Protein AF-A0A7C4YC11-F1 (afdb_monomer_lite)

Structure (mmCIF, N/CA/C/O backbone):
data_AF-A0A7C4YC11-F1
#
_entry.id   AF-A0A7C4YC11-F1
#
loop_
_atom_site.group_PDB
_atom_site.id
_atom_site.type_symbol
_atom_site.label_atom_id
_atom_site.label_alt_id
_atom_site.label_comp_id
_atom_site.label_asym_id
_atom_site.label_entity_id
_atom_site.label_seq_id
_atom_site.pdbx_PDB_ins_code
_atom_site.Cartn_x
_atom_site.Cartn_y
_atom_site.Cartn_z
_atom_site.occupancy
_atom_site.B_iso_or_equiv
_atom_site.auth_seq_id
_atom_site.auth_comp_id
_atom_site.auth_asym_id
_atom_site.auth_atom_id
_atom_site.pdbx_PDB_model_num
ATOM 1 N N . MET A 1 1 ? 21.207 12.938 -22.161 1.00 36.56 1 MET A N 1
ATOM 2 C CA . MET A 1 1 ? 21.202 11.450 -22.154 1.00 36.56 1 MET A CA 1
ATOM 3 C C . MET A 1 1 ? 20.426 10.769 -23.300 1.00 36.56 1 MET A C 1
ATOM 5 O O . MET A 1 1 ? 20.942 9.782 -23.806 1.00 36.56 1 MET A O 1
ATOM 9 N N . LYS A 1 2 ? 19.261 11.246 -23.794 1.00 32.28 2 LYS A N 1
ATOM 10 C CA . LYS A 1 2 ? 18.526 10.558 -24.900 1.00 32.28 2 LYS A CA 1
ATOM 11 C C . LYS A 1 2 ? 19.332 10.328 -26.206 1.00 32.28 2 LYS A C 1
ATOM 13 O O . LYS A 1 2 ? 19.029 9.386 -26.929 1.00 32.28 2 LYS A O 1
ATOM 18 N N . ARG A 1 3 ? 20.378 11.122 -26.497 1.00 32.94 3 ARG A N 1
ATOM 19 C CA . ARG A 1 3 ? 21.257 10.931 -27.677 1.00 32.94 3 ARG A CA 1
ATOM 20 C C . ARG A 1 3 ? 22.224 9.734 -27.578 1.00 32.94 3 ARG A C 1
ATOM 22 O O . ARG A 1 3 ? 22.509 9.142 -28.608 1.00 32.94 3 ARG A O 1
ATOM 29 N N . GLN A 1 4 ? 22.674 9.325 -26.386 1.00 35.12 4 GLN A N 1
ATOM 30 C CA . GLN A 1 4 ? 23.608 8.190 -26.249 1.00 35.12 4 GLN A CA 1
ATOM 31 C C . GLN A 1 4 ? 22.928 6.824 -26.436 1.00 35.12 4 GLN A C 1
ATOM 33 O O . GLN A 1 4 ? 23.543 5.915 -26.981 1.00 35.12 4 GLN A O 1
ATOM 38 N N . ARG A 1 5 ? 21.637 6.680 -26.091 1.00 36.22 5 ARG A N 1
ATOM 39 C CA . ARG A 1 5 ? 20.888 5.434 -26.360 1.00 36.22 5 ARG A CA 1
ATOM 40 C C . ARG A 1 5 ? 20.693 5.154 -27.860 1.00 36.22 5 ARG A C 1
ATOM 42 O O . ARG A 1 5 ? 20.685 3.998 -28.254 1.00 36.22 5 ARG A O 1
ATOM 49 N N . ARG A 1 6 ? 20.639 6.188 -28.714 1.00 39.88 6 ARG A N 1
ATOM 50 C CA . ARG A 1 6 ? 20.601 6.022 -30.186 1.00 39.88 6 ARG A CA 1
ATOM 51 C C . ARG A 1 6 ? 21.923 5.525 -30.786 1.00 39.88 6 ARG A C 1
ATOM 53 O O . ARG A 1 6 ? 21.936 5.023 -31.902 1.00 39.88 6 ARG A O 1
ATOM 60 N N . LEU A 1 7 ? 23.026 5.669 -30.054 1.00 36.09 7 LEU A N 1
ATOM 61 C CA . LEU A 1 7 ? 24.365 5.282 -30.499 1.00 36.09 7 LEU A CA 1
ATOM 62 C C . LEU A 1 7 ? 24.619 3.773 -30.332 1.00 36.09 7 LEU A C 1
ATOM 64 O O . LEU A 1 7 ? 25.461 3.215 -31.032 1.00 36.09 7 LEU A O 1
ATOM 68 N N . LEU A 1 8 ? 23.877 3.113 -29.430 1.00 36.56 8 LEU A N 1
ATOM 69 C CA . LEU A 1 8 ? 23.968 1.667 -29.212 1.00 36.56 8 LEU A CA 1
ATOM 70 C C . LEU A 1 8 ? 23.171 0.871 -30.256 1.00 36.56 8 LEU A C 1
ATOM 72 O O . LEU A 1 8 ? 23.671 -0.145 -30.739 1.00 36.56 8 LEU A O 1
ATOM 76 N N . PHE A 1 9 ? 22.033 1.425 -30.703 1.00 40.50 9 PHE A N 1
ATOM 77 C CA . PHE A 1 9 ? 21.278 0.940 -31.863 1.00 40.50 9 PHE A CA 1
ATOM 78 C C . PHE A 1 9 ? 22.224 0.679 -33.038 1.00 40.50 9 PHE A C 1
ATOM 80 O O . PHE A 1 9 ? 22.289 -0.436 -33.531 1.00 40.50 9 PHE A O 1
ATOM 87 N N . ILE A 1 10 ? 23.063 1.653 -33.408 1.00 45.75 10 ILE A N 1
ATOM 88 C CA . ILE A 1 10 ? 24.013 1.569 -34.535 1.00 45.75 10 ILE A CA 1
ATOM 89 C C . ILE A 1 10 ? 25.028 0.405 -34.414 1.00 45.75 10 ILE A C 1
ATOM 91 O O . ILE A 1 10 ? 25.623 0.017 -35.412 1.00 45.75 10 ILE A O 1
ATOM 95 N N . VAL A 1 11 ? 25.221 -0.225 -33.251 1.00 44.91 11 VAL A N 1
ATOM 96 C CA . VAL A 1 11 ? 26.242 -1.279 -33.070 1.00 44.91 11 VAL A CA 1
ATOM 97 C C . VAL A 1 11 ? 25.778 -2.656 -33.531 1.00 44.91 11 VAL A C 1
ATOM 99 O O . VAL A 1 11 ? 26.506 -3.346 -34.249 1.00 44.91 11 VAL A O 1
ATOM 102 N N . MET A 1 12 ? 24.578 -3.046 -33.099 1.00 42.53 12 MET A N 1
ATOM 103 C CA . MET A 1 12 ? 23.902 -4.269 -33.537 1.00 42.53 12 MET A CA 1
ATOM 104 C C . MET A 1 12 ? 23.099 -4.008 -34.809 1.00 42.53 12 MET A C 1
ATOM 106 O O . MET A 1 12 ? 23.141 -4.837 -35.716 1.00 42.53 12 MET A O 1
ATOM 110 N N . ALA A 1 13 ? 22.463 -2.830 -34.921 1.00 44.44 13 ALA A N 1
ATOM 111 C CA . ALA A 1 13 ? 21.828 -2.392 -36.154 1.00 44.44 13 ALA A CA 1
ATOM 112 C C . ALA A 1 13 ? 22.867 -2.329 -37.267 1.00 44.44 13 ALA A C 1
ATOM 114 O O . ALA A 1 13 ? 22.792 -3.192 -38.110 1.00 44.44 13 ALA A O 1
ATOM 115 N N . ALA A 1 14 ? 23.895 -1.470 -37.290 1.00 42.16 14 ALA A N 1
ATOM 116 C CA . ALA A 1 14 ? 24.736 -1.324 -38.496 1.00 42.16 14 ALA A CA 1
ATOM 117 C C . ALA A 1 14 ? 25.685 -2.507 -38.823 1.00 42.16 14 ALA A C 1
ATOM 119 O O . ALA A 1 14 ? 26.459 -2.417 -39.776 1.00 42.16 14 ALA A O 1
ATOM 120 N N . ALA A 1 15 ? 25.590 -3.639 -38.115 1.00 43.94 15 ALA A N 1
ATOM 121 C CA . ALA A 1 15 ? 26.020 -4.949 -38.622 1.00 43.94 15 ALA A CA 1
ATOM 122 C C . ALA A 1 15 ? 25.010 -5.562 -39.622 1.00 43.94 15 ALA A C 1
ATOM 124 O O . ALA A 1 15 ? 25.415 -6.192 -40.594 1.00 43.94 15 ALA A O 1
ATOM 125 N N . CYS A 1 16 ? 23.712 -5.358 -39.379 1.00 41.81 16 CYS A N 1
ATOM 126 C CA . CYS A 1 16 ? 22.573 -5.833 -40.170 1.00 41.81 16 CYS A CA 1
ATOM 127 C C . CYS A 1 16 ? 21.938 -4.724 -41.036 1.00 41.81 16 CYS A C 1
ATOM 129 O O . CYS A 1 16 ? 21.634 -4.973 -42.190 1.00 41.81 16 CYS A O 1
ATOM 131 N N . THR A 1 17 ? 21.820 -3.479 -40.564 1.00 44.75 17 THR A N 1
ATOM 132 C CA . THR A 1 17 ? 21.212 -2.335 -41.262 1.00 44.75 17 THR A CA 1
ATOM 133 C C . THR A 1 17 ? 22.101 -1.681 -42.305 1.00 44.75 17 THR A C 1
ATOM 135 O O . THR A 1 17 ? 21.568 -1.093 -43.235 1.00 44.75 17 THR A O 1
ATOM 138 N N . SER A 1 18 ? 23.425 -1.862 -42.260 1.00 43.59 18 SER A N 1
ATOM 139 C CA . SER A 1 18 ? 24.274 -1.573 -43.430 1.00 43.59 18 SER A CA 1
ATOM 140 C C . SER A 1 18 ? 24.047 -2.573 -44.580 1.00 43.59 18 SER A C 1
ATOM 142 O O . SER A 1 18 ? 24.464 -2.319 -45.707 1.00 43.59 18 SER A O 1
ATOM 144 N N . LEU A 1 19 ? 23.346 -3.685 -44.312 1.00 44.91 19 LEU A N 1
ATOM 145 C CA . LEU A 1 19 ? 22.815 -4.624 -45.304 1.00 44.91 19 LEU A CA 1
ATOM 146 C C . LEU A 1 19 ? 21.291 -4.491 -45.508 1.00 44.91 19 LEU A C 1
ATOM 148 O O . LEU A 1 19 ? 20.822 -4.751 -46.610 1.00 44.91 19 LEU A O 1
ATOM 152 N N . ALA A 1 20 ? 20.521 -4.046 -44.508 1.00 42.22 20 ALA A N 1
ATOM 153 C CA . ALA A 1 20 ? 19.072 -3.857 -44.613 1.00 42.22 20 ALA A CA 1
ATOM 154 C C . ALA A 1 20 ? 18.678 -2.539 -45.293 1.00 42.22 20 ALA A C 1
ATOM 156 O O . ALA A 1 20 ? 17.736 -2.526 -46.078 1.00 42.22 20 ALA A O 1
ATOM 157 N N . LEU A 1 21 ? 19.442 -1.450 -45.120 1.00 41.44 21 LEU A N 1
ATOM 158 C CA . LEU A 1 21 ? 19.292 -0.250 -45.958 1.00 41.44 21 LEU A CA 1
ATOM 159 C C . LEU A 1 21 ? 19.783 -0.466 -47.405 1.00 41.44 21 LEU A C 1
ATOM 161 O O . LEU A 1 21 ? 19.671 0.443 -48.216 1.00 41.44 21 LEU A O 1
ATOM 165 N N . ALA A 1 22 ? 20.286 -1.656 -47.755 1.00 41.84 22 ALA A N 1
ATOM 166 C CA . ALA A 1 22 ? 20.465 -2.086 -49.145 1.00 41.84 22 ALA A CA 1
ATOM 167 C C . ALA A 1 22 ? 19.328 -3.011 -49.641 1.00 41.84 22 ALA A C 1
ATOM 169 O O . ALA A 1 22 ? 19.360 -3.455 -50.786 1.00 41.84 22 ALA A O 1
ATOM 170 N N . ALA A 1 23 ? 18.347 -3.325 -48.784 1.00 41.56 23 ALA A N 1
ATOM 171 C CA . ALA A 1 23 ? 17.236 -4.244 -49.051 1.00 41.56 23 ALA A CA 1
ATOM 172 C C . ALA A 1 23 ? 15.841 -3.632 -48.800 1.00 41.56 23 ALA A C 1
ATOM 174 O O . ALA A 1 23 ? 14.839 -4.223 -49.198 1.00 41.56 23 ALA A O 1
ATOM 175 N N . LEU A 1 24 ? 15.752 -2.445 -48.188 1.00 41.19 24 LEU A N 1
ATOM 176 C CA . LEU A 1 24 ? 14.547 -1.619 -48.231 1.00 41.19 24 LEU A CA 1
ATOM 177 C C . LEU A 1 24 ? 14.372 -1.066 -49.659 1.00 41.19 24 LEU A C 1
ATOM 179 O O . LEU A 1 24 ? 15.242 -0.315 -50.112 1.00 41.19 24 LEU A O 1
ATOM 183 N N . PRO A 1 25 ? 13.275 -1.381 -50.375 1.00 40.69 25 PRO A N 1
ATOM 184 C CA . PRO A 1 25 ? 13.010 -0.786 -51.679 1.00 40.69 25 PRO A CA 1
ATOM 185 C C . PRO A 1 25 ? 12.780 0.722 -51.505 1.00 40.69 25 PRO A C 1
ATOM 187 O O . PRO A 1 25 ? 11.753 1.141 -50.977 1.00 40.69 25 PRO A O 1
ATOM 190 N N . GLY A 1 26 ? 13.764 1.526 -51.918 1.00 50.88 26 GLY A N 1
ATOM 191 C CA . GLY A 1 26 ? 13.757 2.989 -51.790 1.00 50.88 26 GLY A CA 1
ATOM 192 C C . GLY A 1 26 ? 14.790 3.583 -50.824 1.00 50.88 26 GLY A C 1
ATOM 193 O O . GLY A 1 26 ? 14.864 4.804 -50.728 1.00 50.88 26 GLY A O 1
ATOM 194 N N . ALA A 1 27 ? 15.607 2.779 -50.132 1.00 55.69 27 ALA A N 1
ATOM 195 C CA . ALA A 1 27 ? 16.748 3.314 -49.384 1.00 55.69 27 ALA A CA 1
ATOM 196 C C . ALA A 1 27 ? 17.893 3.672 -50.348 1.00 55.69 27 ALA A C 1
ATOM 198 O O . ALA A 1 27 ? 18.471 2.801 -51.000 1.00 55.69 27 ALA A O 1
ATOM 199 N N . ASP A 1 28 ? 18.208 4.963 -50.451 1.00 78.25 28 ASP A N 1
ATOM 200 C CA . ASP A 1 28 ? 19.167 5.472 -51.425 1.00 78.25 28 ASP A CA 1
ATOM 201 C C . ASP A 1 28 ? 20.595 4.957 -51.144 1.00 78.25 28 ASP A C 1
ATOM 203 O O . ASP A 1 28 ? 21.158 5.085 -50.049 1.00 78.25 28 ASP A O 1
ATOM 207 N N . VAL A 1 29 ? 21.205 4.348 -52.162 1.00 79.81 29 VAL A N 1
ATOM 208 C CA . VAL A 1 29 ? 22.589 3.861 -52.116 1.00 79.81 29 VAL A CA 1
ATOM 209 C C . VAL A 1 29 ? 23.563 5.031 -51.931 1.00 79.81 29 VAL A C 1
ATOM 211 O O . VAL A 1 29 ? 24.617 4.858 -51.308 1.00 79.81 29 VAL A O 1
ATOM 214 N N . GLU A 1 30 ? 23.227 6.225 -52.419 1.00 84.69 30 GLU A N 1
ATOM 215 C CA . GLU A 1 30 ? 24.031 7.434 -52.234 1.00 84.69 30 GLU A CA 1
ATOM 216 C C . GLU A 1 30 ? 23.933 7.980 -50.806 1.00 84.69 30 GLU A C 1
ATOM 218 O O . GLU A 1 30 ? 24.968 8.304 -50.214 1.00 84.69 30 GLU A O 1
ATOM 223 N N . GLU A 1 31 ? 22.743 7.982 -50.196 1.00 84.19 31 GLU A N 1
ATOM 224 C CA . GLU A 1 31 ? 22.566 8.336 -48.781 1.00 84.19 31 GLU A CA 1
ATOM 225 C C . GLU A 1 31 ? 23.357 7.390 -47.861 1.00 84.19 31 GLU A C 1
ATOM 227 O O . GLU A 1 31 ? 24.129 7.845 -47.012 1.00 84.19 31 GLU A O 1
ATOM 232 N N . ASN A 1 32 ? 23.279 6.076 -48.092 1.00 81.25 32 ASN A N 1
ATOM 233 C CA . ASN A 1 32 ? 24.085 5.088 -47.366 1.00 81.25 32 ASN A CA 1
ATOM 234 C C . ASN A 1 32 ? 25.597 5.352 -47.497 1.00 81.25 32 ASN A C 1
ATOM 236 O O . ASN A 1 32 ? 26.336 5.319 -46.507 1.00 81.25 32 ASN A O 1
ATOM 240 N N . ARG A 1 33 ? 26.077 5.660 -48.711 1.00 88.62 33 ARG A N 1
ATOM 241 C CA . ARG A 1 33 ? 27.482 6.038 -48.953 1.00 88.62 33 ARG A CA 1
ATOM 242 C C . ARG A 1 33 ? 27.854 7.330 -48.221 1.00 88.62 33 ARG A C 1
ATOM 244 O O . ARG A 1 33 ? 28.966 7.423 -47.700 1.00 88.62 33 ARG A O 1
ATOM 251 N N . LYS A 1 34 ? 26.950 8.310 -48.155 1.00 91.94 34 LYS A N 1
ATOM 252 C CA . LYS A 1 34 ? 27.144 9.576 -47.431 1.00 91.94 34 LYS A CA 1
ATOM 253 C C . LYS A 1 34 ? 27.257 9.349 -45.922 1.00 91.94 34 LYS A C 1
ATOM 255 O O . LYS A 1 34 ? 28.190 9.873 -45.322 1.00 91.94 34 LYS A O 1
ATOM 260 N N . ILE A 1 35 ? 26.392 8.518 -45.334 1.00 86.94 35 ILE A N 1
ATOM 261 C CA . ILE A 1 35 ? 26.449 8.138 -43.910 1.00 86.94 35 ILE A CA 1
ATOM 262 C C . ILE A 1 35 ? 27.769 7.424 -43.585 1.00 86.94 35 ILE A C 1
ATOM 264 O O . ILE A 1 35 ? 28.415 7.744 -42.591 1.00 86.94 35 ILE A O 1
ATOM 268 N N . LEU A 1 36 ? 28.224 6.498 -44.438 1.00 89.69 36 LEU A N 1
ATOM 269 C CA . LEU A 1 36 ? 29.503 5.809 -44.225 1.00 89.69 36 LEU A CA 1
ATOM 270 C C . LEU A 1 36 ? 30.713 6.754 -44.326 1.00 89.69 36 LEU A C 1
ATOM 272 O O . LEU A 1 36 ? 31.636 6.623 -43.525 1.00 89.69 36 LEU A O 1
ATOM 276 N N . ARG A 1 37 ? 30.702 7.725 -45.253 1.00 93.94 37 ARG A N 1
ATOM 277 C CA . ARG A 1 37 ? 31.737 8.777 -45.338 1.00 93.94 37 ARG A CA 1
ATOM 278 C C . ARG A 1 37 ? 31.729 9.688 -44.107 1.00 93.94 37 ARG A C 1
ATOM 280 O O . ARG A 1 37 ? 32.794 9.969 -43.566 1.00 93.94 37 ARG A O 1
ATOM 287 N N . ASP A 1 38 ? 30.549 10.107 -43.648 1.00 93.38 38 ASP A N 1
ATOM 288 C CA . ASP A 1 38 ? 30.386 10.898 -42.422 1.00 93.38 38 ASP A CA 1
ATOM 289 C C . ASP A 1 38 ? 30.943 10.154 -41.202 1.00 93.38 38 ASP A C 1
ATOM 291 O O . ASP A 1 38 ? 31.748 10.704 -40.455 1.00 93.38 38 ASP A O 1
ATOM 295 N N . TRP A 1 39 ? 30.608 8.873 -41.033 1.00 91.50 39 TRP A N 1
ATOM 296 C CA . TRP A 1 39 ? 31.129 8.075 -39.921 1.00 91.50 39 TRP A CA 1
ATOM 297 C C . TRP A 1 39 ? 32.629 7.803 -40.040 1.00 91.50 39 TRP A C 1
ATOM 299 O O . TRP A 1 39 ? 33.318 7.792 -39.024 1.00 91.50 39 TRP A O 1
ATOM 309 N N . GLN A 1 40 ? 33.163 7.637 -41.251 1.00 94.69 40 GLN A N 1
ATOM 310 C CA . GLN A 1 40 ? 34.606 7.519 -41.460 1.00 94.69 40 GLN A CA 1
ATOM 311 C C . GLN A 1 40 ? 35.357 8.798 -41.046 1.00 94.69 40 GLN A C 1
ATOM 313 O O . GLN A 1 40 ? 36.436 8.690 -40.466 1.00 94.69 40 GLN A O 1
ATOM 318 N N . ALA A 1 41 ? 34.799 9.982 -41.319 1.00 96.00 41 ALA A N 1
ATOM 319 C CA . ALA A 1 41 ? 35.408 11.267 -40.971 1.00 96.00 41 ALA A CA 1
ATOM 320 C C . ALA A 1 41 ? 35.219 11.642 -39.489 1.00 96.00 41 ALA A C 1
ATOM 322 O O . ALA A 1 41 ? 36.175 12.014 -38.814 1.00 96.00 41 ALA A O 1
ATOM 323 N N . ASN A 1 42 ? 33.993 11.520 -38.975 1.00 96.44 42 ASN A N 1
ATOM 324 C CA . ASN A 1 42 ? 33.584 12.080 -37.684 1.00 96.44 42 ASN A CA 1
ATOM 325 C C . ASN A 1 42 ? 33.527 11.047 -36.541 1.00 96.44 42 ASN A C 1
ATOM 327 O O . ASN A 1 42 ? 33.453 11.429 -35.373 1.00 96.44 42 ASN A O 1
ATOM 331 N N . LYS A 1 43 ? 33.514 9.740 -36.848 1.00 95.12 43 LYS A N 1
ATOM 332 C CA . LYS A 1 43 ? 33.287 8.636 -35.888 1.00 95.12 43 LYS A CA 1
ATOM 333 C C . LYS A 1 43 ? 34.136 7.383 -36.212 1.00 95.12 43 LYS A C 1
ATOM 335 O O . LYS A 1 43 ? 33.582 6.284 -36.356 1.00 95.12 43 LYS A O 1
ATOM 340 N N . PRO A 1 44 ? 35.476 7.494 -36.315 1.00 92.69 44 PRO A N 1
ATOM 341 C CA . PRO A 1 44 ? 36.333 6.418 -36.825 1.00 92.69 44 PRO A CA 1
ATOM 342 C C . PRO A 1 44 ? 36.211 5.093 -36.051 1.00 92.69 44 PRO A C 1
ATOM 344 O O . PRO A 1 44 ? 36.251 4.025 -36.663 1.00 92.69 44 PRO A O 1
ATOM 347 N N . GLU A 1 45 ? 35.983 5.129 -34.733 1.00 90.31 45 GLU A N 1
ATOM 348 C CA . GLU A 1 45 ? 35.752 3.923 -33.920 1.00 90.31 45 GLU A CA 1
ATOM 349 C C . GLU A 1 45 ? 34.451 3.188 -34.285 1.00 90.31 45 GLU A C 1
ATOM 351 O O . GLU A 1 45 ? 34.424 1.955 -34.376 1.00 90.31 45 GLU A O 1
ATOM 356 N N . GLU A 1 46 ? 33.362 3.929 -34.524 1.00 85.44 46 GLU A N 1
ATOM 357 C CA . GLU A 1 46 ? 32.082 3.344 -34.936 1.00 85.44 46 GLU A CA 1
ATOM 358 C C . GLU A 1 46 ? 32.224 2.702 -36.317 1.00 85.44 46 GLU A C 1
ATOM 360 O O . GLU A 1 46 ? 31.818 1.552 -36.504 1.00 85.44 46 GLU A O 1
ATOM 365 N N . TYR A 1 47 ? 32.874 3.404 -37.249 1.00 90.75 47 TYR A N 1
ATOM 366 C CA . TYR A 1 47 ? 33.148 2.919 -38.599 1.00 90.75 47 TYR A CA 1
ATOM 367 C C . TYR A 1 47 ? 34.033 1.659 -38.604 1.00 90.75 47 TYR A C 1
ATOM 369 O O . TYR A 1 47 ? 33.703 0.669 -39.264 1.00 90.75 47 TYR A O 1
ATOM 377 N N . ALA A 1 48 ? 35.109 1.632 -37.810 1.00 90.38 48 ALA A N 1
ATOM 378 C CA . ALA A 1 48 ? 35.976 0.460 -37.668 1.00 90.38 48 ALA A CA 1
ATOM 379 C C . ALA A 1 48 ? 35.215 -0.763 -37.124 1.00 90.38 48 ALA A C 1
ATOM 381 O O . ALA A 1 48 ? 35.362 -1.881 -37.634 1.00 90.38 48 ALA A O 1
ATOM 382 N N . ARG A 1 49 ? 34.346 -0.556 -36.127 1.00 83.75 49 ARG A N 1
ATOM 383 C CA . ARG A 1 49 ? 33.478 -1.601 -35.566 1.00 83.75 49 ARG A CA 1
ATOM 384 C C . ARG A 1 49 ? 32.467 -2.124 -36.589 1.00 83.75 49 ARG A C 1
ATOM 386 O O . ARG A 1 49 ? 32.261 -3.334 -36.660 1.00 83.75 49 ARG A O 1
ATOM 393 N N . ILE A 1 50 ? 31.885 -1.250 -37.408 1.00 86.38 50 ILE A N 1
ATOM 394 C CA . ILE A 1 50 ? 30.959 -1.629 -38.487 1.00 86.38 50 ILE A CA 1
ATOM 395 C C . ILE A 1 50 ? 31.677 -2.447 -39.556 1.00 86.38 50 ILE A C 1
ATOM 397 O O . ILE A 1 50 ? 31.205 -3.526 -39.903 1.00 86.38 50 ILE A O 1
ATOM 401 N N . ARG A 1 51 ? 32.860 -2.013 -40.009 1.00 90.19 51 ARG A N 1
ATOM 402 C CA . ARG A 1 51 ? 33.687 -2.772 -40.961 1.00 90.19 51 ARG A CA 1
ATOM 403 C C . ARG A 1 51 ? 34.007 -4.176 -40.435 1.00 90.19 51 ARG A C 1
ATOM 405 O O . ARG A 1 51 ? 33.847 -5.150 -41.169 1.00 90.19 51 ARG A O 1
ATOM 412 N N . LYS A 1 52 ? 34.381 -4.294 -39.155 1.00 90.31 52 LYS A N 1
ATOM 413 C CA . LYS A 1 52 ? 34.635 -5.581 -38.480 1.00 90.31 52 LYS A CA 1
ATOM 414 C C . LYS A 1 52 ? 33.379 -6.456 -38.399 1.00 90.31 52 LYS A C 1
ATOM 416 O O . LYS A 1 52 ? 33.457 -7.663 -38.620 1.00 90.31 52 LYS A O 1
ATOM 421 N N . ASN A 1 53 ? 32.220 -5.868 -38.106 1.00 86.12 53 ASN A N 1
ATOM 422 C CA . ASN A 1 53 ? 30.945 -6.587 -38.056 1.00 86.12 53 ASN A CA 1
ATOM 423 C C . ASN A 1 53 ? 30.478 -7.044 -39.450 1.00 86.12 53 ASN A C 1
ATOM 425 O O . ASN A 1 53 ? 30.045 -8.183 -39.594 1.00 86.12 53 ASN A O 1
ATOM 429 N N . TYR A 1 54 ? 30.648 -6.218 -40.484 1.00 88.31 54 TYR A N 1
ATOM 430 C CA . TYR A 1 54 ? 30.363 -6.573 -41.877 1.00 88.31 54 TYR A CA 1
ATOM 431 C C . TYR A 1 54 ? 31.273 -7.702 -42.387 1.00 88.31 54 TYR A C 1
ATOM 433 O O . TYR A 1 54 ? 30.796 -8.636 -43.027 1.00 88.31 54 TYR A O 1
ATOM 441 N N . GLN A 1 55 ? 32.569 -7.674 -42.052 1.00 92.19 55 GLN A N 1
ATOM 442 C CA . GLN A 1 55 ? 33.496 -8.776 -42.347 1.00 92.19 55 GLN A CA 1
ATOM 443 C C . GLN A 1 55 ? 33.072 -10.081 -41.660 1.00 92.19 55 GLN A C 1
ATOM 445 O O . GLN A 1 55 ? 33.053 -11.126 -42.303 1.00 92.19 55 GLN A O 1
ATOM 450 N N . ARG A 1 56 ? 32.668 -10.020 -40.383 1.00 88.38 56 ARG A N 1
ATOM 451 C CA . ARG A 1 56 ? 32.108 -11.177 -39.662 1.00 88.38 56 ARG A CA 1
ATOM 452 C C . ARG A 1 56 ? 30.852 -11.714 -40.342 1.00 88.38 56 ARG A C 1
ATOM 454 O O . ARG A 1 56 ? 30.777 -12.912 -40.568 1.00 88.38 56 ARG A O 1
ATOM 461 N N . PHE A 1 57 ? 29.914 -10.840 -40.710 1.00 88.44 57 PHE A N 1
ATOM 462 C CA . PHE A 1 57 ? 28.687 -11.214 -41.418 1.00 88.44 57 PHE A CA 1
ATOM 463 C C . PHE A 1 57 ? 28.979 -11.878 -42.771 1.00 88.44 57 PHE A C 1
ATOM 465 O O . PHE A 1 57 ? 28.399 -12.910 -43.091 1.00 88.44 57 PHE A O 1
ATOM 472 N N . ARG A 1 58 ? 29.928 -11.335 -43.546 1.00 90.56 58 ARG A N 1
ATOM 473 C CA . ARG A 1 58 ? 30.389 -11.918 -44.819 1.00 90.56 58 ARG A CA 1
ATOM 474 C C . ARG A 1 58 ? 31.079 -13.277 -44.667 1.00 90.56 58 ARG A C 1
ATOM 476 O O . ARG A 1 58 ? 31.092 -14.029 -45.633 1.00 90.56 58 ARG A O 1
ATOM 483 N N . GLY A 1 59 ? 31.640 -13.576 -43.496 1.00 91.81 59 GLY A N 1
ATOM 484 C CA . GLY A 1 59 ? 32.228 -14.876 -43.165 1.00 91.81 59 GLY A CA 1
ATOM 485 C C . GLY A 1 59 ? 31.233 -15.917 -42.637 1.00 91.81 59 GLY A C 1
ATOM 486 O O . GLY A 1 59 ? 31.645 -17.036 -42.343 1.00 91.81 59 GLY A O 1
ATOM 487 N N . LEU A 1 60 ? 29.947 -15.578 -42.483 1.00 90.25 60 LEU A N 1
ATOM 488 C CA . LEU A 1 60 ? 28.923 -16.538 -42.063 1.00 90.25 60 LEU A CA 1
ATOM 489 C C . LEU A 1 60 ? 28.512 -17.463 -43.226 1.00 90.25 60 LEU A C 1
ATOM 491 O O . LEU A 1 60 ? 28.502 -17.027 -44.379 1.00 90.25 60 LEU A O 1
ATOM 495 N N . PRO A 1 61 ? 28.099 -18.716 -42.949 1.00 95.50 61 PRO A N 1
ATOM 496 C CA . PRO A 1 61 ? 27.525 -19.594 -43.966 1.00 95.50 61 PRO A CA 1
ATOM 497 C C . PRO A 1 61 ? 26.308 -18.948 -44.661 1.00 95.50 61 PRO A C 1
ATOM 499 O O . PRO A 1 61 ? 25.519 -18.286 -43.981 1.00 95.50 61 PRO A O 1
ATOM 502 N N . PRO A 1 62 ? 26.070 -19.183 -45.968 1.00 93.19 62 PRO A N 1
ATOM 503 C CA . PRO A 1 62 ? 24.965 -18.552 -46.704 1.00 93.19 62 PRO A CA 1
ATOM 504 C C . PRO A 1 62 ? 23.582 -18.751 -46.063 1.00 93.19 62 PRO A C 1
ATOM 506 O O . PRO A 1 62 ? 22.780 -17.823 -46.010 1.00 93.19 62 PRO A O 1
ATOM 509 N N . ALA A 1 63 ? 23.325 -19.931 -45.491 1.00 91.38 63 ALA A N 1
ATOM 510 C CA . ALA A 1 63 ? 22.084 -20.207 -44.768 1.00 91.38 63 ALA A CA 1
ATOM 511 C C . ALA A 1 63 ? 21.912 -19.344 -43.499 1.00 91.38 63 ALA A C 1
ATOM 513 O O . ALA A 1 63 ? 20.789 -19.012 -43.132 1.00 91.38 63 ALA A O 1
ATOM 514 N N . GLU A 1 64 ? 23.003 -18.952 -42.834 1.00 85.88 64 GLU A N 1
ATOM 515 C CA . GLU A 1 64 ? 22.955 -18.055 -41.673 1.00 85.88 64 GLU A CA 1
ATOM 516 C C . GLU A 1 64 ? 22.737 -16.600 -42.095 1.00 85.88 64 GLU A C 1
ATOM 518 O O . GLU A 1 64 ? 21.929 -15.898 -41.488 1.00 85.88 64 GLU A O 1
ATOM 523 N N . VAL A 1 65 ? 23.388 -16.176 -43.182 1.00 91.12 65 VAL A N 1
ATOM 524 C CA . VAL A 1 65 ? 23.171 -14.866 -43.816 1.00 91.12 65 VAL A CA 1
ATOM 525 C C . VAL A 1 65 ? 21.689 -14.664 -44.150 1.00 91.12 65 VAL A C 1
ATOM 527 O O . VAL A 1 65 ? 21.120 -13.635 -43.783 1.00 91.12 65 VAL A O 1
ATOM 530 N N . GLU A 1 66 ? 21.035 -15.657 -44.762 1.00 91.44 66 GLU A N 1
ATOM 531 C CA . GLU A 1 66 ? 19.597 -15.584 -45.058 1.00 91.44 66 GLU A CA 1
ATOM 532 C C . GLU A 1 66 ? 18.711 -15.643 -43.807 1.00 91.44 66 GLU A C 1
ATOM 534 O O . GLU A 1 66 ? 17.714 -14.922 -43.728 1.00 91.44 66 GLU A O 1
ATOM 539 N N . ARG A 1 67 ? 19.080 -16.420 -42.776 1.00 86.31 67 ARG A N 1
ATOM 540 C CA . ARG A 1 67 ? 18.358 -16.397 -41.489 1.00 86.31 67 ARG A CA 1
ATOM 541 C C . ARG A 1 67 ? 18.392 -15.014 -40.834 1.00 86.31 67 ARG A C 1
ATOM 543 O O . ARG A 1 67 ? 17.362 -14.572 -40.326 1.00 86.31 67 ARG A O 1
ATOM 550 N N . ILE A 1 68 ? 19.531 -14.321 -40.873 1.00 87.44 68 ILE A N 1
ATOM 551 C CA . ILE A 1 68 ? 19.664 -12.967 -40.315 1.00 87.44 68 ILE A CA 1
ATOM 552 C C . ILE A 1 68 ? 18.899 -11.945 -41.168 1.00 87.44 68 ILE A C 1
ATOM 554 O O . ILE A 1 68 ? 18.164 -11.138 -40.605 1.00 87.44 68 ILE A O 1
ATOM 558 N N . ARG A 1 69 ? 18.993 -12.010 -42.505 1.00 88.06 69 ARG A N 1
ATOM 559 C CA . ARG A 1 69 ? 18.205 -11.157 -43.422 1.00 88.06 69 ARG A CA 1
ATOM 560 C C . ARG A 1 69 ? 16.703 -11.300 -43.194 1.00 88.06 69 ARG A C 1
ATOM 562 O O . ARG A 1 69 ? 15.993 -10.300 -43.132 1.00 88.06 69 ARG A O 1
ATOM 569 N N . LYS A 1 70 ? 16.224 -12.535 -43.029 1.00 89.69 70 LYS A N 1
ATOM 570 C CA . LYS A 1 70 ? 14.819 -12.810 -42.725 1.00 89.69 70 LYS A CA 1
ATOM 571 C C . LYS A 1 70 ? 14.413 -12.252 -41.361 1.00 89.69 70 LYS A C 1
ATOM 573 O O . LYS A 1 70 ? 13.373 -11.612 -41.279 1.00 89.69 70 LYS A O 1
ATOM 578 N N . LEU A 1 71 ? 15.227 -12.455 -40.320 1.00 87.00 71 LEU A N 1
ATOM 579 C CA . LEU A 1 71 ? 14.968 -11.897 -38.988 1.00 87.00 71 LEU A CA 1
ATOM 580 C C . LEU A 1 71 ? 14.883 -10.367 -39.022 1.00 87.00 71 LEU A C 1
ATOM 582 O O . LEU A 1 71 ? 13.972 -9.803 -38.427 1.00 87.00 71 LEU A O 1
ATOM 586 N N . ASP A 1 72 ? 15.809 -9.710 -39.718 1.00 86.56 72 ASP A N 1
ATOM 587 C CA . ASP A 1 72 ? 15.810 -8.259 -39.894 1.00 86.56 72 ASP A CA 1
ATOM 588 C C . ASP A 1 72 ? 14.535 -7.797 -40.625 1.00 86.56 72 ASP A C 1
ATOM 590 O O . ASP A 1 72 ? 13.755 -7.026 -40.068 1.00 86.56 72 ASP A O 1
ATOM 594 N N . SER A 1 73 ? 14.216 -8.387 -41.783 1.00 87.50 73 SER A N 1
ATOM 595 C CA . SER A 1 73 ? 12.963 -8.118 -42.507 1.00 87.50 73 SER A CA 1
ATOM 596 C C . SER A 1 73 ? 11.709 -8.335 -41.643 1.00 87.50 73 SER A C 1
ATOM 598 O O . SER A 1 73 ? 10.789 -7.518 -41.677 1.00 87.50 73 SER A O 1
ATOM 600 N N . ASP A 1 74 ? 11.668 -9.398 -40.835 1.00 85.25 74 ASP A N 1
ATOM 601 C CA . ASP A 1 74 ? 10.559 -9.690 -39.921 1.00 85.25 74 ASP A CA 1
ATOM 602 C C . ASP A 1 74 ? 10.446 -8.657 -38.776 1.00 85.25 74 ASP A C 1
ATOM 604 O O . ASP A 1 74 ? 9.333 -8.383 -38.323 1.00 85.25 74 ASP A O 1
ATOM 608 N N . LEU A 1 75 ? 11.551 -8.032 -38.341 1.00 84.06 75 LEU A N 1
ATOM 609 C CA . LEU A 1 75 ? 11.549 -6.947 -37.346 1.00 84.06 75 LEU A CA 1
ATOM 610 C C . LEU A 1 75 ? 10.970 -5.632 -37.895 1.00 84.06 75 LEU A C 1
ATOM 612 O O . LEU A 1 75 ? 10.349 -4.891 -37.134 1.00 84.06 75 LEU A O 1
ATOM 616 N N . TYR A 1 76 ? 11.144 -5.342 -39.188 1.00 82.56 76 TYR A N 1
ATOM 617 C CA . TYR A 1 76 ? 10.647 -4.111 -39.825 1.00 82.56 76 TYR A CA 1
ATOM 618 C C . TYR A 1 76 ? 9.158 -4.153 -40.220 1.00 82.56 76 TYR A C 1
ATOM 620 O O . TYR A 1 76 ? 8.588 -3.112 -40.542 1.00 82.56 76 TYR A O 1
ATOM 628 N N . LYS A 1 77 ? 8.492 -5.317 -40.169 1.00 88.31 77 LYS A N 1
ATOM 629 C CA . LYS A 1 77 ? 7.069 -5.465 -40.559 1.00 88.31 77 LYS A CA 1
ATOM 630 C C . LYS A 1 77 ? 6.066 -4.798 -39.611 1.00 88.31 77 LYS A C 1
ATOM 632 O O . LYS A 1 77 ? 4.913 -4.619 -39.988 1.00 88.31 77 LYS A O 1
ATOM 637 N N . ASP A 1 78 ? 6.471 -4.459 -38.389 1.00 86.56 78 ASP A N 1
ATOM 638 C CA . ASP A 1 78 ? 5.608 -3.832 -37.384 1.00 86.56 78 ASP A CA 1
ATOM 639 C C . ASP A 1 78 ? 6.420 -2.830 -36.554 1.00 86.56 78 ASP A C 1
ATOM 641 O O . ASP A 1 78 ? 7.204 -3.213 -35.684 1.00 86.56 78 ASP A O 1
ATOM 645 N N . ALA A 1 79 ? 6.215 -1.537 -36.813 1.00 81.25 79 ALA A N 1
ATOM 646 C CA . ALA A 1 79 ? 6.975 -0.453 -36.192 1.00 81.25 79 ALA A CA 1
ATOM 647 C C . ALA A 1 79 ? 6.831 -0.389 -34.656 1.00 81.25 79 ALA A C 1
ATOM 649 O O . ALA A 1 79 ? 7.784 -0.026 -33.966 1.00 81.25 79 ALA A O 1
ATOM 650 N N . LEU A 1 80 ? 5.676 -0.779 -34.097 1.00 78.19 80 LEU A N 1
ATOM 651 C CA . LEU A 1 80 ? 5.464 -0.801 -32.642 1.00 78.19 80 LEU A CA 1
ATOM 652 C C . LEU A 1 80 ? 6.180 -1.992 -31.994 1.00 78.19 80 LEU A C 1
ATOM 654 O O . LEU A 1 80 ? 6.714 -1.879 -30.887 1.00 78.19 80 LEU A O 1
ATOM 658 N N . LYS A 1 81 ? 6.234 -3.138 -32.682 1.00 83.25 81 LYS A N 1
ATOM 659 C CA . LYS A 1 81 ? 7.050 -4.278 -32.241 1.00 83.25 81 LYS A CA 1
ATOM 660 C C . LYS A 1 81 ? 8.544 -4.025 -32.445 1.00 83.25 81 LYS A C 1
ATOM 662 O O . LYS A 1 81 ? 9.323 -4.516 -31.631 1.00 83.25 81 LYS A O 1
ATOM 667 N N . GLN A 1 82 ? 8.947 -3.258 -33.458 1.00 84.62 82 GLN A N 1
ATOM 668 C CA . GLN A 1 82 ? 10.349 -3.023 -33.806 1.00 84.62 82 GLN A CA 1
ATOM 669 C C . GLN A 1 82 ? 11.158 -2.422 -32.646 1.00 84.62 82 GLN A C 1
ATOM 671 O O . GLN A 1 82 ? 12.185 -2.991 -32.276 1.00 84.62 82 GLN A O 1
ATOM 676 N N . GLU A 1 83 ? 10.704 -1.322 -32.027 1.00 82.50 83 GLU A N 1
ATOM 677 C CA . GLU A 1 83 ? 11.433 -0.697 -30.905 1.00 82.50 83 GLU A CA 1
ATOM 678 C C . GLU A 1 83 ? 11.562 -1.666 -29.717 1.00 82.50 83 GLU A C 1
ATOM 680 O O . GLU A 1 83 ? 12.646 -1.839 -29.150 1.00 82.50 83 GLU A O 1
ATOM 685 N N . ARG A 1 84 ? 10.469 -2.363 -29.378 1.00 85.44 84 ARG A N 1
ATOM 686 C CA . ARG A 1 84 ? 10.441 -3.338 -28.281 1.00 85.44 84 ARG A CA 1
ATOM 687 C C . ARG A 1 84 ? 11.367 -4.527 -28.545 1.00 8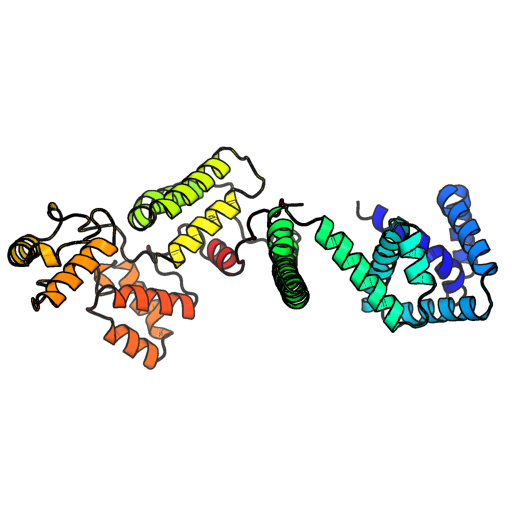5.44 84 ARG A C 1
ATOM 689 O O . ARG A 1 84 ? 12.123 -4.911 -27.655 1.00 85.44 84 ARG A O 1
ATOM 696 N N . LEU A 1 85 ? 11.301 -5.129 -29.731 1.00 86.31 85 LEU A N 1
ATOM 697 C CA . LEU A 1 85 ? 12.108 -6.296 -30.092 1.00 86.31 85 LEU A CA 1
ATOM 698 C C . LEU A 1 85 ? 13.584 -5.926 -30.257 1.00 86.31 85 LEU A C 1
ATOM 700 O O . LEU A 1 85 ? 14.436 -6.665 -29.769 1.00 86.31 85 LEU A O 1
ATOM 704 N N . GLY A 1 86 ? 13.886 -4.765 -30.844 1.00 85.19 86 GLY A N 1
ATOM 705 C CA . GLY A 1 86 ? 15.240 -4.215 -30.912 1.00 85.19 86 GLY A CA 1
ATOM 706 C C . GLY A 1 86 ? 15.854 -4.078 -29.520 1.00 85.19 86 GLY A C 1
ATOM 707 O O . GLY A 1 86 ? 16.913 -4.646 -29.259 1.00 85.19 86 GLY A O 1
ATOM 708 N N . ARG A 1 87 ? 15.135 -3.452 -28.580 1.00 85.19 87 ARG A N 1
ATOM 709 C CA . ARG A 1 87 ? 15.575 -3.340 -27.183 1.00 85.19 87 ARG A CA 1
ATOM 710 C C . ARG A 1 87 ? 15.783 -4.702 -26.505 1.00 85.19 87 ARG A C 1
ATOM 712 O O . ARG A 1 87 ? 16.771 -4.882 -25.799 1.00 85.19 87 ARG A O 1
ATOM 719 N N . VAL A 1 88 ? 14.895 -5.675 -26.728 1.00 88.12 88 VAL A N 1
ATOM 720 C CA . VAL A 1 88 ? 15.055 -7.040 -26.186 1.00 88.12 88 VAL A CA 1
ATOM 721 C C . VAL A 1 88 ? 16.294 -7.737 -26.765 1.00 88.12 88 VAL A C 1
ATOM 723 O O . VAL A 1 88 ? 16.998 -8.427 -26.028 1.00 88.12 88 VAL A O 1
ATOM 726 N N . LEU A 1 89 ? 16.599 -7.548 -28.053 1.00 87.50 89 LEU A N 1
ATOM 727 C CA . LEU A 1 89 ? 17.808 -8.079 -28.694 1.00 87.50 89 LEU A CA 1
ATOM 728 C C . LEU A 1 89 ? 19.082 -7.392 -28.177 1.00 87.50 89 LEU A C 1
ATOM 730 O O . LEU A 1 89 ? 20.075 -8.077 -27.925 1.00 87.50 89 LEU A O 1
ATOM 734 N N . GLU A 1 90 ? 19.055 -6.075 -27.952 1.00 84.56 90 GLU A N 1
ATOM 735 C CA . GLU A 1 90 ? 20.146 -5.335 -27.302 1.00 84.56 90 GLU A CA 1
ATOM 736 C C . GLU A 1 90 ? 20.407 -5.863 -25.884 1.00 84.56 90 GLU A C 1
ATOM 738 O O . GLU A 1 90 ? 21.520 -6.306 -25.593 1.00 84.56 90 GLU A O 1
ATOM 743 N N . GLU A 1 91 ? 19.384 -5.897 -25.024 1.00 89.44 91 GLU A N 1
ATOM 744 C CA . GLU A 1 91 ? 19.481 -6.385 -23.641 1.00 89.44 91 GLU A CA 1
ATOM 745 C C . GLU A 1 91 ? 19.947 -7.854 -23.581 1.00 89.44 91 GLU A C 1
ATOM 747 O O . GLU A 1 91 ? 20.791 -8.205 -22.750 1.00 89.44 91 GLU A O 1
ATOM 752 N N . TYR A 1 92 ? 19.475 -8.706 -24.499 1.00 90.38 92 TYR A N 1
ATOM 753 C CA . TYR A 1 92 ? 19.911 -10.101 -24.625 1.00 90.38 92 TYR A CA 1
ATOM 754 C C . TYR A 1 92 ? 21.367 -10.229 -25.100 1.00 90.38 92 TYR A C 1
ATOM 756 O O . TYR A 1 92 ? 22.120 -11.032 -24.548 1.00 90.38 92 TYR A O 1
ATOM 764 N N . SER A 1 93 ? 21.797 -9.426 -26.078 1.00 88.75 93 SER A N 1
ATOM 765 C CA . SER A 1 93 ? 23.184 -9.433 -26.568 1.00 88.75 93 SER A CA 1
ATOM 766 C C . SER A 1 93 ? 24.169 -8.960 -25.489 1.00 88.75 93 SER A C 1
ATOM 768 O O . SER A 1 93 ? 25.159 -9.639 -25.209 1.00 88.75 93 SER A O 1
ATOM 770 N N . ALA A 1 94 ? 23.852 -7.866 -24.790 1.00 88.81 94 ALA A N 1
ATOM 771 C CA . ALA A 1 94 ? 24.623 -7.358 -23.658 1.00 88.81 94 ALA A CA 1
ATOM 772 C C . ALA A 1 94 ? 24.641 -8.322 -22.457 1.00 88.81 94 ALA A C 1
ATOM 774 O O . ALA A 1 94 ? 25.598 -8.330 -21.683 1.00 88.81 94 ALA A O 1
ATOM 775 N N . TRP A 1 95 ? 23.595 -9.130 -22.265 1.00 95.00 95 TRP A N 1
ATOM 776 C CA . TRP A 1 95 ? 23.584 -10.230 -21.297 1.00 95.00 95 TRP A CA 1
ATOM 777 C C . TRP A 1 95 ? 24.510 -11.380 -21.726 1.00 95.00 95 TRP A C 1
ATOM 779 O O . TRP A 1 95 ? 25.431 -11.710 -20.982 1.00 95.00 95 TRP A O 1
ATOM 789 N N . LEU A 1 96 ? 24.374 -11.907 -22.951 1.00 93.25 96 LEU A N 1
ATOM 790 C CA . LEU A 1 96 ? 25.233 -12.983 -23.481 1.00 93.25 96 LEU A CA 1
ATOM 791 C C . LEU A 1 96 ? 26.734 -12.660 -23.413 1.00 93.25 96 LEU A C 1
ATOM 793 O O . LEU A 1 96 ? 27.544 -13.549 -23.146 1.00 93.25 96 LEU A O 1
ATOM 797 N N . MET A 1 97 ? 27.108 -11.400 -23.654 1.00 90.00 97 MET A N 1
ATOM 798 C CA . MET A 1 97 ? 28.502 -10.942 -23.594 1.00 90.00 97 MET A CA 1
ATOM 799 C C . MET A 1 97 ? 29.074 -10.898 -22.168 1.00 90.00 97 MET A C 1
ATOM 801 O O . MET A 1 97 ? 30.293 -10.957 -22.017 1.00 90.00 97 MET A O 1
ATOM 805 N N . ARG A 1 98 ? 28.220 -10.828 -21.137 1.00 94.44 98 ARG A N 1
ATOM 806 C CA . ARG A 1 98 ? 28.606 -10.873 -19.714 1.00 94.44 98 ARG A CA 1
ATOM 807 C C . ARG A 1 98 ? 28.597 -12.285 -19.122 1.00 94.44 98 ARG A C 1
ATOM 809 O O . ARG A 1 98 ? 29.227 -12.494 -18.092 1.00 94.44 98 ARG A O 1
ATOM 816 N N . LEU A 1 99 ? 27.920 -13.241 -19.765 1.00 95.75 99 LEU A N 1
ATOM 817 C CA . LEU A 1 99 ? 27.938 -14.643 -19.341 1.00 95.75 99 LEU A CA 1
ATOM 818 C C . LEU A 1 99 ? 29.344 -15.244 -19.395 1.00 95.75 99 LEU A C 1
ATOM 820 O O . LEU A 1 99 ? 30.122 -14.943 -20.308 1.00 95.75 99 LEU A O 1
ATOM 824 N N . GLN A 1 100 ? 29.600 -16.165 -18.464 1.00 96.56 100 GLN A N 1
ATOM 825 C CA . GLN A 1 100 ? 30.773 -17.035 -18.467 1.00 96.56 100 GLN A CA 1
ATOM 826 C C . GLN A 1 100 ? 30.825 -17.872 -19.753 1.00 96.56 100 GLN A C 1
ATOM 828 O O . GLN A 1 100 ? 29.797 -18.223 -20.337 1.00 96.56 100 GLN A O 1
ATOM 833 N N . GLU A 1 101 ? 32.034 -18.212 -20.197 1.00 95.50 101 GLU A N 1
ATOM 834 C CA . GLU A 1 101 ? 32.249 -18.872 -21.488 1.00 95.50 101 GLU A CA 1
ATOM 835 C C . GLU A 1 101 ? 31.556 -20.240 -21.585 1.00 95.50 101 GLU A C 1
ATOM 837 O O . GLU A 1 101 ? 30.912 -20.520 -22.593 1.00 95.50 101 GLU A O 1
ATOM 842 N N . GLY A 1 102 ? 31.567 -21.036 -20.508 1.00 97.12 102 GLY A N 1
ATOM 843 C CA . GLY A 1 102 ? 30.852 -22.318 -20.450 1.00 97.12 102 GLY A CA 1
ATOM 844 C C . GLY A 1 102 ? 29.330 -22.187 -20.600 1.00 97.12 102 GLY A C 1
ATOM 845 O O . GLY A 1 102 ? 28.714 -22.953 -21.341 1.00 97.12 102 GLY A O 1
ATOM 846 N N . ASP A 1 103 ? 28.714 -21.180 -19.972 1.00 97.38 103 ASP A N 1
ATOM 847 C CA . ASP A 1 103 ? 27.279 -20.897 -20.130 1.00 97.38 103 ASP A CA 1
ATOM 848 C C . ASP A 1 103 ? 26.950 -20.448 -21.561 1.00 97.38 103 ASP A C 1
ATOM 850 O O . ASP A 1 103 ? 25.955 -20.878 -22.150 1.00 97.38 103 ASP A O 1
ATOM 854 N N . ARG A 1 104 ? 27.806 -19.600 -22.146 1.00 96.75 104 ARG A N 1
ATOM 855 C CA . ARG A 1 104 ? 27.660 -19.123 -23.526 1.00 96.75 104 ARG A CA 1
ATOM 856 C C . ARG A 1 104 ? 27.777 -20.274 -24.526 1.00 96.75 104 ARG A C 1
ATOM 858 O O . ARG A 1 104 ? 26.935 -20.374 -25.417 1.00 96.75 104 ARG A O 1
ATOM 865 N N . ALA A 1 105 ? 28.759 -21.156 -24.344 1.00 96.31 105 ALA A N 1
ATOM 866 C CA . ALA A 1 105 ? 28.929 -22.363 -25.145 1.00 96.31 105 ALA A CA 1
ATOM 867 C C . ALA A 1 105 ? 27.700 -23.281 -25.029 1.00 96.31 105 ALA A C 1
ATOM 869 O O . ALA A 1 105 ? 27.164 -23.698 -26.052 1.00 96.31 105 ALA A O 1
ATOM 870 N N . ARG A 1 106 ? 27.171 -23.499 -23.814 1.00 97.38 106 ARG A N 1
ATOM 871 C CA . ARG A 1 106 ? 25.945 -24.287 -23.569 1.00 97.38 106 ARG A CA 1
ATOM 872 C C . ARG A 1 106 ? 24.707 -23.710 -24.277 1.00 97.38 106 ARG A C 1
ATOM 874 O O . ARG A 1 106 ? 23.882 -24.466 -24.778 1.00 97.38 106 ARG A O 1
ATOM 881 N N . ILE A 1 107 ? 24.575 -22.382 -24.367 1.00 96.44 107 ILE A N 1
ATOM 882 C CA . ILE A 1 107 ? 23.505 -21.715 -25.144 1.00 96.44 107 ILE A CA 1
ATOM 883 C C . ILE A 1 107 ? 23.709 -21.873 -26.665 1.00 96.44 107 ILE A C 1
ATOM 885 O O . ILE A 1 107 ? 22.734 -21.871 -27.424 1.00 96.44 107 ILE A O 1
ATOM 889 N N . GLN A 1 108 ? 24.958 -21.954 -27.128 1.00 93.12 108 GLN A N 1
ATOM 890 C CA . GLN A 1 108 ? 25.307 -22.086 -28.547 1.00 93.12 108 GLN A CA 1
ATOM 891 C C . GLN A 1 108 ? 25.195 -23.529 -29.058 1.00 93.12 108 GLN A C 1
ATOM 893 O O . GLN A 1 108 ? 24.762 -23.715 -30.192 1.00 93.12 108 GLN A O 1
ATOM 898 N N . SER A 1 109 ? 25.512 -24.530 -28.231 1.00 95.31 109 SER A N 1
ATOM 899 C CA . SER A 1 109 ? 25.424 -25.961 -28.562 1.00 95.31 109 SER A CA 1
ATOM 900 C C . SER A 1 109 ? 24.028 -26.576 -28.381 1.00 95.31 109 SER A C 1
ATOM 902 O O . SER A 1 109 ? 23.850 -27.774 -28.589 1.00 95.31 109 SER A O 1
ATOM 904 N N . ALA A 1 110 ? 23.027 -25.778 -27.998 1.00 96.94 110 ALA A N 1
ATOM 905 C CA . ALA A 1 110 ? 21.656 -26.239 -27.810 1.00 96.94 110 ALA A CA 1
ATOM 906 C C . ALA A 1 110 ? 21.055 -26.793 -29.118 1.00 96.94 110 ALA A C 1
ATOM 908 O O . ALA A 1 110 ? 20.924 -26.065 -30.103 1.00 96.94 110 ALA A O 1
ATOM 909 N N . ALA A 1 111 ? 20.649 -28.068 -29.102 1.00 95.00 111 ALA A N 1
ATOM 910 C CA . ALA A 1 111 ? 20.153 -28.787 -30.279 1.00 95.00 111 ALA A CA 1
ATOM 911 C C . ALA A 1 111 ? 18.849 -28.205 -30.856 1.00 95.00 111 ALA A C 1
ATOM 913 O O . ALA A 1 111 ? 18.644 -28.225 -32.069 1.00 95.00 111 ALA A O 1
ATOM 914 N N . SER A 1 112 ? 17.977 -27.659 -30.003 1.00 95.88 112 SER A N 1
ATOM 915 C CA . SER A 1 112 ? 16.707 -27.052 -30.407 1.00 95.88 112 SER A CA 1
ATOM 916 C C . SER A 1 112 ? 16.508 -25.637 -29.849 1.00 95.88 112 SER A C 1
ATOM 918 O O . SER A 1 112 ? 17.168 -25.188 -28.905 1.00 95.88 112 SER A O 1
ATOM 920 N N . ARG A 1 113 ? 15.528 -24.919 -30.414 1.00 92.44 113 ARG A N 1
ATOM 921 C CA . ARG A 1 113 ? 15.073 -23.618 -29.893 1.00 92.44 113 ARG A CA 1
ATOM 922 C C . ARG A 1 113 ? 14.538 -23.733 -28.462 1.00 92.44 113 ARG A C 1
ATOM 924 O O . ARG A 1 113 ? 14.728 -22.810 -27.672 1.00 92.44 113 ARG A O 1
ATOM 931 N N . GLU A 1 114 ? 13.871 -24.835 -28.140 1.00 94.75 114 GLU A N 1
ATOM 932 C CA . GLU A 1 114 ? 13.268 -25.068 -26.826 1.00 94.75 114 GLU A CA 1
ATOM 933 C C . GLU A 1 114 ? 14.340 -25.358 -25.775 1.00 94.75 114 GLU A C 1
ATOM 935 O O . GLU A 1 114 ? 14.330 -24.735 -24.712 1.00 94.75 114 GLU A O 1
ATOM 940 N N . ASP A 1 115 ? 15.343 -26.173 -26.118 1.00 95.38 115 ASP A N 1
ATOM 941 C CA . ASP A 1 115 ? 16.537 -26.389 -25.292 1.00 95.38 115 ASP A CA 1
ATOM 942 C C . ASP A 1 115 ? 17.251 -25.079 -24.991 1.00 95.38 115 ASP A C 1
ATOM 944 O O . ASP A 1 115 ? 17.568 -24.786 -23.839 1.00 95.38 115 ASP A O 1
ATOM 948 N N . LYS A 1 116 ? 17.448 -24.250 -26.020 1.00 95.75 116 LYS A N 1
ATOM 949 C CA . LYS A 1 116 ? 18.085 -22.943 -25.876 1.00 95.75 116 LYS A CA 1
ATOM 950 C C . LYS A 1 116 ? 17.312 -22.045 -24.910 1.00 95.75 116 LYS A C 1
ATOM 952 O O . LYS A 1 116 ? 17.917 -21.418 -24.045 1.00 95.75 116 LYS A O 1
ATOM 957 N N . LEU A 1 117 ? 15.981 -22.007 -25.014 1.00 94.88 117 LEU A N 1
ATOM 958 C CA . LEU A 1 117 ? 15.127 -21.243 -24.097 1.00 94.88 117 LEU A CA 1
ATOM 959 C C . LEU A 1 117 ? 15.144 -21.806 -22.669 1.00 94.88 117 LEU A C 1
ATOM 961 O O . LEU A 1 117 ? 15.168 -21.019 -21.723 1.00 94.88 117 LEU A O 1
ATOM 965 N N . ARG A 1 118 ? 15.173 -23.132 -22.500 1.00 95.44 118 ARG A N 1
ATOM 966 C CA . ARG A 1 118 ? 15.333 -23.803 -21.200 1.00 95.44 118 ARG A CA 1
ATOM 967 C C . ARG A 1 118 ? 16.660 -23.418 -20.536 1.00 95.44 118 ARG A C 1
ATOM 969 O O . ARG A 1 118 ? 16.644 -22.899 -19.425 1.00 95.44 118 ARG A O 1
ATOM 976 N N . ILE A 1 119 ? 17.776 -23.554 -21.251 1.00 96.00 119 ILE A N 1
ATOM 977 C CA . ILE A 1 119 ? 19.122 -23.198 -20.770 1.00 96.00 119 ILE A CA 1
ATOM 978 C C . ILE A 1 119 ? 19.202 -21.705 -20.406 1.00 96.00 119 ILE A C 1
ATOM 980 O O . ILE A 1 119 ? 19.743 -21.351 -19.360 1.00 96.00 119 ILE A O 1
ATOM 984 N N . ILE A 1 120 ? 18.617 -20.816 -21.219 1.00 94.88 120 ILE A N 1
ATOM 985 C CA . ILE A 1 120 ? 18.559 -19.373 -20.922 1.00 94.88 120 ILE A CA 1
ATOM 986 C C . ILE A 1 120 ? 17.776 -19.089 -19.631 1.00 94.88 120 ILE A C 1
ATOM 988 O O . ILE A 1 120 ? 18.208 -18.240 -18.851 1.00 94.88 120 ILE A O 1
ATOM 992 N N . ARG A 1 121 ? 16.649 -19.777 -19.390 1.00 92.00 121 ARG A N 1
ATOM 993 C CA . ARG A 1 121 ? 15.873 -19.641 -18.142 1.00 92.00 121 ARG A CA 1
ATOM 994 C C . ARG A 1 121 ? 16.697 -20.090 -16.937 1.00 92.00 121 ARG A C 1
ATOM 996 O O . ARG A 1 121 ? 16.892 -19.287 -16.036 1.00 92.00 121 ARG A O 1
ATOM 1003 N N . GLU A 1 122 ? 17.277 -21.292 -16.982 1.00 92.69 122 GLU A N 1
ATOM 1004 C CA . GLU A 1 122 ? 18.137 -21.824 -15.910 1.00 92.69 122 GLU A CA 1
ATOM 1005 C C . GLU A 1 122 ? 19.268 -20.854 -15.523 1.00 92.69 122 GLU A C 1
ATOM 1007 O O . GLU A 1 122 ? 19.493 -20.590 -14.341 1.00 92.69 122 GLU A O 1
ATOM 1012 N N . ILE A 1 123 ? 19.971 -20.289 -16.513 1.00 95.56 123 ILE A N 1
ATOM 1013 C CA . ILE A 1 123 ? 21.065 -19.341 -16.263 1.00 95.56 123 ILE A CA 1
ATOM 1014 C C . ILE A 1 123 ? 20.524 -18.049 -15.638 1.00 95.56 123 ILE A C 1
ATOM 1016 O O . ILE A 1 123 ? 21.084 -17.588 -14.643 1.00 95.56 123 ILE A O 1
ATOM 1020 N N . LYS A 1 124 ? 19.426 -17.489 -16.167 1.00 93.44 124 LYS A N 1
ATOM 1021 C CA . LYS A 1 124 ? 18.807 -16.269 -15.620 1.00 93.44 124 LYS A CA 1
ATOM 1022 C C . LYS A 1 124 ? 18.251 -16.457 -14.213 1.00 93.44 124 LYS A C 1
ATOM 1024 O O . LYS A 1 124 ? 18.361 -15.536 -13.410 1.00 93.44 124 LYS A O 1
ATOM 1029 N N . ASP A 1 125 ? 17.676 -17.612 -13.902 1.00 89.62 125 ASP A N 1
ATOM 1030 C CA . ASP A 1 125 ? 17.170 -17.914 -12.563 1.00 89.62 125 ASP A CA 1
ATOM 1031 C C . ASP A 1 125 ? 18.323 -18.100 -11.571 1.00 89.62 125 ASP A C 1
ATOM 1033 O O . ASP A 1 125 ? 18.265 -17.568 -10.464 1.00 89.62 125 ASP A O 1
ATOM 1037 N N . ARG A 1 126 ? 19.432 -18.725 -11.987 1.00 92.44 126 ARG A N 1
ATOM 1038 C CA . ARG A 1 126 ? 20.659 -18.822 -11.180 1.00 92.44 126 ARG A CA 1
ATOM 1039 C C . ARG A 1 126 ? 21.330 -17.462 -10.947 1.00 92.44 126 ARG A C 1
ATOM 1041 O O . ARG A 1 126 ? 21.823 -17.214 -9.850 1.00 92.44 126 ARG A O 1
ATOM 1048 N N . GLU A 1 127 ? 21.392 -16.591 -11.953 1.00 93.94 127 GLU A N 1
ATOM 1049 C CA . GLU A 1 127 ? 21.933 -15.229 -11.805 1.00 93.94 127 GLU A CA 1
ATOM 1050 C C . GLU A 1 127 ? 21.050 -14.344 -10.926 1.00 93.94 127 GLU A C 1
ATOM 1052 O O . GLU A 1 127 ? 21.566 -13.633 -10.068 1.00 93.94 127 GLU A O 1
ATOM 1057 N N . TRP A 1 128 ? 19.732 -14.414 -11.109 1.00 92.69 128 TRP A N 1
ATOM 1058 C CA . TRP A 1 128 ? 18.765 -13.703 -10.280 1.00 92.69 128 TRP A CA 1
ATOM 1059 C C . TRP A 1 128 ? 18.811 -14.177 -8.826 1.00 92.69 128 TRP A C 1
ATOM 1061 O O . TRP A 1 128 ? 18.909 -13.351 -7.924 1.00 92.69 128 TRP A O 1
ATOM 1071 N N . PHE A 1 129 ? 18.844 -15.492 -8.591 1.00 92.00 129 PHE A N 1
ATOM 1072 C CA . PHE A 1 129 ? 18.944 -16.052 -7.245 1.00 92.00 129 PHE A CA 1
ATOM 1073 C C . PHE A 1 129 ? 20.199 -15.550 -6.517 1.00 92.00 129 PHE A C 1
ATOM 1075 O O . PHE A 1 129 ? 20.109 -15.176 -5.356 1.00 92.00 129 PHE A O 1
ATOM 1082 N N . LYS A 1 130 ? 21.348 -15.444 -7.205 1.00 92.62 130 LYS A N 1
ATOM 1083 C CA . LYS A 1 130 ? 22.594 -14.862 -6.657 1.00 92.62 130 LYS A CA 1
ATOM 1084 C C . LYS A 1 130 ? 22.493 -13.380 -6.260 1.00 92.62 130 LYS A C 1
ATOM 1086 O O . LYS A 1 130 ? 23.389 -12.897 -5.574 1.00 92.62 130 LYS A O 1
ATOM 1091 N N . GLN A 1 131 ? 21.476 -12.653 -6.721 1.00 91.81 131 GLN A N 1
ATOM 1092 C CA . GLN A 1 131 ? 21.252 -11.236 -6.403 1.00 91.81 131 GLN A CA 1
ATOM 1093 C C . GLN A 1 131 ? 20.239 -11.035 -5.264 1.00 91.81 131 GLN A C 1
ATOM 1095 O O . GLN A 1 131 ? 20.008 -9.897 -4.851 1.00 91.81 131 GLN A O 1
ATOM 1100 N N . LEU A 1 132 ? 19.619 -12.106 -4.754 1.00 91.62 132 LEU A N 1
ATOM 1101 C CA . LEU A 1 132 ? 18.634 -12.002 -3.682 1.00 91.62 132 LEU A CA 1
ATOM 1102 C C . LEU A 1 132 ? 19.289 -11.687 -2.320 1.00 91.62 132 LEU A C 1
ATOM 1104 O O . LEU A 1 132 ? 20.442 -12.040 -2.070 1.00 91.62 132 LEU A O 1
ATOM 1108 N N . PRO A 1 133 ? 18.561 -11.045 -1.386 1.00 92.69 133 PRO A N 1
ATOM 1109 C CA . PRO A 1 133 ? 19.034 -10.872 -0.016 1.00 92.69 133 PRO A CA 1
ATOM 1110 C C . PRO A 1 133 ? 19.257 -12.214 0.699 1.00 92.69 133 PRO A C 1
ATOM 1112 O O . PRO A 1 133 ? 18.518 -13.175 0.488 1.00 92.69 133 PRO A O 1
ATOM 1115 N N . ARG A 1 134 ? 20.215 -12.252 1.636 1.00 92.44 134 ARG A N 1
ATOM 1116 C CA . ARG A 1 134 ? 20.605 -13.450 2.411 1.00 92.44 134 ARG A CA 1
ATOM 1117 C C . ARG A 1 134 ? 19.428 -14.255 2.993 1.00 92.44 134 ARG A C 1
ATOM 1119 O O . ARG A 1 134 ? 19.457 -15.479 2.929 1.00 92.44 134 ARG A O 1
ATOM 1126 N N . ALA A 1 135 ? 18.374 -13.592 3.471 1.00 91.38 135 ALA A N 1
ATOM 1127 C CA . ALA A 1 135 ? 17.180 -14.256 4.006 1.00 91.38 135 ALA A CA 1
ATOM 1128 C C . ALA A 1 135 ? 16.482 -15.191 2.991 1.00 91.38 135 ALA A C 1
ATOM 1130 O O . ALA A 1 135 ? 15.955 -16.234 3.372 1.00 91.38 135 ALA A O 1
ATOM 1131 N N . TYR A 1 136 ? 16.508 -14.860 1.695 1.00 92.56 136 TYR A N 1
ATOM 1132 C CA . TYR A 1 136 ? 15.956 -15.709 0.632 1.00 92.56 136 TYR A CA 1
ATOM 1133 C C . TYR A 1 136 ? 16.838 -16.940 0.391 1.00 92.56 136 TYR A C 1
ATOM 1135 O O . TYR A 1 136 ? 16.325 -18.040 0.198 1.00 92.56 136 TYR A O 1
ATOM 1143 N N . HIS A 1 137 ? 18.165 -16.789 0.472 1.00 94.94 137 HIS A N 1
ATOM 1144 C CA . HIS A 1 137 ? 19.093 -17.920 0.408 1.00 94.94 137 HIS A CA 1
ATOM 1145 C C . HIS A 1 137 ? 18.898 -18.891 1.580 1.00 94.94 137 HIS A C 1
ATOM 1147 O O . HIS A 1 137 ? 18.911 -20.102 1.373 1.00 94.94 137 HIS A O 1
ATOM 1153 N N . GLU A 1 138 ? 18.668 -18.378 2.790 1.00 95.31 138 GLU A N 1
ATOM 1154 C CA . GLU A 1 138 ? 18.405 -19.192 3.984 1.00 95.31 138 GLU A CA 1
ATOM 1155 C C . GLU A 1 138 ? 17.060 -19.934 3.880 1.00 95.31 138 GLU A C 1
ATOM 1157 O O . GLU A 1 138 ? 17.011 -21.140 4.124 1.00 95.31 138 GLU A O 1
ATOM 1162 N N . GLN A 1 139 ? 15.995 -19.276 3.402 1.00 94.50 139 GLN A N 1
ATOM 1163 C CA . GLN A 1 139 ? 14.712 -19.936 3.100 1.00 94.50 139 GLN A CA 1
ATOM 1164 C C . GLN A 1 139 ? 14.849 -21.026 2.022 1.00 94.50 139 GLN A C 1
ATOM 1166 O O . GLN A 1 139 ? 14.265 -22.101 2.150 1.00 94.50 139 GLN A O 1
ATOM 1171 N N . TYR A 1 140 ? 15.641 -20.778 0.976 1.00 95.44 140 TYR A N 1
ATOM 1172 C CA . TYR A 1 140 ? 15.892 -21.749 -0.091 1.00 95.44 140 TYR A CA 1
ATOM 1173 C C . TYR A 1 140 ? 16.696 -22.966 0.394 1.00 95.44 140 TYR A C 1
ATOM 1175 O O . TYR A 1 140 ? 16.412 -24.098 0.001 1.00 95.44 140 TYR A O 1
ATOM 1183 N N . ALA A 1 141 ? 17.683 -22.742 1.267 1.00 96.00 141 ALA A N 1
ATOM 1184 C CA . ALA A 1 141 ? 18.479 -23.803 1.879 1.00 96.00 141 ALA A CA 1
ATOM 1185 C C . ALA A 1 141 ? 17.658 -24.657 2.862 1.00 96.00 141 ALA A C 1
ATOM 1187 O O . ALA A 1 141 ? 17.867 -25.866 2.936 1.00 96.00 141 ALA A O 1
ATOM 1188 N N . ALA A 1 142 ? 16.700 -24.050 3.572 1.00 97.25 142 ALA A N 1
ATOM 1189 C CA . ALA A 1 142 ? 15.793 -24.745 4.487 1.00 97.25 142 ALA A CA 1
ATOM 1190 C C . ALA A 1 142 ? 14.739 -25.625 3.779 1.00 97.25 142 ALA A C 1
ATOM 1192 O O . ALA A 1 142 ? 14.188 -26.538 4.399 1.00 97.25 142 ALA A O 1
ATOM 1193 N N . ALA A 1 143 ? 14.456 -25.381 2.493 1.00 96.75 143 ALA A N 1
ATOM 1194 C CA . ALA A 1 143 ? 13.543 -26.203 1.703 1.00 96.75 143 ALA A CA 1
ATOM 1195 C C . ALA A 1 143 ? 14.131 -27.606 1.453 1.00 96.75 143 ALA A C 1
ATOM 1197 O O . ALA A 1 143 ? 15.244 -27.755 0.927 1.00 96.75 143 ALA A O 1
ATOM 1198 N N . LYS A 1 144 ? 13.363 -28.636 1.832 1.00 97.38 144 LYS A N 1
ATOM 1199 C CA . LYS A 1 144 ? 13.798 -30.042 1.866 1.00 97.38 144 LYS A CA 1
ATOM 1200 C C . LYS A 1 144 ? 13.707 -30.707 0.499 1.00 97.38 144 LYS A C 1
ATOM 1202 O O . LYS A 1 144 ? 14.521 -31.571 0.183 1.00 97.38 144 LYS A O 1
ATOM 1207 N N . THR A 1 145 ? 12.723 -30.317 -0.303 1.00 97.06 145 THR A N 1
ATOM 1208 C CA . THR A 1 145 ? 12.459 -30.893 -1.623 1.00 97.06 145 THR A CA 1
ATOM 1209 C C . THR A 1 145 ? 12.731 -29.893 -2.742 1.00 97.06 145 THR A C 1
ATOM 1211 O O . THR A 1 145 ? 12.559 -28.683 -2.598 1.00 97.06 145 THR A O 1
ATOM 1214 N N . GLU A 1 146 ? 13.102 -30.411 -3.910 1.00 92.44 146 GLU A N 1
ATOM 1215 C CA . GLU A 1 146 ? 13.301 -29.590 -5.108 1.00 92.44 146 GLU A CA 1
ATOM 1216 C C . GLU A 1 146 ? 11.993 -28.923 -5.580 1.00 92.44 146 GLU A C 1
ATOM 1218 O O . GLU A 1 146 ? 12.003 -27.812 -6.104 1.00 92.44 146 GLU A O 1
ATOM 1223 N N . LYS A 1 147 ? 10.839 -29.548 -5.309 1.00 94.25 147 LYS A N 1
ATOM 1224 C CA . LYS A 1 147 ? 9.525 -28.960 -5.591 1.00 94.25 147 LYS A CA 1
ATOM 1225 C C . LYS A 1 147 ? 9.261 -27.713 -4.737 1.00 94.25 147 LYS A C 1
ATOM 1227 O O . LYS A 1 147 ? 8.885 -26.685 -5.287 1.00 94.25 147 LYS A O 1
ATOM 1232 N N . GLU A 1 148 ? 9.522 -27.771 -3.427 1.00 94.69 148 GLU A N 1
ATOM 1233 C CA . GLU A 1 148 ? 9.401 -26.606 -2.531 1.00 94.69 148 GLU A CA 1
ATOM 1234 C C . GLU A 1 148 ? 10.310 -25.452 -2.976 1.00 94.69 148 GLU A C 1
ATOM 1236 O O . GLU A 1 148 ? 9.890 -24.297 -2.972 1.00 94.69 148 GLU A O 1
ATOM 1241 N N . ARG A 1 149 ? 11.537 -25.757 -3.418 1.00 92.69 149 ARG A N 1
ATOM 1242 C CA . ARG A 1 149 ? 12.483 -24.768 -3.964 1.00 92.69 149 ARG A CA 1
ATOM 1243 C C . ARG A 1 149 ? 11.946 -24.075 -5.212 1.00 92.69 149 ARG A C 1
ATOM 1245 O O . ARG A 1 149 ? 12.001 -22.848 -5.306 1.00 92.69 149 ARG A O 1
ATOM 1252 N N . GLN A 1 150 ? 11.376 -24.837 -6.142 1.00 89.19 150 GLN A N 1
ATOM 1253 C CA . GLN A 1 150 ? 10.742 -24.291 -7.344 1.00 89.19 150 GLN A CA 1
ATOM 1254 C C . GLN A 1 150 ? 9.472 -23.490 -7.017 1.00 89.19 150 GLN A C 1
ATOM 1256 O O . GLN A 1 150 ? 9.226 -22.455 -7.638 1.00 89.19 150 GLN A O 1
ATOM 1261 N N . ASP A 1 151 ? 8.690 -23.908 -6.021 1.00 91.69 151 ASP A N 1
ATOM 1262 C CA . ASP A 1 151 ? 7.515 -23.170 -5.542 1.00 91.69 151 ASP A CA 1
ATOM 1263 C C . ASP A 1 151 ? 7.895 -21.846 -4.856 1.00 91.69 151 ASP A C 1
ATOM 1265 O O . ASP A 1 151 ? 7.241 -20.827 -5.096 1.00 91.69 151 ASP A O 1
ATOM 1269 N N . LEU A 1 152 ? 8.988 -21.817 -4.083 1.00 93.56 152 LEU A N 1
ATOM 1270 C CA . LEU A 1 152 ? 9.564 -20.587 -3.527 1.00 93.56 152 LEU A CA 1
ATOM 1271 C C . LEU A 1 152 ? 10.041 -19.638 -4.633 1.00 93.56 152 LEU A C 1
ATOM 1273 O O . LEU A 1 152 ? 9.625 -18.480 -4.646 1.00 93.56 152 LEU A O 1
ATOM 1277 N N . ILE A 1 153 ? 10.827 -20.124 -5.605 1.00 90.31 153 ILE A N 1
ATOM 1278 C CA . ILE A 1 153 ? 11.269 -19.315 -6.756 1.00 90.31 153 ILE A CA 1
ATOM 1279 C C . ILE A 1 153 ? 10.063 -18.733 -7.503 1.00 90.31 153 ILE A C 1
ATOM 1281 O O . ILE A 1 153 ? 10.042 -17.533 -7.776 1.00 90.31 153 ILE A O 1
ATOM 1285 N N . ARG A 1 154 ? 9.033 -19.541 -7.797 1.00 88.94 154 ARG A N 1
ATOM 1286 C CA . ARG A 1 154 ? 7.809 -19.066 -8.468 1.00 88.94 154 ARG A CA 1
ATOM 1287 C C . ARG A 1 154 ? 7.096 -17.976 -7.670 1.00 88.94 154 ARG A C 1
ATOM 1289 O O . ARG A 1 154 ? 6.730 -16.956 -8.251 1.00 88.94 154 ARG A O 1
ATOM 1296 N N . ARG A 1 155 ? 6.943 -18.153 -6.354 1.00 91.50 155 ARG A N 1
ATOM 1297 C CA . ARG A 1 155 ? 6.323 -17.158 -5.463 1.00 91.50 155 ARG A CA 1
ATOM 1298 C C . ARG A 1 155 ? 7.102 -15.844 -5.450 1.00 91.50 155 ARG A C 1
ATOM 1300 O O . ARG A 1 155 ? 6.508 -14.785 -5.621 1.00 91.50 155 ARG A O 1
ATOM 1307 N N . TRP A 1 156 ? 8.421 -15.904 -5.293 1.00 93.38 156 TRP A N 1
ATOM 1308 C CA . TRP A 1 156 ? 9.282 -14.719 -5.270 1.00 93.38 156 TRP A CA 1
ATOM 1309 C C . TRP A 1 156 ? 9.325 -14.003 -6.626 1.00 93.38 156 TRP A C 1
ATOM 1311 O O . TRP A 1 156 ? 9.293 -12.777 -6.663 1.00 93.38 156 TRP A O 1
ATOM 1321 N N . ARG A 1 157 ? 9.313 -14.741 -7.745 1.00 88.38 157 ARG A N 1
ATOM 1322 C CA . ARG A 1 157 ? 9.162 -14.175 -9.098 1.00 88.38 157 ARG A CA 1
ATOM 1323 C C . ARG A 1 157 ? 7.822 -13.477 -9.295 1.00 88.38 157 ARG A C 1
ATOM 1325 O O . ARG A 1 157 ? 7.776 -12.431 -9.936 1.00 88.38 157 ARG A O 1
ATOM 1332 N N . GLN A 1 158 ? 6.739 -14.036 -8.758 1.00 87.94 158 GLN A N 1
ATOM 1333 C CA . GLN A 1 158 ? 5.430 -13.394 -8.804 1.00 87.94 158 GLN A CA 1
ATOM 1334 C C . GLN A 1 158 ? 5.420 -12.097 -7.980 1.00 87.94 158 GLN A C 1
ATOM 1336 O O . GLN A 1 158 ? 5.002 -11.070 -8.501 1.00 87.94 158 GLN A O 1
ATOM 1341 N N . GLN A 1 159 ? 5.965 -12.114 -6.760 1.00 84.50 159 GLN A N 1
ATOM 1342 C CA . GLN A 1 159 ? 6.107 -10.919 -5.915 1.00 84.50 159 GLN A CA 1
ATOM 1343 C C . GLN A 1 159 ? 6.994 -9.842 -6.562 1.00 84.50 159 GLN A C 1
ATOM 1345 O O . GLN A 1 159 ? 6.663 -8.660 -6.517 1.00 84.50 159 GLN A O 1
ATOM 1350 N N . GLU A 1 160 ? 8.105 -10.238 -7.193 1.00 86.75 160 GLU A N 1
ATOM 1351 C CA . GLU A 1 160 ? 8.972 -9.344 -7.969 1.00 86.75 160 GLU A CA 1
ATOM 1352 C C . GLU A 1 160 ? 8.221 -8.727 -9.151 1.00 86.75 160 GLU A C 1
ATOM 1354 O O . GLU A 1 160 ? 8.297 -7.520 -9.346 1.00 86.75 160 GLU A O 1
ATOM 1359 N N . LYS A 1 161 ? 7.445 -9.520 -9.899 1.00 85.12 161 LYS A N 1
ATOM 1360 C CA . LYS A 1 161 ? 6.646 -9.004 -11.013 1.00 85.12 161 LYS A CA 1
ATOM 1361 C C . LYS A 1 161 ? 5.552 -8.047 -10.535 1.00 85.12 161 LYS A C 1
ATOM 1363 O O . LYS A 1 161 ? 5.406 -6.976 -11.106 1.00 85.12 161 LYS A O 1
ATOM 1368 N N . GLU A 1 162 ? 4.803 -8.408 -9.495 1.00 75.81 162 GLU A N 1
ATOM 1369 C CA . GLU A 1 162 ? 3.770 -7.546 -8.907 1.00 75.81 162 GLU A CA 1
ATOM 1370 C C . GLU A 1 162 ? 4.372 -6.204 -8.466 1.00 75.81 162 GLU A C 1
ATOM 1372 O O . GLU A 1 162 ? 3.816 -5.149 -8.768 1.00 75.81 162 GLU A O 1
ATOM 1377 N N . PHE A 1 163 ? 5.544 -6.233 -7.827 1.00 74.12 163 PHE A N 1
ATOM 1378 C CA . PHE A 1 163 ? 6.310 -5.044 -7.460 1.00 74.12 163 PHE A CA 1
ATOM 1379 C C . PHE A 1 163 ? 6.774 -4.239 -8.682 1.00 74.12 163 PHE A C 1
ATOM 1381 O O . PHE A 1 163 ? 6.633 -3.018 -8.690 1.00 74.12 163 PHE A O 1
ATOM 1388 N N . ASP A 1 164 ? 7.332 -4.889 -9.703 1.00 73.88 164 ASP A N 1
ATOM 1389 C CA . ASP A 1 164 ? 7.855 -4.226 -10.900 1.00 73.88 164 ASP A CA 1
ATOM 1390 C C . ASP A 1 164 ? 6.715 -3.601 -11.734 1.00 73.88 164 ASP A C 1
ATOM 1392 O O . ASP A 1 164 ? 6.868 -2.477 -12.214 1.00 73.88 164 ASP A O 1
ATOM 1396 N N . ASP A 1 165 ? 5.549 -4.256 -11.830 1.00 71.62 165 ASP A N 1
ATOM 1397 C CA . ASP A 1 165 ? 4.328 -3.723 -12.455 1.00 71.62 165 ASP A CA 1
ATOM 1398 C C . ASP A 1 165 ? 3.840 -2.466 -11.686 1.00 71.62 165 ASP A C 1
ATOM 1400 O O . ASP A 1 165 ? 3.641 -1.401 -12.278 1.00 71.62 165 ASP A O 1
ATOM 1404 N N . GLN A 1 166 ? 3.772 -2.516 -10.347 1.00 62.91 166 GLN A N 1
ATOM 1405 C CA . GLN A 1 166 ? 3.447 -1.346 -9.505 1.00 62.91 166 GLN A CA 1
ATOM 1406 C C . GLN A 1 166 ? 4.481 -0.215 -9.626 1.00 62.91 166 GLN A C 1
ATOM 1408 O O . GLN A 1 166 ? 4.144 0.972 -9.529 1.00 62.91 166 GLN A O 1
ATOM 1413 N N . TRP A 1 167 ? 5.760 -0.549 -9.804 1.00 69.31 167 TRP A N 1
ATOM 1414 C CA . TRP A 1 167 ? 6.821 0.430 -10.024 1.00 69.31 167 TRP A CA 1
ATOM 1415 C C . TRP A 1 167 ? 6.802 1.011 -11.433 1.00 69.31 167 TRP A C 1
ATOM 1417 O O . TRP A 1 167 ? 7.165 2.177 -11.582 1.00 69.31 167 TRP A O 1
ATOM 1427 N N . ALA A 1 168 ? 6.338 0.273 -12.441 1.00 68.44 168 ALA A N 1
ATOM 1428 C CA . ALA A 1 168 ? 6.092 0.803 -13.776 1.00 68.44 168 ALA A CA 1
ATOM 1429 C C . ALA A 1 168 ? 4.972 1.852 -13.742 1.00 68.44 168 ALA A C 1
ATOM 1431 O O . ALA A 1 168 ? 5.180 2.960 -14.241 1.00 68.44 168 ALA A O 1
ATOM 1432 N N . ASP A 1 169 ? 3.858 1.571 -13.058 1.00 62.41 169 ASP A N 1
ATOM 1433 C CA . ASP A 1 169 ? 2.783 2.544 -12.811 1.00 62.41 169 ASP A CA 1
ATOM 1434 C C . ASP A 1 169 ? 3.293 3.763 -12.027 1.00 62.41 169 ASP A C 1
ATOM 1436 O O . ASP A 1 169 ? 3.058 4.914 -12.408 1.00 62.41 169 ASP A O 1
ATOM 1440 N N . THR A 1 170 ? 4.080 3.525 -10.972 1.00 62.94 170 THR A N 1
ATOM 1441 C CA . THR A 1 170 ? 4.712 4.597 -10.187 1.00 62.94 170 THR A CA 1
ATOM 1442 C C . THR A 1 170 ? 5.659 5.435 -11.060 1.00 62.94 170 THR A C 1
ATOM 1444 O O . THR A 1 170 ? 5.654 6.662 -10.984 1.00 62.94 170 THR A O 1
ATOM 1447 N N . HIS A 1 171 ? 6.457 4.819 -11.933 1.00 65.06 171 HIS A N 1
ATOM 1448 C CA . HIS A 1 171 ? 7.373 5.536 -12.816 1.00 65.06 171 HIS A CA 1
ATOM 1449 C C . HIS A 1 171 ? 6.619 6.295 -13.913 1.00 65.06 171 HIS A C 1
ATOM 1451 O O . HIS A 1 171 ? 6.982 7.430 -14.209 1.00 65.06 171 HIS A O 1
ATOM 1457 N N . LEU A 1 172 ? 5.563 5.735 -14.508 1.00 60.50 172 LEU A N 1
ATOM 1458 C CA . LEU A 1 172 ? 4.678 6.434 -15.453 1.00 60.50 172 LEU A CA 1
ATOM 1459 C C . LEU A 1 172 ? 4.089 7.703 -14.823 1.00 60.50 172 LEU A C 1
ATOM 1461 O O . LEU A 1 172 ? 4.099 8.769 -15.437 1.00 60.50 172 LEU A O 1
ATOM 1465 N N . PHE A 1 173 ? 3.676 7.607 -13.564 1.00 62.53 173 PHE A N 1
ATOM 1466 C CA . PHE A 1 173 ? 3.187 8.718 -12.756 1.00 62.53 173 PHE A CA 1
ATOM 1467 C C . PHE A 1 173 ? 4.270 9.782 -12.475 1.00 62.53 173 PHE A C 1
ATOM 1469 O O . PHE A 1 173 ? 4.049 10.966 -12.735 1.00 62.53 173 PHE A O 1
ATOM 1476 N N . TRP A 1 174 ? 5.476 9.389 -12.043 1.00 59.41 174 TRP A N 1
ATOM 1477 C CA . TRP A 1 174 ? 6.587 10.328 -11.788 1.00 59.41 174 TRP A CA 1
ATOM 1478 C C . TRP A 1 174 ? 7.246 10.892 -13.048 1.00 59.41 174 TRP A C 1
ATOM 1480 O O . TRP A 1 174 ? 7.815 11.981 -13.000 1.00 59.41 174 TRP A O 1
ATOM 1490 N N . SER A 1 175 ? 7.196 10.179 -14.171 1.00 63.19 175 SER A N 1
ATOM 1491 C CA . SER A 1 175 ? 7.752 10.632 -15.455 1.00 63.19 175 SER A CA 1
ATOM 1492 C C . SER A 1 175 ? 6.722 11.339 -16.341 1.00 63.19 175 SER A C 1
ATOM 1494 O O . SER A 1 175 ? 7.100 11.946 -17.345 1.00 63.19 175 SER A O 1
ATOM 1496 N N . GLY A 1 176 ? 5.449 11.360 -15.930 1.00 67.06 176 GLY A N 1
ATOM 1497 C CA . GLY A 1 176 ? 4.417 12.213 -16.508 1.00 67.06 176 GLY A CA 1
ATOM 1498 C C . GLY A 1 176 ? 4.772 13.708 -16.428 1.00 67.06 176 GLY A C 1
ATOM 1499 O O . GLY A 1 176 ? 5.587 14.118 -15.583 1.00 67.06 176 GLY A O 1
ATOM 1500 N N . PRO A 1 177 ? 4.184 14.545 -17.307 1.00 68.62 177 PRO A N 1
ATOM 1501 C CA . PRO A 1 177 ? 4.433 15.985 -17.309 1.00 68.62 177 PRO A CA 1
ATOM 1502 C C . PRO A 1 177 ? 4.044 16.598 -15.952 1.00 68.62 177 PRO A C 1
ATOM 1504 O O . PRO A 1 177 ? 3.069 16.133 -15.356 1.00 68.62 177 PRO A O 1
ATOM 1507 N N . PRO A 1 178 ? 4.758 17.632 -15.459 1.00 66.62 178 PRO A N 1
ATOM 1508 C CA . PRO A 1 178 ? 4.570 18.166 -14.104 1.00 66.62 178 PRO A CA 1
ATOM 1509 C C . PRO A 1 178 ? 3.105 18.467 -13.768 1.00 66.62 178 PRO A C 1
ATOM 1511 O O . PRO A 1 178 ? 2.617 18.059 -12.722 1.00 66.62 178 PRO A O 1
ATOM 1514 N N . ASN A 1 179 ? 2.383 19.059 -14.721 1.00 72.38 179 ASN A N 1
ATOM 1515 C CA . ASN A 1 179 ? 0.988 19.489 -14.610 1.00 72.38 179 ASN A CA 1
ATOM 1516 C C . ASN A 1 179 ? -0.027 18.333 -14.454 1.00 72.38 179 ASN A C 1
ATOM 1518 O O . ASN A 1 179 ? -1.212 18.596 -14.279 1.00 72.38 179 ASN A O 1
ATOM 1522 N N . LYS A 1 180 ? 0.400 17.067 -14.581 1.00 64.44 180 LYS A N 1
ATOM 1523 C CA . LYS A 1 180 ? -0.434 15.866 -14.369 1.00 64.44 180 LYS A CA 1
ATOM 1524 C C . LYS A 1 180 ? -0.017 15.039 -13.152 1.00 64.44 180 LYS A C 1
ATOM 1526 O O . LYS A 1 180 ? -0.649 14.024 -12.871 1.00 64.44 180 LYS A O 1
ATOM 1531 N N . ARG A 1 181 ? 1.037 15.439 -12.438 1.00 65.94 181 ARG A N 1
ATOM 1532 C CA . ARG A 1 181 ? 1.382 14.836 -11.147 1.00 65.94 181 ARG A CA 1
ATOM 1533 C C . ARG A 1 181 ? 0.422 15.438 -10.119 1.00 65.94 181 ARG A C 1
ATOM 1535 O O . ARG A 1 181 ? 0.354 16.666 -10.064 1.00 65.94 181 ARG A O 1
ATOM 1542 N N . PRO A 1 182 ? -0.324 14.646 -9.330 1.00 62.47 182 PRO A N 1
ATOM 1543 C CA . PRO A 1 182 ? -1.100 15.218 -8.243 1.00 62.47 182 PRO A CA 1
ATOM 1544 C C . PRO A 1 182 ? -0.134 15.931 -7.301 1.00 62.47 182 PRO A C 1
ATOM 1546 O O . PRO A 1 182 ? 0.982 15.464 -7.045 1.00 62.47 182 PRO A O 1
ATOM 1549 N N . PHE A 1 183 ? -0.552 17.106 -6.853 1.00 69.06 183 PHE A N 1
ATOM 1550 C CA . PHE A 1 183 ? 0.270 17.963 -6.026 1.00 69.06 183 PHE A CA 1
ATOM 1551 C C . PHE A 1 183 ? 0.479 17.289 -4.668 1.00 69.06 183 PHE A C 1
ATOM 1553 O O . PHE A 1 183 ? -0.425 17.227 -3.844 1.00 69.06 183 PHE A O 1
ATOM 1560 N N . PHE A 1 184 ? 1.678 16.754 -4.452 1.00 73.06 184 PHE A N 1
ATOM 1561 C CA . PHE A 1 184 ? 2.075 16.179 -3.176 1.00 73.06 184 PHE A CA 1
ATOM 1562 C C . PHE A 1 184 ? 2.544 17.306 -2.245 1.00 73.06 184 PHE A C 1
ATOM 1564 O O . PHE A 1 184 ? 3.623 17.855 -2.485 1.00 73.06 184 PHE A O 1
ATOM 1571 N N . PRO A 1 185 ? 1.816 17.635 -1.157 1.00 82.44 185 PRO A N 1
ATOM 1572 C CA . PRO A 1 185 ? 2.168 18.723 -0.239 1.00 82.44 185 PRO A CA 1
ATOM 1573 C C . PRO A 1 185 ? 3.353 18.373 0.684 1.00 82.44 185 PRO A C 1
ATOM 1575 O O . PRO A 1 185 ? 3.486 18.920 1.771 1.00 82.44 185 PRO A O 1
ATOM 1578 N N . LEU A 1 186 ? 4.261 17.486 0.258 1.00 82.06 186 LEU A N 1
ATOM 1579 C CA . LEU A 1 186 ? 5.400 16.995 1.047 1.00 82.06 186 LEU A CA 1
ATOM 1580 C C . LEU A 1 186 ? 6.398 18.104 1.419 1.00 82.06 186 LEU A C 1
ATOM 1582 O O . LEU A 1 186 ? 7.160 17.935 2.364 1.00 82.06 186 LEU A O 1
ATOM 1586 N N . GLY A 1 187 ? 6.400 19.226 0.693 1.00 83.12 187 GLY A N 1
ATOM 1587 C CA . GLY A 1 187 ? 7.171 20.425 1.041 1.00 83.12 187 GLY A CA 1
ATOM 1588 C C . GLY A 1 187 ? 6.431 21.420 1.946 1.00 83.12 187 GLY A C 1
ATOM 1589 O O . GLY A 1 187 ? 7.011 22.433 2.323 1.00 83.12 187 GLY A O 1
ATOM 1590 N N . GLN A 1 188 ? 5.157 21.184 2.279 1.00 91.19 188 GLN A N 1
ATOM 1591 C CA . GLN A 1 188 ? 4.354 22.095 3.096 1.00 91.19 188 GLN A CA 1
ATOM 1592 C C . GLN A 1 188 ? 4.425 21.699 4.573 1.00 91.19 188 GLN A C 1
ATOM 1594 O O . GLN A 1 188 ? 3.906 20.664 4.986 1.00 91.19 188 GLN A O 1
ATOM 1599 N N . GLN A 1 189 ? 5.021 22.560 5.399 1.00 92.38 189 GLN A N 1
ATOM 1600 C CA . GLN A 1 189 ? 5.135 22.329 6.844 1.00 92.38 189 GLN A CA 1
ATOM 1601 C C . GLN A 1 189 ? 3.764 22.215 7.539 1.00 92.38 189 GLN A C 1
ATOM 1603 O O . GLN A 1 189 ? 3.616 21.435 8.477 1.00 92.38 189 GLN A O 1
ATOM 1608 N N . ALA A 1 190 ? 2.752 22.950 7.058 1.00 92.25 190 ALA A N 1
ATOM 1609 C CA . ALA A 1 190 ? 1.386 22.891 7.582 1.00 92.25 190 ALA A CA 1
ATOM 1610 C C . ALA A 1 190 ? 0.760 21.492 7.431 1.00 92.25 190 ALA A C 1
ATOM 1612 O O . ALA A 1 190 ? 0.237 20.955 8.403 1.00 92.25 190 ALA A O 1
ATOM 1613 N N . PHE A 1 191 ? 0.910 20.865 6.257 1.00 92.81 191 PHE A N 1
ATOM 1614 C CA . PHE A 1 191 ? 0.439 19.500 6.007 1.00 92.81 191 PHE A CA 1
ATOM 1615 C C . PHE A 1 191 ? 1.067 18.503 6.988 1.00 92.81 191 PHE A C 1
ATOM 1617 O O . PHE A 1 191 ? 0.354 17.745 7.640 1.00 92.81 191 PHE A O 1
ATOM 1624 N N . TRP A 1 192 ? 2.390 18.541 7.176 1.00 94.06 192 TRP A N 1
ATOM 1625 C CA . TRP A 1 192 ? 3.051 17.654 8.139 1.00 94.06 1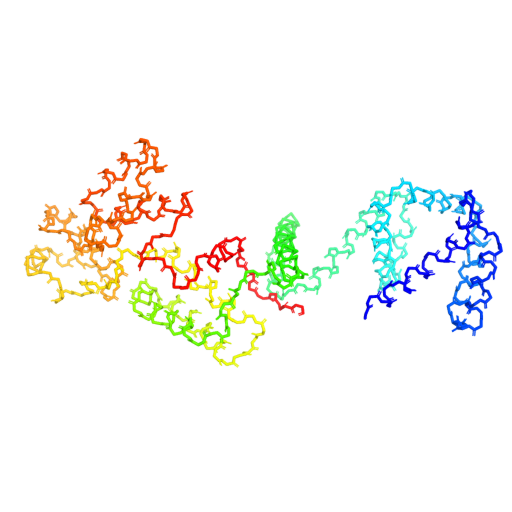92 TRP A CA 1
ATOM 1626 C C . TRP A 1 192 ? 2.629 17.909 9.585 1.00 94.06 192 TRP A C 1
ATOM 1628 O O . TRP A 1 192 ? 2.483 16.956 10.346 1.00 94.06 192 TRP A O 1
ATOM 1638 N N . LYS A 1 193 ? 2.372 19.165 9.966 1.00 95.19 193 LYS A N 1
ATOM 1639 C CA . LYS A 1 193 ? 1.822 19.482 11.288 1.00 95.19 193 LYS A CA 1
ATOM 1640 C C . LYS A 1 193 ? 0.459 18.811 11.495 1.00 95.19 193 LYS A C 1
ATOM 1642 O O . LYS A 1 193 ? 0.281 18.131 12.500 1.00 95.19 193 LYS A O 1
ATOM 1647 N N . GLU A 1 194 ? -0.460 18.931 10.537 1.00 93.44 194 GLU A N 1
ATOM 1648 C CA . GLU A 1 194 ? -1.772 18.266 10.593 1.00 93.44 194 GLU A CA 1
ATOM 1649 C C . GLU A 1 194 ? -1.647 16.735 10.651 1.00 93.44 194 GLU A C 1
ATOM 1651 O O . GLU A 1 194 ? -2.361 16.087 11.416 1.00 93.44 194 GLU A O 1
ATOM 1656 N N . ILE A 1 195 ? -0.710 16.155 9.893 1.00 94.31 195 ILE A N 1
ATOM 1657 C CA . ILE A 1 195 ? -0.388 14.719 9.916 1.00 94.31 195 ILE A CA 1
ATOM 1658 C C . ILE A 1 195 ? 0.072 14.282 11.310 1.00 94.31 195 ILE A C 1
ATOM 1660 O O . ILE A 1 195 ? -0.443 13.298 11.840 1.00 94.31 195 ILE A O 1
ATOM 1664 N N . PHE A 1 196 ? 1.017 14.996 11.925 1.00 95.56 196 PHE A N 1
ATOM 1665 C CA . PHE A 1 196 ? 1.537 14.640 13.246 1.00 95.56 196 PHE A CA 1
ATOM 1666 C C . PHE A 1 196 ? 0.526 14.897 14.367 1.00 95.56 196 PHE A C 1
ATOM 1668 O O . PHE A 1 196 ? 0.432 14.084 15.289 1.00 95.56 196 PHE A O 1
ATOM 1675 N N . ASP A 1 197 ? -0.283 15.955 14.273 1.00 94.00 197 ASP A N 1
ATOM 1676 C CA . ASP A 1 197 ? -1.392 16.197 15.197 1.00 94.00 197 ASP A CA 1
ATOM 1677 C C . ASP A 1 197 ? -2.461 15.088 15.074 1.00 94.00 197 ASP A C 1
ATOM 1679 O O . ASP A 1 197 ? -2.886 14.543 16.095 1.00 94.00 197 ASP A O 1
ATOM 1683 N N . PHE A 1 198 ? -2.828 14.662 13.855 1.00 92.94 198 PHE A N 1
ATOM 1684 C CA . PHE A 1 198 ? -3.702 13.500 13.623 1.00 92.94 198 PHE A CA 1
ATOM 1685 C C . PHE A 1 198 ? -3.112 12.220 14.222 1.00 92.94 198 PHE A C 1
ATOM 1687 O O . PHE A 1 198 ? -3.792 11.511 14.966 1.00 92.94 198 PHE A O 1
ATOM 1694 N N . VAL A 1 199 ? -1.843 11.931 13.930 1.00 93.88 199 VAL A N 1
ATOM 1695 C CA . VAL A 1 199 ? -1.160 10.731 14.417 1.00 93.88 199 VAL A CA 1
ATOM 1696 C C . VAL A 1 199 ? -1.153 10.714 15.948 1.00 93.88 199 VAL A C 1
ATOM 1698 O O . VAL A 1 199 ? -1.625 9.742 16.538 1.00 93.88 199 VAL A O 1
ATOM 1701 N N . ARG A 1 200 ? -0.701 11.795 16.600 1.00 93.94 200 ARG A N 1
ATOM 1702 C CA . ARG A 1 200 ? -0.607 11.908 18.067 1.00 93.94 200 ARG A CA 1
ATOM 1703 C C . ARG A 1 200 ? -1.967 11.825 18.761 1.00 93.94 200 ARG A C 1
ATOM 1705 O O . ARG A 1 200 ? -2.078 11.164 19.788 1.00 93.94 200 ARG A O 1
ATOM 1712 N N . VAL A 1 201 ? -2.983 12.517 18.241 1.00 90.00 201 VAL A N 1
ATOM 1713 C CA . VAL A 1 201 ? -4.283 12.662 18.922 1.00 90.00 201 VAL A CA 1
ATOM 1714 C C . VAL A 1 201 ? -5.238 11.509 18.612 1.00 90.00 201 VAL A C 1
ATOM 1716 O O . VAL A 1 201 ? -5.968 11.077 19.504 1.00 90.00 201 VAL A O 1
ATOM 1719 N N . LYS A 1 202 ? -5.254 11.014 17.368 1.00 89.38 202 LYS A N 1
ATOM 1720 C CA . LYS A 1 202 ? -6.236 10.023 16.901 1.00 89.38 202 LYS A CA 1
ATOM 1721 C C . LYS A 1 202 ? -5.644 8.627 16.724 1.00 89.38 202 LYS A C 1
ATOM 1723 O O . LYS A 1 202 ? -6.280 7.673 17.155 1.00 89.38 202 LYS A O 1
ATOM 1728 N N . LEU A 1 203 ? -4.455 8.488 16.128 1.00 91.75 203 LEU A N 1
ATOM 1729 C CA . LEU A 1 203 ? -3.911 7.169 15.771 1.00 91.75 203 LEU A CA 1
ATOM 1730 C C . LEU A 1 203 ? -3.208 6.468 16.948 1.00 91.75 203 LEU A C 1
ATOM 1732 O O . LEU A 1 203 ? -3.584 5.352 17.294 1.00 91.75 203 LEU A O 1
ATOM 1736 N N . TYR A 1 204 ? -2.242 7.124 17.606 1.00 92.88 204 TYR A N 1
ATOM 1737 C CA . TYR A 1 204 ? -1.455 6.555 18.720 1.00 92.88 204 TYR A CA 1
ATOM 1738 C C . TYR A 1 204 ? -2.287 5.838 19.807 1.00 92.88 204 TYR A C 1
ATOM 1740 O O . TYR A 1 204 ? -1.887 4.743 20.207 1.00 92.88 204 TYR A O 1
ATOM 1748 N N . PRO A 1 205 ? -3.437 6.373 20.280 1.00 90.12 205 PRO A N 1
ATOM 1749 C CA . PRO A 1 205 ? -4.275 5.703 21.283 1.00 90.12 205 PRO A CA 1
ATOM 1750 C C . PRO A 1 205 ? -4.848 4.341 20.856 1.00 90.12 205 PRO A C 1
ATOM 1752 O O . PRO A 1 205 ? -5.254 3.569 21.729 1.00 90.12 205 PRO A O 1
ATOM 1755 N N . MET A 1 206 ? -4.888 4.060 19.547 1.00 88.62 206 MET A N 1
ATOM 1756 C CA . MET A 1 206 ? -5.423 2.820 18.967 1.00 88.62 206 MET A CA 1
ATOM 1757 C C . MET A 1 206 ? -4.344 1.770 18.675 1.00 88.62 206 MET A C 1
ATOM 1759 O O . MET A 1 206 ? -4.647 0.578 18.685 1.00 88.62 206 MET A O 1
ATOM 1763 N N . LEU A 1 207 ? -3.101 2.209 18.445 1.00 91.81 207 LEU A N 1
ATOM 1764 C CA . LEU A 1 207 ? -1.970 1.348 18.086 1.00 91.81 207 LEU A CA 1
ATOM 1765 C C . LEU A 1 207 ? -1.471 0.509 19.265 1.00 91.81 207 LEU A C 1
ATOM 1767 O O . LEU A 1 207 ? -1.407 1.002 20.401 1.00 91.81 207 LEU A O 1
ATOM 1771 N N . ASP A 1 208 ? -1.023 -0.713 18.969 1.00 91.44 208 ASP A N 1
ATOM 1772 C CA . ASP A 1 208 ? -0.204 -1.504 19.891 1.00 91.44 208 ASP A CA 1
ATOM 1773 C C . ASP A 1 208 ? 1.261 -1.026 19.941 1.00 91.44 208 ASP A C 1
ATOM 1775 O O . ASP A 1 208 ? 1.672 -0.130 19.208 1.00 91.44 208 ASP A O 1
ATOM 1779 N N . GLU A 1 209 ? 2.043 -1.592 20.858 1.00 92.44 209 GLU A N 1
ATOM 1780 C CA . GLU A 1 209 ? 3.444 -1.221 21.096 1.00 92.44 209 GLU A CA 1
ATOM 1781 C C . GLU A 1 209 ? 4.332 -1.449 19.860 1.00 92.44 209 GLU A C 1
ATOM 1783 O O . GLU A 1 209 ? 5.119 -0.579 19.499 1.00 92.44 209 GLU A O 1
ATOM 1788 N N . THR A 1 210 ? 4.126 -2.546 19.124 1.00 92.94 210 THR A N 1
ATOM 1789 C CA . THR A 1 210 ? 4.917 -2.867 17.925 1.00 92.94 210 THR A CA 1
ATOM 1790 C C . THR A 1 210 ? 4.586 -1.948 16.749 1.00 92.94 210 THR A C 1
ATOM 1792 O O . THR A 1 210 ? 5.471 -1.555 15.985 1.00 92.94 210 THR A O 1
ATOM 1795 N N . GLU A 1 211 ? 3.318 -1.556 16.613 1.00 94.56 211 GLU A N 1
ATOM 1796 C CA . GLU A 1 211 ? 2.878 -0.593 15.604 1.00 94.56 211 GLU A CA 1
ATOM 1797 C C . GLU A 1 211 ? 3.335 0.835 15.933 1.00 94.56 211 GLU A C 1
ATOM 1799 O O . GLU A 1 211 ? 3.679 1.583 15.012 1.00 94.56 211 GLU A O 1
ATOM 1804 N N . ARG A 1 212 ? 3.403 1.205 17.222 1.00 95.56 212 ARG A N 1
ATOM 1805 C CA . ARG A 1 212 ? 3.995 2.474 17.683 1.00 95.56 212 ARG A CA 1
ATOM 1806 C C . ARG A 1 212 ? 5.486 2.528 17.389 1.00 95.56 212 ARG A C 1
ATOM 1808 O O . ARG A 1 212 ? 5.903 3.458 16.708 1.00 95.56 212 ARG A O 1
ATOM 1815 N N . ASP A 1 213 ? 6.258 1.517 17.785 1.00 95.62 213 ASP A N 1
ATOM 1816 C CA . ASP A 1 213 ? 7.701 1.444 17.514 1.00 95.62 213 ASP A CA 1
ATOM 1817 C C . ASP A 1 213 ? 8.003 1.560 16.011 1.00 95.62 213 ASP A C 1
ATOM 1819 O O . ASP A 1 213 ? 8.904 2.290 15.581 1.00 95.62 213 ASP A O 1
ATOM 1823 N N . GLN A 1 214 ? 7.217 0.869 15.180 1.00 93.56 214 GLN A N 1
ATOM 1824 C CA . GLN A 1 214 ? 7.353 0.923 13.726 1.00 93.56 214 GLN A CA 1
ATOM 1825 C C . GLN A 1 214 ? 6.961 2.297 13.152 1.00 93.56 214 GLN A C 1
ATOM 1827 O O . GLN A 1 214 ? 7.587 2.758 12.190 1.00 93.56 214 GLN A O 1
ATOM 1832 N N . LEU A 1 215 ? 5.963 2.975 13.720 1.00 96.00 215 LEU A N 1
ATOM 1833 C CA . LEU A 1 215 ? 5.603 4.335 13.323 1.00 96.00 215 LEU A CA 1
ATOM 1834 C C . LEU A 1 215 ? 6.671 5.348 13.761 1.00 96.00 215 LEU A C 1
ATOM 1836 O O . LEU A 1 215 ? 7.122 6.133 12.931 1.00 96.00 215 LEU A O 1
ATOM 1840 N N . GLU A 1 216 ? 7.135 5.295 15.009 1.00 96.50 216 GLU A N 1
ATOM 1841 C CA . GLU A 1 216 ? 8.186 6.161 15.562 1.00 96.50 216 GLU A CA 1
ATOM 1842 C C . GLU A 1 216 ? 9.503 6.035 14.804 1.00 96.50 216 GLU A C 1
ATOM 1844 O O . GLU A 1 216 ? 10.142 7.042 14.488 1.00 96.50 216 GLU A O 1
ATOM 1849 N N . LYS A 1 217 ? 9.886 4.810 14.431 1.00 94.81 217 LYS A N 1
ATOM 1850 C CA . LYS A 1 217 ? 11.022 4.570 13.540 1.00 94.81 217 LYS A CA 1
ATOM 1851 C C . LYS A 1 217 ? 10.850 5.288 12.199 1.00 94.81 217 LYS A C 1
ATOM 1853 O O . LYS A 1 217 ? 11.766 5.975 11.760 1.00 94.81 217 LYS A O 1
ATOM 1858 N N . ASN A 1 218 ? 9.678 5.174 11.572 1.00 93.12 218 ASN A N 1
ATOM 1859 C CA . ASN A 1 218 ? 9.413 5.804 10.275 1.00 93.12 218 ASN A CA 1
ATOM 1860 C C . ASN A 1 218 ? 9.315 7.338 10.368 1.00 93.12 218 ASN A C 1
ATOM 1862 O O . ASN A 1 218 ? 9.673 8.022 9.410 1.00 93.12 218 ASN A O 1
ATOM 1866 N N . ILE A 1 219 ? 8.873 7.885 11.507 1.00 95.62 219 ILE A N 1
ATOM 1867 C CA . ILE A 1 219 ? 8.928 9.325 11.806 1.00 95.62 219 ILE A CA 1
ATOM 1868 C C . ILE A 1 219 ? 10.390 9.771 11.919 1.00 95.62 219 ILE A C 1
ATOM 1870 O O . ILE A 1 219 ? 10.791 10.714 11.242 1.00 95.62 219 ILE A O 1
ATOM 1874 N N . ARG A 1 220 ? 11.217 9.045 12.678 1.00 95.81 220 ARG A N 1
ATOM 1875 C CA . ARG A 1 220 ? 12.647 9.345 12.849 1.00 95.81 220 ARG A CA 1
ATOM 1876 C C . ARG A 1 220 ? 13.423 9.280 11.528 1.00 95.81 220 ARG A C 1
ATOM 1878 O O . ARG A 1 220 ? 14.201 10.183 11.236 1.00 95.81 220 ARG A O 1
ATOM 1885 N N . ASP A 1 221 ? 13.178 8.259 10.705 1.00 89.12 221 ASP A N 1
ATOM 1886 C CA . ASP A 1 221 ? 13.769 8.121 9.362 1.00 89.12 221 ASP A CA 1
ATOM 1887 C C . ASP A 1 221 ? 13.315 9.242 8.401 1.00 89.12 221 ASP A C 1
ATOM 1889 O O . ASP A 1 221 ? 14.042 9.618 7.473 1.00 89.12 221 ASP A O 1
ATOM 1893 N N . PHE A 1 222 ? 12.115 9.795 8.607 1.00 93.69 222 PHE A N 1
ATOM 1894 C CA . PHE A 1 222 ? 11.628 10.968 7.883 1.00 93.69 222 PHE A CA 1
ATOM 1895 C C . PHE A 1 222 ? 12.322 12.257 8.343 1.00 93.69 222 PHE A C 1
ATOM 1897 O O . PHE A 1 222 ? 12.897 12.952 7.506 1.00 93.69 222 PHE A O 1
ATOM 1904 N N . GLU A 1 223 ? 12.339 12.539 9.647 1.00 93.62 223 GLU A N 1
ATOM 1905 C CA . GLU A 1 223 ? 12.952 13.743 10.232 1.00 93.62 223 GLU A CA 1
ATOM 1906 C C . GLU A 1 223 ? 14.460 13.831 9.966 1.00 93.62 223 GLU A C 1
ATOM 1908 O O . GLU A 1 223 ? 14.980 14.906 9.675 1.00 93.62 223 GLU A O 1
ATOM 1913 N N . GLN A 1 224 ? 15.167 12.699 10.015 1.00 93.81 224 GLN A N 1
ATOM 1914 C CA . GLN A 1 224 ? 16.603 12.630 9.726 1.00 93.81 224 GLN A CA 1
ATOM 1915 C C . GLN A 1 224 ? 16.929 12.669 8.222 1.00 93.81 224 GLN A C 1
ATOM 1917 O O . GLN A 1 224 ? 18.100 12.759 7.857 1.00 93.81 224 GLN A O 1
ATOM 1922 N N . GLY A 1 225 ? 15.929 12.558 7.338 1.00 88.81 225 GLY A N 1
ATOM 1923 C CA . GLY A 1 225 ? 16.132 12.551 5.886 1.00 88.81 225 GLY A CA 1
ATOM 1924 C C . GLY A 1 225 ? 16.994 11.390 5.369 1.00 88.81 225 GLY A C 1
ATOM 1925 O O . GLY A 1 225 ? 17.587 11.510 4.298 1.00 88.81 225 GLY A O 1
ATOM 1926 N N . THR A 1 226 ? 17.082 10.271 6.103 1.00 76.00 226 THR A N 1
ATOM 1927 C CA . THR A 1 226 ? 18.063 9.192 5.848 1.00 76.00 226 THR A CA 1
ATOM 1928 C C . THR A 1 226 ? 17.900 8.505 4.496 1.00 76.00 226 THR A C 1
ATOM 1930 O O . THR A 1 226 ? 18.868 7.961 3.968 1.00 76.00 226 THR A O 1
ATOM 1933 N N . ASN A 1 227 ? 16.690 8.510 3.927 1.00 74.06 227 ASN A N 1
ATOM 1934 C CA . ASN A 1 227 ? 16.382 7.830 2.673 1.00 74.06 227 ASN A CA 1
ATOM 1935 C C . ASN A 1 227 ? 15.503 8.693 1.749 1.00 74.06 227 ASN A C 1
ATOM 1937 O O . ASN A 1 227 ? 14.456 9.179 2.194 1.00 74.06 227 ASN A O 1
ATOM 1941 N N . PRO A 1 228 ? 15.827 8.808 0.443 1.00 66.81 228 PRO A N 1
ATOM 1942 C CA . PRO A 1 228 ? 14.949 9.432 -0.546 1.00 66.81 228 PRO A CA 1
ATOM 1943 C C . PRO A 1 228 ? 13.690 8.572 -0.743 1.00 66.81 228 PRO A C 1
ATOM 1945 O O . PRO A 1 228 ? 13.654 7.646 -1.550 1.00 66.81 228 PRO A O 1
ATOM 1948 N N . GLY A 1 229 ? 12.653 8.864 0.043 1.00 80.56 229 GLY A N 1
ATOM 1949 C CA . GLY A 1 229 ? 11.415 8.083 0.095 1.00 80.56 229 GLY A CA 1
ATOM 1950 C C . GLY A 1 229 ? 10.852 7.854 1.500 1.00 80.56 229 GLY A C 1
ATOM 1951 O O . GLY A 1 229 ? 9.723 7.373 1.597 1.00 80.56 229 GLY A O 1
ATOM 1952 N N . SER A 1 230 ? 11.562 8.230 2.571 1.00 86.38 230 SER A N 1
ATOM 1953 C CA . SER A 1 230 ? 11.081 8.106 3.961 1.00 86.38 230 SER A CA 1
ATOM 1954 C C . SER A 1 230 ? 9.695 8.732 4.169 1.00 86.38 230 SER A C 1
ATOM 1956 O O . SER A 1 230 ? 8.818 8.100 4.747 1.00 86.38 230 SER A O 1
ATOM 1958 N N . ALA A 1 231 ? 9.440 9.900 3.570 1.00 89.69 231 ALA A N 1
ATOM 1959 C CA . ALA A 1 231 ? 8.130 10.555 3.561 1.00 89.69 231 ALA A CA 1
ATOM 1960 C C . ALA A 1 231 ? 6.995 9.667 3.004 1.00 89.69 231 ALA A C 1
ATOM 1962 O O . ALA A 1 231 ? 5.896 9.636 3.553 1.00 89.69 231 ALA A O 1
ATOM 1963 N N . PHE A 1 232 ? 7.257 8.905 1.935 1.00 86.69 232 PHE A N 1
ATOM 1964 C CA . PHE A 1 232 ? 6.281 7.972 1.361 1.00 86.69 232 PHE A CA 1
ATOM 1965 C C . PHE A 1 232 ? 6.087 6.731 2.229 1.00 86.69 232 PHE A C 1
ATOM 1967 O O . PHE A 1 232 ? 4.960 6.259 2.351 1.00 86.69 232 PHE A O 1
ATOM 1974 N N . VAL A 1 233 ? 7.157 6.216 2.843 1.00 87.06 233 VAL A N 1
ATOM 1975 C CA . VAL A 1 233 ? 7.075 5.095 3.795 1.00 87.06 233 VAL A CA 1
ATOM 1976 C C . VAL A 1 233 ? 6.253 5.501 5.018 1.00 87.06 233 VAL A C 1
ATOM 1978 O O . VAL A 1 233 ? 5.364 4.753 5.423 1.00 87.06 233 VAL A O 1
ATOM 1981 N N . LEU A 1 234 ? 6.478 6.704 5.551 1.00 93.06 234 LEU A N 1
ATOM 1982 C CA . LEU A 1 234 ? 5.727 7.253 6.675 1.00 93.06 234 LEU A CA 1
ATOM 1983 C C . LEU A 1 234 ? 4.242 7.421 6.330 1.00 93.06 234 LEU A C 1
ATOM 1985 O O . LEU A 1 234 ? 3.401 6.835 7.007 1.00 93.06 234 LEU A O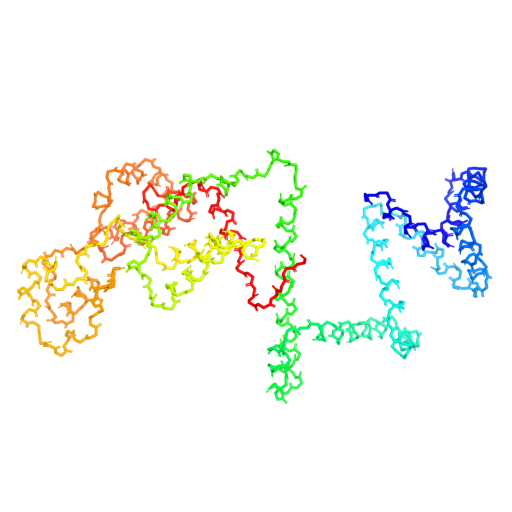 1
ATOM 1989 N N . LEU A 1 235 ? 3.906 8.133 5.247 1.00 92.69 235 LEU A N 1
ATOM 1990 C CA . LEU A 1 235 ? 2.507 8.319 4.839 1.00 92.69 235 LEU A CA 1
ATOM 1991 C C . LEU A 1 235 ? 1.808 6.989 4.531 1.00 92.69 235 LEU A C 1
ATOM 1993 O O . LEU A 1 235 ? 0.657 6.805 4.917 1.00 92.69 235 LEU A O 1
ATOM 1997 N N . LYS A 1 236 ? 2.496 6.036 3.888 1.00 89.50 236 LYS A N 1
ATOM 1998 C CA . LYS A 1 236 ? 1.950 4.694 3.644 1.00 89.50 236 LYS A CA 1
ATOM 1999 C C . LYS A 1 236 ? 1.709 3.930 4.947 1.00 89.50 236 LYS A C 1
ATOM 2001 O O . LYS A 1 236 ? 0.685 3.272 5.075 1.00 89.50 236 LYS A O 1
ATOM 2006 N N . THR A 1 237 ? 2.606 4.054 5.923 1.00 92.56 237 THR A N 1
ATOM 2007 C CA . THR A 1 237 ? 2.443 3.433 7.246 1.00 92.56 237 THR A CA 1
ATOM 2008 C C . THR A 1 237 ? 1.259 4.039 7.996 1.00 92.56 237 THR A C 1
ATOM 2010 O O . THR A 1 237 ? 0.407 3.297 8.465 1.00 92.56 237 THR A O 1
ATOM 2013 N N . ILE A 1 238 ? 1.147 5.371 8.042 1.00 94.50 238 ILE A N 1
ATOM 2014 C CA . ILE A 1 238 ? 0.008 6.081 8.654 1.00 94.50 238 ILE A CA 1
ATOM 2015 C C . ILE A 1 238 ? -1.309 5.652 7.999 1.00 94.50 238 ILE A C 1
ATOM 2017 O O . ILE A 1 238 ? -2.267 5.322 8.696 1.00 94.50 238 ILE A O 1
ATOM 2021 N N . HIS A 1 239 ? -1.334 5.603 6.667 1.00 92.44 239 HIS A N 1
ATOM 2022 C CA . HIS A 1 239 ? -2.474 5.133 5.893 1.00 92.44 239 HIS A CA 1
ATOM 2023 C C . HIS A 1 239 ? -2.866 3.691 6.258 1.00 92.44 239 HIS A C 1
ATOM 2025 O O . HIS A 1 239 ? -4.006 3.440 6.645 1.00 92.44 239 HIS A O 1
ATOM 2031 N N . ASP A 1 240 ? -1.927 2.747 6.177 1.00 90.62 240 ASP A N 1
ATOM 2032 C CA . ASP A 1 240 ? -2.209 1.326 6.399 1.00 90.62 240 ASP A CA 1
ATOM 2033 C C . ASP A 1 240 ? -2.585 1.035 7.860 1.00 90.62 240 ASP A C 1
ATOM 2035 O O . ASP A 1 240 ? -3.418 0.167 8.112 1.00 90.62 240 ASP A O 1
ATOM 2039 N N . LEU A 1 241 ? -2.038 1.789 8.820 1.00 92.75 241 LEU A N 1
ATOM 2040 C CA . LEU A 1 241 ? -2.463 1.745 10.220 1.00 92.75 241 LEU A CA 1
ATOM 2041 C C . LEU A 1 241 ? -3.875 2.321 10.410 1.00 92.75 241 LEU A C 1
ATOM 2043 O O . LEU A 1 241 ? -4.662 1.729 11.140 1.00 92.75 241 LEU A O 1
ATOM 2047 N N . SER A 1 242 ? -4.238 3.414 9.730 1.00 91.25 242 SER A N 1
ATOM 2048 C CA . SER A 1 242 ? -5.596 3.983 9.807 1.00 91.25 242 SER A CA 1
ATOM 2049 C C . SER A 1 242 ? -6.674 3.122 9.133 1.00 91.25 242 SER A C 1
ATOM 2051 O O . SER A 1 242 ? -7.836 3.188 9.516 1.00 91.25 242 SER A O 1
ATOM 2053 N N . GLU A 1 243 ? -6.297 2.285 8.163 1.00 87.75 243 GLU A N 1
ATOM 2054 C CA . GLU A 1 243 ? -7.187 1.290 7.546 1.00 87.75 243 GLU A CA 1
ATOM 2055 C C . GLU A 1 243 ? -7.391 0.056 8.445 1.00 87.75 243 GLU A C 1
ATOM 2057 O O . GLU A 1 243 ? -8.475 -0.526 8.446 1.00 87.75 243 GLU A O 1
ATOM 2062 N N . ARG A 1 244 ? -6.376 -0.348 9.230 1.00 89.44 244 ARG A N 1
ATOM 2063 C CA . ARG A 1 244 ? -6.509 -1.410 10.254 1.00 89.44 244 ARG A CA 1
ATOM 2064 C C . ARG A 1 244 ? -7.283 -0.941 11.480 1.00 89.44 244 ARG A C 1
ATOM 2066 O O . ARG A 1 244 ? -8.083 -1.696 12.025 1.00 89.44 244 ARG A O 1
ATOM 2073 N N . HIS A 1 245 ? -7.024 0.296 11.897 1.00 88.81 245 HIS A N 1
ATOM 2074 C CA . HIS A 1 245 ? -7.634 0.960 13.044 1.00 88.81 245 HIS A CA 1
ATOM 2075 C C . HIS A 1 245 ? -8.484 2.131 12.543 1.00 88.81 245 HIS A C 1
ATOM 2077 O O . HIS A 1 245 ? -8.085 3.289 12.710 1.00 88.81 245 HIS A O 1
ATOM 2083 N N . PRO A 1 246 ? -9.634 1.855 11.891 1.00 82.06 246 PRO A N 1
ATOM 2084 C CA . PRO A 1 246 ? -10.528 2.903 11.419 1.00 82.06 246 PRO A CA 1
ATOM 2085 C C . PRO A 1 246 ? -10.885 3.811 12.592 1.00 82.06 246 PRO A C 1
ATOM 2087 O O . PRO A 1 246 ? -11.320 3.348 13.645 1.00 82.06 246 PRO A O 1
ATOM 2090 N N . VAL A 1 247 ? -10.665 5.113 12.423 1.00 77.81 247 VAL A N 1
ATOM 2091 C CA . VAL A 1 247 ? -10.769 6.093 13.509 1.00 77.81 247 VAL A CA 1
ATOM 2092 C C . VAL A 1 247 ? -12.241 6.299 13.877 1.00 77.81 247 VAL A C 1
ATOM 2094 O O . VAL A 1 247 ? -12.913 7.165 13.326 1.00 77.81 247 VAL A O 1
ATOM 2097 N N . LEU A 1 248 ? -12.761 5.477 14.798 1.00 68.00 248 LEU A N 1
ATOM 2098 C CA . LEU A 1 248 ? -14.200 5.400 15.112 1.00 68.00 248 LEU A CA 1
ATOM 2099 C C . LEU A 1 248 ? -14.749 6.603 15.909 1.00 68.00 248 LEU A C 1
ATOM 2101 O O . LEU A 1 248 ? -15.950 6.662 16.161 1.00 68.00 248 LEU A O 1
ATOM 2105 N N . SER A 1 249 ? -13.900 7.534 16.356 1.00 64.75 249 SER A N 1
ATOM 2106 C CA . SER A 1 249 ? -14.307 8.755 17.067 1.00 64.75 249 SER A CA 1
ATOM 2107 C C . SER A 1 249 ? -13.256 9.863 16.952 1.00 64.75 249 SER A C 1
ATOM 2109 O O . SER A 1 249 ? -12.083 9.611 16.677 1.00 64.75 249 SER A O 1
ATOM 2111 N N . LEU A 1 250 ? -13.666 11.107 17.216 1.00 66.12 250 LEU A N 1
ATOM 2112 C CA . LEU A 1 250 ? -12.781 12.275 17.139 1.00 66.12 250 LEU A CA 1
ATOM 2113 C C . LEU A 1 250 ? -11.784 12.390 18.299 1.00 66.12 250 LEU A C 1
ATOM 2115 O O . LEU A 1 250 ? -10.747 13.029 18.131 1.00 66.12 250 LEU A O 1
ATOM 2119 N N . GLN A 1 251 ? -12.091 11.793 19.454 1.00 79.88 251 GLN A N 1
ATOM 2120 C CA . GLN A 1 251 ? -11.232 11.771 20.640 1.00 79.88 251 GLN A CA 1
ATOM 2121 C C . GLN A 1 251 ? -11.400 10.442 21.400 1.00 79.88 251 GLN A C 1
ATOM 2123 O O . GLN A 1 251 ? -12.525 9.924 21.466 1.00 79.88 251 GLN A O 1
ATOM 2128 N N . PRO A 1 252 ? -10.324 9.894 21.999 1.00 84.19 252 PRO A N 1
ATOM 2129 C CA . PRO A 1 252 ? -10.424 8.762 22.910 1.00 84.19 252 PRO A CA 1
ATOM 2130 C C . PRO A 1 252 ? -11.131 9.196 24.202 1.00 84.19 252 PRO A C 1
ATOM 2132 O O . PRO A 1 252 ? -10.677 10.098 24.905 1.00 84.19 252 PRO A O 1
ATOM 2135 N N . LYS A 1 253 ? -12.248 8.544 24.525 1.00 88.44 253 LYS A N 1
ATOM 2136 C CA . LYS A 1 253 ? -12.942 8.676 25.817 1.00 88.44 253 LYS A CA 1
ATOM 2137 C C . LYS A 1 253 ? -12.734 7.387 26.615 1.00 88.44 253 LYS A C 1
ATOM 2139 O O . LYS A 1 253 ? -12.228 6.414 26.075 1.00 88.44 253 LYS A O 1
ATOM 2144 N N . TYR A 1 254 ? -13.125 7.352 27.887 1.00 92.81 254 TYR A N 1
ATOM 2145 C CA . TYR A 1 254 ? -13.304 6.085 28.616 1.00 92.81 254 TYR A CA 1
ATOM 2146 C C . TYR A 1 254 ? -12.110 5.106 28.555 1.00 92.81 254 TYR A C 1
ATOM 2148 O O . TYR A 1 254 ? -12.313 3.908 28.398 1.00 92.81 254 TYR A O 1
ATOM 2156 N N . THR A 1 255 ? -10.864 5.586 28.621 1.00 92.44 255 THR A N 1
ATOM 2157 C CA . THR A 1 255 ? -9.666 4.744 28.426 1.00 92.44 255 THR A CA 1
ATOM 2158 C C . THR A 1 255 ? -9.285 3.908 29.651 1.00 92.44 255 THR A C 1
ATOM 2160 O O . THR A 1 255 ? -8.500 2.970 29.533 1.00 92.44 255 THR A O 1
ATOM 2163 N N . ASN A 1 256 ? -9.828 4.231 30.824 1.00 95.62 256 ASN A N 1
ATOM 2164 C CA . ASN A 1 256 ? -9.586 3.537 32.090 1.00 95.62 256 ASN A CA 1
ATOM 2165 C C . ASN A 1 256 ? -10.839 3.546 32.983 1.00 95.62 256 ASN A C 1
ATOM 2167 O O . ASN A 1 256 ? -11.780 4.308 32.739 1.00 95.62 256 ASN A O 1
ATOM 2171 N N . PHE A 1 257 ? -10.832 2.754 34.058 1.00 96.25 257 PHE A N 1
ATOM 2172 C CA . PHE A 1 257 ? -11.996 2.590 34.938 1.00 96.25 257 PHE A CA 1
ATOM 2173 C C . PHE A 1 257 ? -12.525 3.917 35.505 1.00 96.25 257 PHE A C 1
ATOM 2175 O O . PHE A 1 257 ? -13.728 4.165 35.482 1.00 96.25 257 PHE A O 1
ATOM 2182 N N . LYS A 1 258 ? -11.626 4.803 35.955 1.00 96.62 258 LYS A N 1
ATOM 2183 C CA . LYS A 1 258 ? -11.985 6.098 36.564 1.00 96.62 258 LYS A CA 1
ATOM 2184 C C . LYS A 1 258 ? -12.668 7.049 35.582 1.00 96.62 258 LYS A C 1
ATOM 2186 O O . LYS A 1 258 ? -13.444 7.899 36.001 1.00 96.62 258 LYS A O 1
ATOM 2191 N N . SER A 1 259 ? -12.365 6.916 34.291 1.00 95.56 259 SER A N 1
ATOM 2192 C CA . SER A 1 259 ? -12.961 7.735 33.234 1.00 95.56 259 SER A CA 1
ATOM 2193 C C . SER A 1 259 ? -14.354 7.268 32.794 1.00 95.56 259 SER A C 1
ATOM 2195 O O . SER A 1 259 ? -15.062 8.053 32.167 1.00 95.56 259 SER A O 1
ATOM 2197 N N . LEU A 1 260 ? -14.766 6.029 33.110 1.00 96.75 260 LEU A N 1
ATOM 2198 C CA . LEU A 1 260 ? -16.100 5.499 32.784 1.00 96.75 260 LEU A CA 1
ATOM 2199 C C . LEU A 1 260 ? -17.221 6.282 33.491 1.00 96.75 260 LEU A C 1
ATOM 2201 O O . LEU A 1 260 ? -17.001 6.780 34.596 1.00 96.75 260 LEU A O 1
ATOM 2205 N N . PRO A 1 261 ? -18.449 6.326 32.935 1.00 97.00 261 PRO A N 1
ATOM 2206 C CA . PRO A 1 261 ? -19.605 6.883 33.637 1.00 97.00 261 PRO A CA 1
ATOM 2207 C C . PRO A 1 261 ? -19.839 6.190 34.997 1.00 97.00 261 PRO A C 1
ATOM 2209 O O . PRO A 1 261 ? -19.636 4.975 35.092 1.00 97.00 261 PRO A O 1
ATOM 2212 N N . PRO A 1 262 ? -20.327 6.889 36.042 1.00 97.62 262 PRO A N 1
ATOM 2213 C CA . PRO A 1 262 ? -20.540 6.294 37.370 1.00 97.62 262 PRO A CA 1
ATOM 2214 C C . PRO A 1 262 ? -21.458 5.061 37.371 1.00 97.62 262 PRO A C 1
ATOM 2216 O O . PRO A 1 262 ? -21.293 4.152 38.180 1.00 97.62 262 PRO A O 1
ATOM 2219 N N . GLU A 1 263 ? -22.412 5.003 36.443 1.00 97.38 263 GLU A N 1
ATOM 2220 C CA . GLU A 1 263 ? -23.290 3.849 36.215 1.00 97.38 263 GLU A CA 1
ATOM 2221 C C . GLU A 1 263 ? -22.507 2.600 35.791 1.00 97.38 263 GLU A C 1
ATOM 2223 O O . GLU A 1 263 ? -22.751 1.510 36.306 1.00 97.38 263 GLU A O 1
ATOM 2228 N N . TYR A 1 264 ? -21.523 2.770 34.905 1.00 97.00 264 TYR A N 1
ATOM 2229 C CA . TYR A 1 264 ? -20.618 1.709 34.473 1.00 97.00 264 TYR A CA 1
ATOM 2230 C C . TYR A 1 264 ? -19.672 1.275 35.591 1.00 97.00 264 TYR A C 1
ATOM 2232 O O . TYR A 1 264 ? -19.459 0.077 35.757 1.00 97.00 264 TYR A O 1
ATOM 2240 N N . GLN A 1 265 ? -19.151 2.215 36.387 1.00 97.50 265 GLN A N 1
ATOM 2241 C CA . GLN A 1 265 ? -18.307 1.896 37.546 1.00 97.50 265 GLN A CA 1
ATOM 2242 C C . GLN A 1 265 ? -19.072 1.003 38.542 1.00 97.50 265 GLN A C 1
ATOM 2244 O O . GLN A 1 265 ? -18.637 -0.111 38.829 1.00 97.50 265 GLN A O 1
ATOM 2249 N N . ARG A 1 266 ? -20.282 1.417 38.949 1.00 97.38 266 ARG A N 1
ATOM 2250 C CA . ARG A 1 266 ? -21.177 0.636 39.830 1.00 97.38 266 ARG A CA 1
ATOM 2251 C C . ARG A 1 266 ? -21.611 -0.703 39.228 1.00 97.38 266 ARG A C 1
ATOM 2253 O O . ARG A 1 266 ? -21.832 -1.665 39.961 1.00 97.38 266 ARG A O 1
ATOM 2260 N N . ALA A 1 267 ? -21.796 -0.775 37.908 1.00 96.81 267 ALA A N 1
ATOM 2261 C CA . ALA A 1 267 ? -22.135 -2.026 37.235 1.00 96.81 267 ALA A CA 1
ATOM 2262 C C . ALA A 1 267 ? -20.955 -3.008 37.269 1.00 96.81 267 ALA A C 1
ATOM 2264 O O . ALA A 1 267 ? -21.141 -4.171 37.616 1.00 96.81 267 ALA A O 1
ATOM 2265 N N . LEU A 1 268 ? -19.741 -2.533 36.980 1.00 96.44 268 LEU A N 1
ATOM 2266 C CA . LEU A 1 268 ? -18.512 -3.326 37.007 1.00 96.44 268 LEU A CA 1
ATOM 2267 C C . LEU A 1 268 ? -18.123 -3.782 38.420 1.00 96.44 268 LEU A C 1
ATOM 2269 O O . LEU A 1 268 ? -17.654 -4.904 38.568 1.00 96.44 268 LEU A O 1
ATOM 2273 N N . GLU A 1 269 ? -18.379 -2.987 39.463 1.00 97.06 269 GLU A N 1
ATOM 2274 C CA . GLU A 1 269 ? -18.192 -3.400 40.868 1.00 97.06 269 GLU A CA 1
ATOM 2275 C C . GLU A 1 269 ? -19.013 -4.646 41.249 1.00 97.06 269 GLU A C 1
ATOM 2277 O O . GLU A 1 269 ? -18.609 -5.412 42.125 1.00 97.06 269 GLU A O 1
ATOM 2282 N N . ARG A 1 270 ? -20.147 -4.877 40.574 1.00 97.00 270 ARG A N 1
ATOM 2283 C CA . ARG A 1 270 ? -20.997 -6.068 40.755 1.00 97.00 270 ARG A CA 1
ATOM 2284 C C . ARG A 1 270 ? -20.534 -7.268 39.925 1.00 97.00 270 ARG A C 1
ATOM 2286 O O . ARG A 1 270 ? -20.989 -8.383 40.175 1.00 97.00 270 ARG A O 1
ATOM 2293 N N . VAL A 1 271 ? -19.650 -7.070 38.945 1.00 96.69 271 VAL A N 1
ATOM 2294 C CA . VAL A 1 271 ? -19.120 -8.151 38.107 1.00 96.69 271 VAL A CA 1
ATOM 2295 C C . VAL A 1 271 ? -17.965 -8.850 38.838 1.00 96.69 271 VAL A C 1
ATOM 2297 O O . VAL A 1 271 ? -17.013 -8.192 39.262 1.00 96.69 271 VAL A O 1
ATOM 2300 N N . PRO A 1 272 ? -17.973 -10.191 38.957 1.00 96.44 272 PRO A N 1
ATOM 2301 C CA . PRO A 1 272 ? -16.863 -10.926 39.554 1.00 96.44 272 PRO A CA 1
ATOM 2302 C C . PRO A 1 272 ? -15.514 -10.611 38.891 1.00 96.44 272 PRO A C 1
ATOM 2304 O O . PRO A 1 272 ? -15.361 -10.729 37.674 1.00 96.44 272 PRO A O 1
ATOM 2307 N N . LYS A 1 273 ? -14.496 -10.288 39.703 1.00 95.38 273 LYS A N 1
ATOM 2308 C CA . LYS A 1 273 ? -13.159 -9.857 39.239 1.00 95.38 273 LYS A CA 1
ATOM 2309 C C . LYS A 1 273 ? -12.485 -10.814 38.245 1.00 95.38 273 LYS A C 1
ATOM 2311 O O . LYS A 1 273 ? -11.650 -10.376 37.464 1.00 95.38 273 LYS A O 1
ATOM 2316 N N . PHE A 1 274 ? -12.827 -12.107 38.252 1.00 95.50 274 PHE A N 1
ATOM 2317 C CA . PHE A 1 274 ? -12.286 -13.068 37.285 1.00 95.50 274 PHE A CA 1
ATOM 2318 C C . PHE A 1 274 ? -12.813 -12.849 35.856 1.00 95.50 274 PHE A C 1
ATOM 2320 O O . PHE A 1 274 ? -12.082 -13.117 34.909 1.00 95.50 274 PHE A O 1
ATOM 2327 N N . ILE A 1 275 ? -14.035 -12.325 35.690 1.00 93.94 275 ILE A N 1
ATOM 2328 C CA . ILE A 1 275 ? -14.592 -11.952 34.379 1.00 93.94 275 ILE A CA 1
ATOM 2329 C C . ILE A 1 275 ? -13.876 -10.703 33.857 1.00 93.94 275 ILE A C 1
ATOM 2331 O O . ILE A 1 275 ? -13.547 -10.636 32.677 1.00 93.94 275 ILE A O 1
ATOM 2335 N N . LEU A 1 276 ? -13.569 -9.747 34.739 1.00 93.44 276 LEU A N 1
ATOM 2336 C CA . LEU A 1 276 ? -12.890 -8.487 34.406 1.00 93.44 276 LEU A CA 1
ATOM 2337 C C . LEU A 1 276 ? -11.388 -8.630 34.099 1.00 93.44 276 LEU A C 1
ATOM 2339 O O . LEU A 1 276 ? -10.731 -7.633 33.803 1.00 93.44 276 LEU A O 1
ATOM 2343 N N . ARG A 1 277 ? -10.840 -9.851 34.140 1.00 91.06 277 ARG A N 1
ATOM 2344 C CA . ARG A 1 277 ? -9.487 -10.126 33.642 1.00 91.06 277 ARG A CA 1
ATOM 2345 C C . ARG A 1 277 ? -9.382 -9.759 32.157 1.00 91.06 277 ARG A C 1
ATOM 2347 O O . ARG A 1 277 ? -10.362 -9.831 31.408 1.00 91.06 277 ARG A O 1
ATOM 2354 N N . ASP A 1 278 ? -8.178 -9.356 31.766 1.00 91.56 278 ASP A N 1
ATOM 2355 C CA . ASP A 1 278 ? -7.782 -9.034 30.388 1.00 91.56 278 ASP A CA 1
ATOM 2356 C C . ASP A 1 278 ? -8.427 -7.762 29.793 1.00 91.56 278 ASP A C 1
ATOM 2358 O O . ASP A 1 278 ? -8.338 -7.512 28.589 1.00 91.56 278 ASP A O 1
ATOM 2362 N N . LEU A 1 279 ? -9.042 -6.905 30.622 1.00 93.56 279 LEU A N 1
ATOM 2363 C CA . LEU A 1 279 ? -9.432 -5.557 30.197 1.00 93.56 279 LEU A CA 1
ATOM 2364 C C . LEU A 1 279 ? -8.182 -4.726 29.867 1.00 93.56 279 LEU A C 1
ATOM 2366 O O . LEU A 1 279 ? -7.362 -4.423 30.731 1.00 93.56 279 LEU A O 1
ATOM 2370 N N . SER A 1 280 ? -8.050 -4.350 28.596 1.00 90.06 280 SER A N 1
ATOM 2371 C CA . SER A 1 280 ? -6.882 -3.645 28.060 1.00 90.06 280 SER A CA 1
ATOM 2372 C C . SER A 1 280 ? -6.924 -2.145 28.370 1.00 90.06 280 SER A C 1
ATOM 2374 O O . SER A 1 280 ? -7.250 -1.343 27.497 1.00 90.06 280 SER A O 1
ATOM 2376 N N . GLU A 1 281 ? -6.640 -1.761 29.617 1.00 92.81 281 GLU A N 1
ATOM 2377 C CA . GLU A 1 281 ? -6.592 -0.349 30.027 1.00 92.81 281 GLU A CA 1
ATOM 2378 C C . GLU A 1 281 ? -5.660 0.494 29.141 1.00 92.81 281 GLU A C 1
ATOM 2380 O O . GLU A 1 281 ? -4.637 0.033 28.634 1.00 92.81 281 GLU A O 1
ATOM 2385 N N . ASN A 1 282 ? -6.033 1.762 28.965 1.00 89.50 282 ASN A N 1
ATOM 2386 C CA . ASN A 1 282 ? -5.357 2.763 28.137 1.00 89.50 282 ASN A CA 1
ATOM 2387 C C . ASN A 1 282 ? -5.337 2.468 26.621 1.00 89.50 282 ASN A C 1
ATOM 2389 O O . ASN A 1 282 ? -4.589 3.118 25.890 1.00 89.50 282 ASN A O 1
ATOM 2393 N N . ARG A 1 283 ? -6.185 1.549 26.129 1.00 87.50 283 ARG A N 1
ATOM 2394 C CA . ARG A 1 283 ? -6.396 1.296 24.690 1.00 87.50 283 ARG A CA 1
ATOM 2395 C C . ARG A 1 283 ? -7.804 1.703 24.249 1.00 87.50 283 ARG A C 1
ATOM 2397 O O . ARG A 1 283 ? -8.795 1.200 24.781 1.00 87.50 283 ARG A O 1
ATOM 2404 N N . TRP A 1 284 ? -7.904 2.603 23.272 1.00 87.56 284 TRP A N 1
ATOM 2405 C CA . TRP A 1 284 ? -9.175 3.013 22.661 1.00 87.56 284 TRP A CA 1
ATOM 2406 C C . TRP A 1 284 ? -9.218 2.544 21.203 1.00 87.56 284 TRP A C 1
ATOM 2408 O O . TRP A 1 284 ? -8.259 2.808 20.488 1.00 87.56 284 TRP A O 1
ATOM 2418 N N . PRO A 1 285 ? -10.307 1.922 20.713 1.00 91.69 285 PRO A N 1
ATOM 2419 C CA . PRO A 1 285 ? -11.598 1.687 21.373 1.00 91.69 285 PRO A CA 1
ATOM 2420 C C . PRO A 1 285 ? -11.672 0.403 22.228 1.00 91.69 285 PRO A C 1
ATOM 2422 O O . PRO A 1 285 ? -12.736 0.078 22.756 1.00 91.69 285 PRO A O 1
ATOM 2425 N N . GLN A 1 286 ? -10.580 -0.354 22.361 1.00 91.00 286 GLN A N 1
ATOM 2426 C CA . GLN A 1 286 ? -10.610 -1.734 22.864 1.00 91.00 286 GLN A CA 1
ATOM 2427 C C . GLN A 1 286 ? -11.065 -1.854 24.330 1.00 91.00 286 GLN A C 1
ATOM 2429 O O . GLN A 1 286 ? -11.778 -2.803 24.655 1.00 91.00 286 GLN A O 1
ATOM 2434 N N . TYR A 1 287 ? -10.722 -0.905 25.210 1.00 94.19 287 TYR A N 1
ATOM 2435 C CA . TYR A 1 287 ? -11.170 -0.927 26.608 1.00 94.19 287 TYR A CA 1
ATOM 2436 C C . TYR A 1 287 ? -12.700 -0.803 26.758 1.00 94.19 287 TYR A C 1
ATOM 2438 O O . TYR A 1 287 ? -13.298 -1.718 27.329 1.00 94.19 287 TYR A O 1
ATOM 2446 N N . PRO A 1 288 ? -13.380 0.239 26.228 1.00 94.62 288 PRO A N 1
ATOM 2447 C CA . PRO A 1 288 ? -14.839 0.339 26.318 1.00 94.62 288 PRO A CA 1
ATOM 2448 C C . PRO A 1 288 ? -15.582 -0.803 25.601 1.00 94.62 288 PRO A C 1
ATOM 2450 O O . PRO A 1 288 ? -16.626 -1.251 26.090 1.00 94.62 288 PRO A O 1
ATOM 2453 N N . LEU A 1 289 ? -15.034 -1.333 24.497 1.00 93.50 289 LEU A N 1
ATOM 2454 C CA . LEU A 1 289 ? -15.547 -2.557 23.862 1.00 93.50 289 LEU A CA 1
ATOM 2455 C C . LEU A 1 289 ? -15.466 -3.752 24.817 1.00 93.50 289 LEU A C 1
ATOM 2457 O O . LEU A 1 289 ? -16.472 -4.423 25.051 1.00 93.50 289 LEU A O 1
ATOM 2461 N N . GLY A 1 290 ? -14.298 -3.967 25.429 1.00 95.38 290 GLY A N 1
ATOM 2462 C CA . GLY A 1 290 ? -14.079 -4.992 26.444 1.00 95.38 290 GLY A CA 1
ATOM 2463 C C . GLY A 1 290 ? -15.051 -4.859 27.614 1.00 95.38 290 GLY A C 1
ATOM 2464 O O . GLY A 1 290 ? -15.736 -5.822 27.944 1.00 95.38 290 GLY A O 1
ATOM 2465 N N . VAL A 1 291 ? -15.196 -3.663 28.189 1.00 96.38 291 VAL A N 1
ATOM 2466 C CA . VAL A 1 291 ? -16.146 -3.369 29.279 1.00 96.38 291 VAL A CA 1
ATOM 2467 C C . VAL A 1 291 ? -17.577 -3.764 28.898 1.00 96.38 291 VAL A C 1
ATOM 2469 O O . VAL A 1 291 ? -18.244 -4.481 29.648 1.00 96.38 291 VAL A O 1
ATOM 2472 N N . THR A 1 292 ? -18.033 -3.374 27.706 1.00 95.12 292 THR A N 1
ATOM 2473 C CA . THR A 1 292 ? -19.385 -3.693 27.215 1.00 95.12 292 THR A CA 1
ATOM 2474 C C . THR A 1 292 ? -19.564 -5.198 26.990 1.00 95.12 292 THR A C 1
ATOM 2476 O O . THR A 1 292 ? -20.592 -5.768 27.362 1.00 95.12 292 THR A O 1
ATOM 2479 N N . MET A 1 293 ? -18.553 -5.876 26.437 1.00 94.88 293 MET A N 1
ATOM 2480 C CA . MET A 1 293 ? -18.559 -7.331 26.250 1.00 94.88 293 MET A CA 1
ATOM 2481 C C . MET A 1 293 ? -18.573 -8.093 27.581 1.00 94.88 293 MET A C 1
ATOM 2483 O O . MET A 1 293 ? -19.362 -9.025 27.729 1.00 94.88 293 MET A O 1
ATOM 2487 N N . LYS A 1 294 ? -17.755 -7.697 28.567 1.00 95.81 294 LYS A N 1
ATOM 2488 C CA . LYS A 1 294 ? -17.700 -8.353 29.886 1.00 95.81 294 LYS A CA 1
ATOM 2489 C C . LYS A 1 294 ? -19.001 -8.163 30.677 1.00 95.81 294 LYS A C 1
ATOM 2491 O O . LYS A 1 294 ? -19.445 -9.109 31.324 1.00 95.81 294 LYS A O 1
ATOM 2496 N N . LEU A 1 295 ? -19.662 -7.003 30.579 1.00 95.94 295 LEU A N 1
ATOM 2497 C CA . LEU A 1 295 ? -20.999 -6.797 31.163 1.00 95.94 295 LEU A CA 1
ATOM 2498 C C . LEU A 1 295 ? -22.043 -7.733 30.537 1.00 95.94 295 LEU A C 1
ATOM 2500 O O . LEU A 1 295 ? -22.760 -8.420 31.266 1.00 95.94 295 LEU A O 1
ATOM 2504 N N . ARG A 1 296 ? -22.067 -7.850 29.201 1.00 94.06 296 ARG A N 1
ATOM 2505 C CA . ARG A 1 296 ? -22.941 -8.808 28.496 1.00 94.06 296 ARG A CA 1
ATOM 2506 C C . ARG A 1 296 ? -22.627 -10.261 28.879 1.00 94.06 296 ARG A C 1
ATOM 2508 O O . ARG A 1 296 ? -23.552 -11.043 29.082 1.00 94.06 296 ARG A O 1
ATOM 2515 N N . GLN A 1 297 ? -21.350 -10.618 29.050 1.00 94.75 297 GLN A N 1
ATOM 2516 C CA . GLN A 1 297 ? -20.924 -11.939 29.539 1.00 94.75 297 GLN A CA 1
ATOM 2517 C C . GLN A 1 297 ? -21.432 -12.219 30.965 1.00 94.75 297 GLN A C 1
ATOM 2519 O O . GLN A 1 297 ? -21.850 -13.337 31.262 1.00 94.75 297 GLN A O 1
ATOM 2524 N N . ALA A 1 298 ? -21.473 -11.197 31.825 1.00 96.25 298 ALA A N 1
ATOM 2525 C CA . ALA A 1 298 ? -22.091 -11.246 33.151 1.00 96.25 298 ALA A CA 1
ATOM 2526 C C . ALA A 1 298 ? -23.637 -11.174 33.127 1.00 96.25 298 ALA A C 1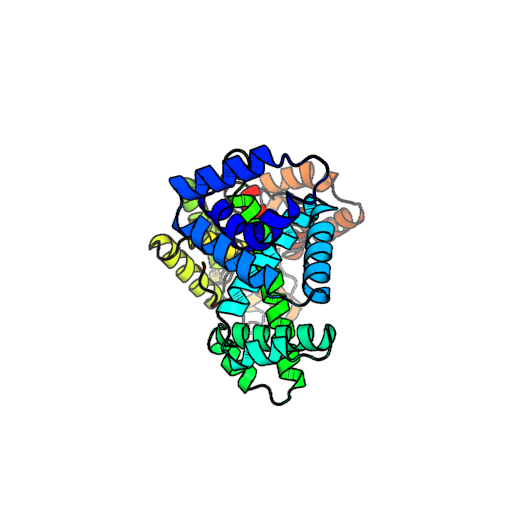
ATOM 2528 O O . ALA A 1 298 ? -24.259 -11.061 34.181 1.00 96.25 298 ALA A O 1
ATOM 2529 N N . LYS A 1 299 ? -24.268 -11.242 31.942 1.00 96.25 299 LYS A N 1
ATOM 2530 C CA . LYS A 1 299 ? -25.720 -11.096 31.710 1.00 96.25 299 LYS A CA 1
ATOM 2531 C C . LYS A 1 299 ? -26.304 -9.754 32.183 1.00 96.25 299 LYS A C 1
ATOM 2533 O O . LYS A 1 299 ? -27.508 -9.646 32.400 1.00 96.25 299 LYS A O 1
ATOM 2538 N N . MET A 1 300 ? -25.470 -8.722 32.312 1.00 95.44 300 MET A N 1
ATOM 2539 C CA . MET A 1 300 ? -25.892 -7.362 32.641 1.00 95.44 300 MET A CA 1
ATOM 2540 C C . MET A 1 300 ? -26.106 -6.552 31.360 1.00 95.44 300 MET A C 1
ATOM 2542 O O . MET A 1 300 ? -25.296 -6.615 30.433 1.00 95.44 300 MET A O 1
ATOM 2546 N N . GLN A 1 301 ? -27.183 -5.766 31.311 1.00 93.62 301 GLN A N 1
ATOM 2547 C CA . GLN A 1 301 ? -27.390 -4.814 30.220 1.00 93.62 301 GLN A CA 1
ATOM 2548 C C . GLN A 1 301 ? -26.477 -3.588 30.413 1.00 93.62 301 GLN A C 1
ATOM 2550 O O . GLN A 1 301 ? -26.399 -3.074 31.532 1.00 93.62 301 GLN A O 1
ATOM 2555 N N . PRO A 1 302 ? -25.778 -3.112 29.365 1.00 93.44 302 PRO A N 1
ATOM 2556 C CA . PRO A 1 302 ? -25.001 -1.876 29.436 1.00 93.44 302 PRO A CA 1
ATOM 2557 C C . PRO A 1 302 ? -25.935 -0.666 29.664 1.00 93.44 302 PRO A C 1
ATOM 2559 O O . PRO A 1 302 ? -26.903 -0.535 28.917 1.00 93.44 302 PRO A O 1
ATOM 2562 N N . PRO A 1 303 ? -25.667 0.230 30.641 1.00 92.06 303 PRO A N 1
ATOM 2563 C CA . PRO A 1 303 ? -26.553 1.367 30.942 1.00 92.06 303 PRO A CA 1
ATOM 2564 C C . PRO A 1 303 ? -26.742 2.357 29.781 1.00 92.06 303 PRO A C 1
ATOM 2566 O O . PRO A 1 303 ? -27.835 2.868 29.561 1.00 92.06 303 PRO A O 1
ATOM 2569 N N . MET A 1 304 ? -25.672 2.606 29.024 1.00 94.00 304 MET A N 1
ATOM 2570 C CA . MET A 1 304 ? -25.624 3.485 27.848 1.00 94.00 304 MET A CA 1
ATOM 2571 C C . MET A 1 304 ? -24.542 2.985 26.879 1.00 94.00 304 MET A C 1
ATOM 2573 O O . MET A 1 304 ? -23.688 2.196 27.283 1.00 94.00 304 MET A O 1
ATOM 2577 N N . GLN A 1 305 ? -24.516 3.439 25.624 1.00 92.81 305 GLN A N 1
ATOM 2578 C CA . GLN A 1 305 ? -23.383 3.152 24.731 1.00 92.81 305 GLN A CA 1
ATOM 2579 C C . GLN A 1 305 ? -22.160 3.999 25.129 1.00 92.81 305 GLN A C 1
ATOM 2581 O O . GLN A 1 305 ? -22.290 5.192 25.388 1.00 92.81 305 GLN A O 1
ATOM 2586 N N . LEU A 1 306 ? -20.966 3.394 25.174 1.00 93.44 306 LEU A N 1
ATOM 2587 C CA . LEU A 1 306 ? -19.710 4.096 25.509 1.00 93.44 306 LEU A CA 1
ATOM 2588 C C . LEU A 1 306 ? -19.044 4.789 24.306 1.00 93.44 306 LEU A C 1
ATOM 2590 O O . LEU A 1 306 ? -18.072 5.522 24.476 1.00 93.44 306 LEU A O 1
ATOM 2594 N N . GLY A 1 307 ? -19.533 4.563 23.090 1.00 91.88 307 GLY A N 1
ATOM 2595 C CA . GLY A 1 307 ? -19.008 5.178 21.874 1.00 91.88 307 GLY A CA 1
ATOM 2596 C C . GLY A 1 307 ? -20.124 5.648 20.944 1.00 91.88 307 GLY A C 1
ATOM 2597 O O . GLY A 1 307 ? -21.288 5.324 21.187 1.00 91.88 307 GLY A O 1
ATOM 2598 N N . PRO A 1 308 ? -19.778 6.424 19.901 1.00 92.81 308 PRO A N 1
ATOM 2599 C CA . PRO A 1 308 ? -20.753 7.030 19.003 1.00 92.81 308 PRO A CA 1
ATOM 2600 C C . PRO A 1 308 ? -21.523 5.957 18.233 1.00 92.81 308 PRO A C 1
ATOM 2602 O O . PRO A 1 308 ? -20.945 5.212 17.440 1.00 92.81 308 PRO A O 1
ATOM 2605 N N . ALA A 1 309 ? -22.824 5.865 18.486 1.00 93.62 309 ALA A N 1
ATOM 2606 C CA . ALA A 1 309 ? -23.686 4.833 17.922 1.00 93.62 309 ALA A CA 1
ATOM 2607 C C . ALA A 1 309 ? -24.487 5.340 16.710 1.00 93.62 309 ALA A C 1
ATOM 2609 O O . ALA A 1 309 ? -25.016 4.536 15.940 1.00 93.62 309 ALA A O 1
ATOM 2610 N N . ASN A 1 310 ? -24.546 6.665 16.544 1.00 95.69 310 ASN A N 1
ATOM 2611 C CA . ASN A 1 310 ? -25.276 7.381 15.506 1.00 95.69 310 ASN A CA 1
ATOM 2612 C C . ASN A 1 310 ? -24.359 8.449 14.862 1.00 95.69 310 ASN A C 1
ATOM 2614 O O . ASN A 1 310 ? -23.351 8.853 15.444 1.00 95.69 310 ASN A O 1
ATOM 2618 N N . SER A 1 311 ? -24.710 8.972 13.681 1.00 95.00 311 SER A N 1
ATOM 2619 C CA . SER A 1 311 ? -23.924 10.005 12.970 1.00 95.00 311 SER A CA 1
ATOM 2620 C C . SER A 1 311 ? -23.708 11.281 13.790 1.00 95.00 311 SER A C 1
ATOM 2622 O O . SER A 1 311 ? -22.605 11.827 13.808 1.00 95.00 311 SER A O 1
ATOM 2624 N N . ARG A 1 312 ? -24.747 11.729 14.504 1.00 95.31 312 ARG A N 1
ATOM 2625 C CA . ARG A 1 312 ? -24.718 12.925 15.366 1.00 95.31 312 ARG A CA 1
ATOM 2626 C C . ARG A 1 312 ? -23.786 12.790 16.566 1.00 95.31 312 ARG A C 1
ATOM 2628 O O . ARG A 1 312 ? -23.233 13.790 17.007 1.00 95.31 312 ARG A O 1
ATOM 2635 N N . ASP A 1 313 ? -23.573 11.570 17.057 1.00 92.25 313 ASP A N 1
ATOM 2636 C CA . ASP A 1 313 ? -22.644 11.312 18.163 1.00 92.25 313 ASP A CA 1
ATOM 2637 C C . ASP A 1 313 ? -21.176 11.454 17.723 1.00 92.25 313 ASP A C 1
ATOM 2639 O O . ASP A 1 313 ? -20.286 11.608 18.564 1.00 92.25 313 ASP A O 1
ATOM 2643 N N . ILE A 1 314 ? -20.919 11.360 16.410 1.00 91.38 314 ILE A N 1
ATOM 2644 C CA . ILE A 1 314 ? -19.605 11.589 15.806 1.00 91.38 314 ILE A CA 1
ATOM 2645 C C . ILE A 1 314 ? -19.397 13.099 15.652 1.00 91.38 314 ILE A C 1
ATOM 2647 O O . ILE A 1 314 ? -18.543 13.656 16.343 1.00 91.38 314 ILE A O 1
ATOM 2651 N N . SER A 1 315 ? -20.184 13.751 14.785 1.00 92.25 315 SER A N 1
ATOM 2652 C CA . SER A 1 315 ? -20.300 15.214 14.691 1.00 92.25 315 SER A CA 1
ATOM 2653 C C . SER A 1 315 ? -21.443 15.660 13.770 1.00 92.25 315 SER A C 1
ATOM 2655 O O . SER A 1 315 ? -21.896 14.924 12.891 1.00 92.25 315 SER A O 1
ATOM 2657 N N . ASP A 1 316 ? -21.851 16.926 13.899 1.00 93.56 316 ASP A N 1
ATOM 2658 C CA . ASP A 1 316 ? -22.781 17.589 12.972 1.00 93.56 316 ASP A CA 1
ATOM 2659 C C . ASP A 1 316 ? -22.292 17.584 11.514 1.00 93.56 316 ASP A C 1
ATOM 2661 O O . ASP A 1 316 ? -23.104 17.602 10.585 1.00 93.56 316 ASP A O 1
ATOM 2665 N N . GLY A 1 317 ? -20.970 17.621 11.304 1.00 93.00 317 GLY A N 1
ATOM 2666 C CA . GLY A 1 317 ? -20.355 17.552 9.979 1.00 93.00 317 GLY A CA 1
ATOM 2667 C C . GLY A 1 317 ? -20.592 16.188 9.339 1.00 93.00 317 GLY A C 1
ATOM 2668 O O . GLY A 1 317 ? -21.047 16.111 8.194 1.00 93.00 317 GLY A O 1
ATOM 2669 N N . VAL A 1 318 ? -20.379 15.120 10.112 1.00 94.06 318 VAL A N 1
ATOM 2670 C CA . VAL A 1 318 ? -20.667 13.748 9.687 1.00 94.06 318 VAL A CA 1
ATOM 2671 C C . VAL A 1 318 ? -22.167 13.541 9.467 1.00 94.06 318 VAL A C 1
ATOM 2673 O O . VAL A 1 318 ? -22.524 13.018 8.417 1.00 94.06 318 VAL A O 1
ATOM 2676 N N . ASP A 1 319 ? -23.064 14.010 10.345 1.00 96.06 319 ASP A N 1
ATOM 2677 C CA . ASP A 1 319 ? -24.521 13.874 10.125 1.00 96.06 319 ASP A CA 1
ATOM 2678 C C . ASP A 1 319 ? -24.983 14.545 8.823 1.00 96.06 319 ASP A C 1
ATOM 2680 O O . ASP A 1 319 ? -25.651 13.922 7.993 1.00 96.06 319 ASP A O 1
ATOM 2684 N N . LYS A 1 320 ? -24.552 15.788 8.572 1.00 96.75 320 LYS A N 1
ATOM 2685 C CA . LYS A 1 320 ? -24.869 16.507 7.324 1.00 96.75 320 LYS A CA 1
ATOM 2686 C C . LYS A 1 320 ? -24.342 15.771 6.091 1.00 96.75 320 LYS A C 1
ATOM 2688 O O . LYS A 1 320 ? -25.047 15.713 5.084 1.00 96.75 320 LYS A O 1
ATOM 2693 N N . TRP A 1 321 ? -23.138 15.210 6.165 1.00 96.06 321 TRP A N 1
ATOM 2694 C CA . TRP A 1 321 ? -22.532 14.439 5.080 1.00 96.06 321 TRP A CA 1
ATOM 2695 C C . TRP A 1 321 ? -23.243 13.099 4.839 1.00 96.06 321 TRP A C 1
ATOM 2697 O O . TRP A 1 321 ? -23.532 12.765 3.688 1.00 96.06 321 TRP A O 1
ATOM 2707 N N . VAL A 1 322 ? -23.626 12.375 5.899 1.00 97.06 322 VAL A N 1
ATOM 2708 C CA . VAL A 1 322 ? -24.412 11.137 5.779 1.00 97.06 322 VAL A CA 1
ATOM 2709 C C . VAL A 1 322 ? -25.712 11.415 5.036 1.00 97.06 322 VAL A C 1
ATOM 2711 O O . VAL A 1 322 ? -25.996 10.735 4.053 1.00 97.06 322 VAL A O 1
ATOM 2714 N N . GLN A 1 323 ? -26.463 12.440 5.443 1.00 97.81 323 GLN A N 1
ATOM 2715 C CA . GLN A 1 323 ? -27.757 12.763 4.834 1.00 97.81 323 GLN A CA 1
ATOM 2716 C C . GLN A 1 323 ? -27.639 13.292 3.393 1.00 97.81 323 GLN A C 1
ATOM 2718 O O . GLN A 1 323 ? -28.480 12.970 2.554 1.00 97.81 323 GLN A O 1
ATOM 2723 N N . LYS A 1 324 ? -26.622 14.114 3.087 1.00 97.69 324 LYS A N 1
ATOM 2724 C CA . LYS A 1 324 ? -26.516 14.818 1.792 1.00 97.69 324 LYS A CA 1
ATOM 2725 C C . LYS A 1 324 ? -25.693 14.096 0.729 1.00 97.69 324 LYS A C 1
ATOM 2727 O O . LYS A 1 324 ? -26.008 14.227 -0.450 1.00 97.69 324 LYS A O 1
ATOM 2732 N N . GLU A 1 325 ? -24.637 13.383 1.110 1.00 96.56 325 GLU A N 1
ATOM 2733 C CA . GLU A 1 325 ? -23.670 12.810 0.162 1.00 96.56 325 GLU A CA 1
ATOM 2734 C C . GLU A 1 325 ? -23.705 11.286 0.121 1.00 96.56 325 GLU A C 1
ATOM 2736 O O . GLU A 1 325 ? -23.712 10.715 -0.973 1.00 96.56 325 GLU A O 1
ATOM 2741 N N . LEU A 1 326 ? -23.742 10.630 1.286 1.00 96.81 326 LEU A N 1
ATOM 2742 C CA . LEU A 1 326 ? -23.745 9.169 1.362 1.00 96.81 326 LEU A CA 1
ATOM 2743 C C . LEU A 1 326 ? -25.133 8.599 1.042 1.00 96.81 326 LEU A C 1
ATOM 2745 O O . LEU A 1 326 ? -25.274 7.805 0.114 1.00 96.81 326 LEU A O 1
ATOM 2749 N N . TRP A 1 327 ? -26.166 9.022 1.777 1.00 97.69 327 TRP A N 1
ATOM 2750 C CA . TRP A 1 327 ? -27.513 8.444 1.719 1.00 97.69 327 TRP A CA 1
ATOM 2751 C C . TRP A 1 327 ? -28.135 8.389 0.309 1.00 97.69 327 TRP A C 1
ATOM 2753 O O . TRP A 1 327 ? -28.736 7.360 -0.015 1.00 97.69 327 TRP A O 1
ATOM 2763 N N . PRO A 1 328 ? -27.972 9.406 -0.569 1.00 98.31 328 PRO A N 1
ATOM 2764 C CA . PRO A 1 328 ? -28.494 9.349 -1.937 1.00 98.31 328 PRO A CA 1
ATOM 2765 C C . PRO A 1 328 ? -27.772 8.351 -2.856 1.00 98.31 328 PRO A C 1
ATOM 2767 O O . PRO A 1 328 ? -28.312 8.010 -3.905 1.00 98.31 328 PRO A O 1
ATOM 2770 N N . ARG A 1 329 ? -26.561 7.897 -2.497 1.00 98.06 329 ARG A N 1
ATOM 2771 C CA . ARG A 1 329 ? -25.761 6.941 -3.287 1.00 98.06 329 ARG A CA 1
ATOM 2772 C C . ARG A 1 329 ? -25.932 5.489 -2.843 1.00 98.06 329 ARG A C 1
ATOM 2774 O O . ARG A 1 329 ? -25.609 4.587 -3.610 1.00 98.06 329 ARG A O 1
ATOM 2781 N N . LEU A 1 330 ? -26.437 5.263 -1.629 1.00 97.94 330 LEU A N 1
ATOM 2782 C CA . LEU A 1 330 ? -26.667 3.922 -1.098 1.00 97.94 330 LEU A CA 1
ATOM 2783 C C . LEU A 1 330 ? -27.840 3.222 -1.800 1.00 97.94 330 LEU A C 1
ATOM 2785 O O . LEU A 1 330 ? -28.914 3.798 -1.997 1.00 97.94 330 LEU A O 1
ATOM 2789 N N . SER A 1 331 ? -27.661 1.937 -2.081 1.00 98.12 331 SER A N 1
ATOM 2790 C CA . SER A 1 331 ? -28.743 1.003 -2.399 1.00 98.12 331 SER A CA 1
ATOM 2791 C C . SER A 1 331 ? -29.623 0.709 -1.172 1.00 98.12 331 SER A C 1
ATOM 2793 O O . SER A 1 331 ? -29.229 0.943 -0.028 1.00 98.12 331 SER A O 1
ATOM 2795 N N . GLU A 1 332 ? -30.825 0.161 -1.377 1.00 98.19 332 GLU A N 1
ATOM 2796 C CA . GLU A 1 332 ? -31.736 -0.165 -0.265 1.00 98.19 332 GLU A CA 1
ATOM 2797 C C . GLU A 1 332 ? -31.168 -1.221 0.701 1.00 98.19 332 GLU A C 1
ATOM 2799 O O . GLU A 1 332 ? -31.398 -1.142 1.910 1.00 98.19 332 GLU A O 1
ATOM 2804 N N . SER A 1 333 ? -30.363 -2.168 0.209 1.00 98.00 333 SER A N 1
ATOM 2805 C CA . SER A 1 333 ? -29.649 -3.133 1.054 1.00 98.00 333 SER A CA 1
ATOM 2806 C C . SER A 1 333 ? -28.584 -2.456 1.925 1.00 98.00 333 SER A C 1
ATOM 2808 O O . SER A 1 333 ? -28.484 -2.765 3.113 1.00 98.00 333 SER A O 1
ATOM 2810 N N . GLU A 1 334 ? -27.837 -1.490 1.386 1.00 98.19 334 GLU A N 1
ATOM 2811 C CA . GLU A 1 334 ? -26.858 -0.702 2.147 1.00 98.19 334 GLU A CA 1
ATOM 2812 C C . GLU A 1 334 ? -27.530 0.223 3.175 1.00 98.19 334 GLU A C 1
ATOM 2814 O O . GLU A 1 334 ? -27.081 0.285 4.320 1.00 98.19 334 GLU A O 1
ATOM 2819 N N . LYS A 1 335 ? -28.647 0.879 2.821 1.00 98.38 335 LYS A N 1
ATOM 2820 C CA . LYS A 1 335 ? -29.457 1.676 3.767 1.00 98.38 335 LYS A CA 1
ATOM 2821 C C . LYS A 1 335 ? -29.995 0.816 4.908 1.00 98.38 335 LYS A C 1
ATOM 2823 O O . LYS A 1 335 ? -29.944 1.232 6.064 1.00 98.38 335 LYS A O 1
ATOM 2828 N N . SER A 1 336 ? -30.492 -0.383 4.599 1.00 97.75 336 SER A N 1
ATOM 2829 C CA . SER A 1 336 ? -30.962 -1.344 5.604 1.00 97.75 336 SER A CA 1
ATOM 2830 C C . SER A 1 336 ? -29.822 -1.801 6.521 1.00 97.75 336 SER A C 1
ATOM 2832 O O . SER A 1 336 ? -29.978 -1.799 7.743 1.00 97.75 336 SER A O 1
ATOM 2834 N N . ARG A 1 337 ? -28.636 -2.089 5.961 1.00 97.62 337 ARG A N 1
ATOM 2835 C CA . ARG A 1 337 ? -27.426 -2.418 6.734 1.00 97.62 337 ARG A CA 1
ATOM 2836 C C . ARG A 1 337 ? -27.029 -1.282 7.682 1.00 97.62 337 ARG A C 1
ATOM 2838 O O . ARG A 1 337 ? -26.783 -1.547 8.855 1.00 97.62 337 ARG A O 1
ATOM 2845 N N . LEU A 1 338 ? -27.006 -0.036 7.202 1.00 97.69 338 LEU A N 1
ATOM 2846 C CA . LEU A 1 338 ? -26.639 1.131 8.011 1.00 97.69 338 LEU A CA 1
ATOM 2847 C C . LEU A 1 338 ? -27.654 1.388 9.139 1.00 97.69 338 LEU A C 1
ATOM 2849 O O . LEU A 1 338 ? -27.250 1.546 10.288 1.00 97.69 338 LEU A O 1
ATOM 2853 N N . ARG A 1 339 ? -28.963 1.321 8.847 1.00 97.75 339 ARG A N 1
ATOM 2854 C CA . ARG A 1 339 ? -30.039 1.401 9.859 1.00 97.75 339 ARG A CA 1
ATOM 2855 C C . ARG A 1 339 ? -29.970 0.281 10.896 1.00 97.75 339 ARG A C 1
ATOM 2857 O O . ARG A 1 339 ? -30.292 0.503 12.054 1.00 97.75 339 ARG A O 1
ATOM 2864 N N . HIS A 1 340 ? -29.571 -0.928 10.501 1.00 97.44 340 HIS A N 1
ATOM 2865 C CA . HIS A 1 340 ? -29.427 -2.040 11.442 1.00 97.44 340 HIS A CA 1
ATOM 2866 C C . HIS A 1 340 ? -28.200 -1.888 12.354 1.00 97.44 340 HIS A C 1
ATOM 2868 O O . HIS A 1 340 ? -28.181 -2.466 13.443 1.00 97.44 340 HIS A O 1
ATOM 2874 N N . ALA A 1 341 ? -27.180 -1.147 11.917 1.00 96.94 341 ALA A N 1
ATOM 2875 C CA . ALA A 1 341 ? -26.018 -0.810 12.728 1.00 96.94 341 ALA A CA 1
ATOM 2876 C C . ALA A 1 341 ? -26.281 0.389 13.659 1.00 96.94 341 ALA A C 1
ATOM 2878 O O . ALA A 1 341 ? -25.703 0.447 14.737 1.00 96.94 341 ALA A O 1
ATOM 2879 N N . GLU A 1 342 ? -27.162 1.321 13.280 1.00 96.56 342 GLU A N 1
ATOM 2880 C CA . GLU A 1 342 ? -27.509 2.507 14.076 1.00 96.56 342 GLU A CA 1
ATOM 2881 C C . GLU A 1 342 ? -27.952 2.140 15.506 1.00 96.56 342 GLU A C 1
ATOM 2883 O O . GLU A 1 342 ? -28.671 1.162 15.733 1.00 96.56 342 GLU A O 1
ATOM 2888 N N . GLY A 1 343 ? -27.458 2.882 16.501 1.00 94.12 343 GLY A N 1
ATOM 2889 C CA . GLY A 1 343 ? -27.638 2.549 17.917 1.00 94.12 343 GLY A CA 1
ATOM 2890 C C . GLY A 1 343 ? -26.709 1.439 18.442 1.00 94.12 343 GLY A C 1
ATOM 2891 O O . GLY A 1 343 ? -26.737 1.145 19.642 1.00 94.12 343 GLY A O 1
ATOM 2892 N N . LYS A 1 344 ? -25.847 0.847 17.600 1.00 93.81 344 LYS A N 1
ATOM 2893 C CA . LYS A 1 344 ? -24.837 -0.155 17.987 1.00 93.81 344 LYS A CA 1
ATOM 2894 C C . LYS A 1 344 ? -23.426 0.352 17.705 1.00 93.81 344 LYS A C 1
ATOM 2896 O O . LYS A 1 344 ? -23.009 0.534 16.565 1.00 93.81 344 LYS A O 1
ATOM 2901 N N . TRP A 1 345 ? -22.654 0.507 18.772 1.00 91.38 345 TRP A N 1
ATOM 2902 C CA . TRP A 1 345 ? -21.215 0.732 18.695 1.00 91.38 345 TRP A CA 1
ATOM 2903 C C . TRP A 1 345 ? -20.474 -0.596 18.960 1.00 91.38 345 TRP A C 1
ATOM 2905 O O . TRP A 1 345 ? -20.875 -1.314 19.884 1.00 91.38 345 TRP A O 1
ATOM 2915 N N . PRO A 1 346 ? -19.434 -0.965 18.179 1.00 92.44 346 PRO A N 1
ATOM 2916 C CA . PRO A 1 346 ? -18.732 -0.188 17.148 1.00 92.44 346 PRO A CA 1
ATOM 2917 C C . PRO A 1 346 ? -19.310 -0.337 15.728 1.00 92.44 346 PRO A C 1
ATOM 2919 O O . PRO A 1 346 ? -18.784 0.274 14.797 1.00 92.44 346 PRO A O 1
ATOM 2922 N N . ASP A 1 347 ? -20.360 -1.144 15.565 1.00 93.12 347 ASP A N 1
ATOM 2923 C CA . ASP A 1 347 ? -20.909 -1.565 14.273 1.00 93.12 347 ASP A CA 1
ATOM 2924 C C . ASP A 1 347 ? -21.260 -0.380 13.356 1.00 93.12 347 ASP A C 1
ATOM 2926 O O . ASP A 1 347 ? -20.974 -0.430 12.160 1.00 93.12 347 ASP A O 1
ATOM 2930 N N . TYR A 1 348 ? -21.846 0.701 13.893 1.00 94.88 348 TYR A N 1
ATOM 2931 C CA . TYR A 1 348 ? -22.263 1.857 13.093 1.00 94.88 348 TYR A CA 1
ATOM 2932 C C . TYR A 1 348 ? -21.087 2.625 12.461 1.00 94.88 348 TYR A C 1
ATOM 2934 O O . TYR A 1 348 ? -21.057 2.707 11.230 1.00 94.88 348 TYR A O 1
ATOM 2942 N N . PRO A 1 349 ? -20.077 3.129 13.208 1.00 93.06 349 PRO A N 1
ATOM 2943 C CA . PRO A 1 349 ? -18.904 3.748 12.584 1.00 93.06 349 PRO A CA 1
ATOM 2944 C C . PRO A 1 349 ? -18.139 2.821 11.623 1.00 93.06 349 PRO A C 1
ATOM 2946 O O . PRO A 1 349 ? -17.610 3.298 10.619 1.00 93.06 349 PRO A O 1
ATOM 2949 N N . GLN A 1 350 ? -18.101 1.507 11.882 1.00 91.94 350 GLN A N 1
ATOM 2950 C CA . GLN A 1 350 ? -17.477 0.535 10.972 1.00 91.94 350 GLN A CA 1
ATOM 2951 C C . GLN A 1 350 ? -18.258 0.393 9.659 1.00 91.94 350 GLN A C 1
ATOM 2953 O O . GLN A 1 350 ? -17.678 0.546 8.582 1.00 91.94 350 GLN A O 1
ATOM 2958 N N . ALA A 1 351 ? -19.577 0.190 9.731 1.00 95.06 351 ALA A N 1
ATOM 2959 C CA . ALA A 1 351 ? -20.445 0.142 8.556 1.00 95.06 351 ALA A CA 1
ATOM 2960 C C . ALA A 1 351 ? -20.376 1.451 7.752 1.00 95.06 351 ALA A C 1
ATOM 2962 O O . ALA A 1 351 ? -20.324 1.419 6.523 1.00 95.06 351 ALA A O 1
ATOM 2963 N N . LEU A 1 352 ? -20.307 2.599 8.432 1.00 94.94 352 LEU A N 1
ATOM 2964 C CA . LEU A 1 352 ? -20.151 3.901 7.792 1.00 94.94 352 LEU A CA 1
ATOM 2965 C C . LEU A 1 352 ? -18.833 4.007 7.008 1.00 94.94 352 LEU A C 1
ATOM 2967 O O . LEU A 1 352 ? -18.831 4.483 5.872 1.00 94.94 352 LEU A O 1
ATOM 2971 N N . HIS A 1 353 ? -17.729 3.523 7.584 1.00 91.56 353 HIS A N 1
ATOM 2972 C CA . HIS A 1 353 ? -16.413 3.518 6.945 1.00 91.56 353 HIS A CA 1
ATOM 2973 C C . HIS A 1 353 ? -16.355 2.575 5.733 1.00 91.56 353 HIS A C 1
ATOM 2975 O O . HIS A 1 353 ? -15.852 2.958 4.675 1.00 91.56 353 HIS A O 1
ATOM 2981 N N . GLU A 1 354 ? -16.928 1.373 5.842 1.00 92.50 354 GLU A N 1
ATOM 2982 C CA . GLU A 1 354 ? -17.045 0.439 4.716 1.00 92.50 354 GLU A CA 1
ATOM 2983 C C . GLU A 1 354 ? -17.855 1.024 3.550 1.00 92.50 354 GLU A C 1
ATOM 2985 O O . GLU A 1 354 ? -17.423 0.937 2.399 1.00 92.50 354 GLU A O 1
ATOM 2990 N N . LEU A 1 355 ? -19.002 1.651 3.834 1.00 95.44 355 LEU A N 1
ATOM 2991 C CA . LEU A 1 355 ? -19.847 2.269 2.809 1.00 95.44 355 LEU A CA 1
ATOM 2992 C C . LEU A 1 355 ? -19.157 3.480 2.164 1.00 95.44 355 LEU A C 1
ATOM 2994 O O . LEU A 1 355 ? -19.147 3.598 0.939 1.00 95.44 355 LEU A O 1
ATOM 2998 N N . ALA A 1 356 ? -18.507 4.342 2.951 1.00 92.62 356 ALA A N 1
ATOM 2999 C CA . ALA A 1 356 ? -17.715 5.450 2.414 1.00 92.62 356 ALA A CA 1
ATOM 3000 C C . ALA A 1 356 ? -16.613 4.952 1.463 1.00 92.62 356 ALA A C 1
ATOM 3002 O O . ALA A 1 356 ? -16.448 5.485 0.364 1.00 92.62 356 ALA A O 1
ATOM 3003 N N . LYS A 1 357 ? -15.912 3.876 1.844 1.00 89.00 357 LYS A N 1
ATOM 3004 C CA . LYS A 1 357 ? -14.867 3.233 1.039 1.00 89.00 357 LYS A CA 1
ATOM 3005 C C . LYS A 1 357 ? -15.416 2.610 -0.248 1.00 89.00 357 LYS A C 1
ATOM 3007 O O . LYS A 1 357 ? -14.819 2.811 -1.307 1.00 89.00 357 LYS A O 1
ATOM 3012 N N . ALA A 1 358 ? -16.556 1.918 -0.186 1.00 92.75 358 ALA A N 1
ATOM 3013 C CA . ALA A 1 358 ? -17.226 1.347 -1.358 1.00 92.75 358 ALA A CA 1
ATOM 3014 C C . ALA A 1 358 ? -17.613 2.428 -2.386 1.00 92.75 358 ALA A C 1
ATOM 3016 O O . ALA A 1 358 ? -17.356 2.273 -3.581 1.00 92.75 358 ALA A O 1
ATOM 3017 N N . HIS A 1 359 ? -18.138 3.563 -1.912 1.00 92.56 359 HIS A N 1
ATOM 3018 C CA . HIS A 1 359 ? -18.565 4.699 -2.744 1.00 92.56 359 HIS A CA 1
ATOM 3019 C C . HIS A 1 359 ? -17.458 5.734 -3.027 1.00 92.56 359 HIS A C 1
ATOM 3021 O O . HIS A 1 359 ? -17.714 6.744 -3.686 1.00 92.56 359 HIS A O 1
ATOM 3027 N N . ARG A 1 360 ? -16.220 5.478 -2.571 1.00 89.00 360 ARG A N 1
ATOM 3028 C CA . ARG A 1 360 ? -15.032 6.355 -2.694 1.00 89.00 360 ARG A CA 1
ATOM 3029 C C . ARG A 1 360 ? -15.248 7.784 -2.178 1.00 89.00 360 ARG A C 1
ATOM 3031 O O . ARG A 1 360 ? -14.736 8.744 -2.755 1.00 89.00 360 ARG A O 1
ATOM 3038 N N . LEU A 1 361 ? -16.003 7.925 -1.095 1.00 90.19 361 LEU A N 1
ATOM 3039 C CA . LEU A 1 361 ? -16.240 9.195 -0.418 1.00 90.19 361 LEU A CA 1
ATOM 3040 C C . LEU A 1 361 ? -15.277 9.371 0.765 1.00 90.19 361 LEU A C 1
ATOM 3042 O O . LEU A 1 361 ? -14.932 8.407 1.446 1.00 90.19 361 LEU A O 1
ATOM 3046 N N . ALA A 1 362 ? -14.879 10.613 1.038 1.00 88.50 362 ALA A N 1
ATOM 3047 C CA . ALA A 1 362 ? -14.172 10.966 2.265 1.00 88.50 362 ALA A CA 1
ATOM 3048 C C . ALA A 1 362 ? -15.193 11.325 3.355 1.00 88.50 362 ALA A C 1
ATOM 3050 O O . ALA A 1 362 ? -16.048 12.177 3.129 1.00 88.50 362 ALA A O 1
ATOM 3051 N N . ILE A 1 363 ? -15.097 10.694 4.528 1.00 91.19 363 ILE A N 1
ATOM 3052 C CA . ILE A 1 363 ? -15.915 11.065 5.690 1.00 91.19 363 ILE A CA 1
ATOM 3053 C C . ILE A 1 363 ? -15.293 12.317 6.333 1.00 91.19 363 ILE A C 1
ATOM 3055 O O . ILE A 1 363 ? -14.111 12.259 6.690 1.00 91.19 363 ILE A O 1
ATOM 3059 N N . PRO A 1 364 ? -16.041 13.422 6.524 1.00 88.12 364 PRO A N 1
ATOM 3060 C CA . PRO A 1 364 ? -15.535 14.608 7.207 1.00 88.12 364 PRO A CA 1
ATOM 3061 C C . PRO A 1 364 ? -14.955 14.267 8.578 1.00 88.12 364 PRO A C 1
ATOM 3063 O O . PRO A 1 364 ? -15.510 13.445 9.300 1.00 88.12 364 PRO A O 1
ATOM 3066 N N . GLU A 1 365 ? -13.838 14.903 8.937 1.00 84.44 365 GLU A N 1
ATOM 3067 C CA . GLU A 1 365 ? -13.180 14.821 10.256 1.00 84.44 365 GLU A CA 1
ATOM 3068 C C . GLU A 1 365 ? -12.637 13.426 10.666 1.00 84.44 365 GLU A C 1
ATOM 3070 O O . GLU A 1 365 ? -11.787 13.340 11.561 1.00 84.44 365 GLU A O 1
ATOM 3075 N N . MET A 1 366 ? -13.066 12.347 10.003 1.00 83.81 366 MET A N 1
ATOM 3076 C CA . MET A 1 366 ? -12.570 10.970 10.145 1.00 83.81 366 MET A CA 1
ATOM 3077 C C . MET A 1 366 ? -11.587 10.577 9.030 1.00 83.81 366 MET A C 1
ATOM 3079 O O . MET A 1 366 ? -10.838 9.615 9.193 1.00 83.81 366 MET A O 1
ATOM 3083 N N . SER A 1 367 ? -11.563 11.301 7.905 1.00 85.25 367 SER A N 1
ATOM 3084 C CA . SER A 1 367 ? -10.540 11.131 6.871 1.00 85.25 367 SER A CA 1
ATOM 3085 C C . SER A 1 367 ? -9.149 11.530 7.373 1.00 85.25 367 SER A C 1
ATOM 3087 O O . SER A 1 367 ? -8.998 12.401 8.233 1.00 85.25 367 SER A O 1
ATOM 3089 N N . LEU A 1 368 ? -8.117 10.931 6.778 1.00 90.44 368 LEU A N 1
ATOM 3090 C CA . LEU A 1 368 ? -6.734 11.377 6.941 1.00 90.44 368 LEU A CA 1
ATOM 3091 C C . LEU A 1 368 ? -6.585 12.850 6.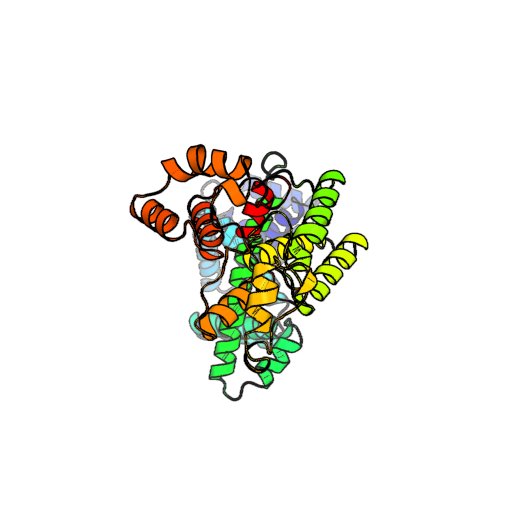489 1.00 90.44 368 LEU A C 1
ATOM 3093 O O . LEU A 1 368 ? -7.263 13.250 5.538 1.00 90.44 368 LEU A O 1
ATOM 3097 N N . PRO A 1 369 ? -5.731 13.661 7.144 1.00 90.62 369 PRO A N 1
ATOM 3098 C CA . PRO A 1 369 ? -5.616 15.094 6.860 1.00 90.62 369 PRO A CA 1
ATOM 3099 C C . PRO A 1 369 ? -4.987 15.384 5.486 1.00 90.62 369 PRO A C 1
ATOM 3101 O O . PRO A 1 369 ? -4.278 14.551 4.918 1.00 90.62 369 PRO A O 1
ATOM 3104 N N . GLY A 1 370 ? -5.234 16.581 4.952 1.00 88.12 370 GLY A N 1
ATOM 3105 C CA . GLY A 1 370 ? -4.848 16.972 3.591 1.00 88.12 370 GLY A CA 1
ATOM 3106 C C . GLY A 1 370 ? -5.782 16.449 2.487 1.00 88.12 370 GLY A C 1
ATOM 3107 O O . GLY A 1 370 ? -6.902 16.013 2.739 1.00 88.12 370 GLY A O 1
ATOM 3108 N N . ASP A 1 371 ? -5.326 16.530 1.233 1.00 85.50 371 ASP A N 1
ATOM 3109 C CA . ASP A 1 371 ? -6.128 16.197 0.045 1.00 85.50 371 ASP A CA 1
ATOM 3110 C C . ASP A 1 371 ? -6.426 14.678 -0.049 1.00 85.50 371 ASP A C 1
ATOM 3112 O O . ASP A 1 371 ? -5.488 13.872 -0.092 1.00 85.50 371 ASP A O 1
ATOM 3116 N N . PRO A 1 372 ? -7.703 14.248 -0.160 1.00 83.00 372 PRO A N 1
ATOM 3117 C CA . PRO A 1 372 ? -8.081 12.849 -0.384 1.00 83.00 372 PRO A CA 1
ATOM 3118 C C . PRO A 1 372 ? -7.357 12.148 -1.547 1.00 83.00 372 PRO A C 1
ATOM 3120 O O . PRO A 1 372 ? -7.179 10.927 -1.497 1.00 83.00 372 PRO A O 1
ATOM 3123 N N . GLN A 1 373 ? -6.908 12.877 -2.575 1.00 81.44 373 GLN A N 1
ATOM 3124 C CA . GLN A 1 373 ? -6.153 12.326 -3.708 1.00 81.44 373 GLN A CA 1
ATOM 3125 C C . GLN A 1 373 ? -4.775 11.780 -3.302 1.00 81.44 373 GLN A C 1
ATOM 3127 O O . GLN A 1 373 ? -4.321 10.783 -3.870 1.00 81.44 373 GLN A O 1
ATOM 3132 N N . VAL A 1 374 ? -4.130 12.375 -2.290 1.00 85.19 374 VAL A N 1
ATOM 3133 C CA . VAL A 1 374 ? -2.854 11.893 -1.720 1.00 85.19 374 VAL A CA 1
ATOM 3134 C C . VAL A 1 374 ? -3.037 10.491 -1.132 1.00 85.19 374 VAL A C 1
ATOM 3136 O O . VAL A 1 374 ? -2.214 9.599 -1.344 1.00 85.19 374 VAL A O 1
ATOM 3139 N N . TRP A 1 375 ? -4.159 10.268 -0.450 1.00 86.56 375 TRP A N 1
ATOM 3140 C CA . TRP A 1 375 ? -4.493 8.995 0.188 1.00 86.56 375 TRP A CA 1
ATOM 3141 C C . TRP A 1 375 ? -5.027 7.958 -0.798 1.00 86.56 375 TRP A C 1
ATOM 3143 O O . TRP A 1 375 ? -4.669 6.787 -0.712 1.00 86.56 375 TRP A O 1
ATOM 3153 N N . GLU A 1 376 ? -5.814 8.378 -1.788 1.00 83.06 376 GLU A N 1
ATOM 3154 C CA . GLU A 1 376 ? -6.235 7.534 -2.913 1.00 83.06 376 GLU A CA 1
ATOM 3155 C C . GLU A 1 376 ? -5.027 6.978 -3.689 1.00 83.06 376 GLU A C 1
ATOM 3157 O O . GLU A 1 376 ? -5.020 5.803 -4.062 1.00 83.06 376 GLU A O 1
ATOM 3162 N N . PHE A 1 377 ? -3.969 7.774 -3.877 1.00 80.94 377 PHE A N 1
ATOM 3163 C CA . PHE A 1 377 ? -2.710 7.288 -4.449 1.00 80.94 377 PHE A CA 1
ATOM 3164 C C . PHE A 1 377 ? -2.057 6.200 -3.579 1.00 80.94 377 PHE A C 1
ATOM 3166 O O . PHE A 1 377 ? -1.620 5.172 -4.099 1.00 80.94 377 PHE A O 1
ATOM 3173 N N . LEU A 1 378 ? -2.028 6.384 -2.255 1.00 83.50 378 LEU A N 1
ATOM 3174 C CA . LEU A 1 378 ? -1.449 5.416 -1.314 1.00 83.50 378 LEU A CA 1
ATOM 3175 C C . LEU A 1 378 ? -2.294 4.137 -1.159 1.00 83.50 378 LEU A C 1
ATOM 3177 O O . LEU A 1 378 ? -1.725 3.076 -0.888 1.00 83.50 378 LEU A O 1
ATOM 3181 N N . ARG A 1 379 ? -3.614 4.193 -1.399 1.00 81.62 379 ARG A N 1
ATOM 3182 C CA . ARG A 1 379 ? -4.491 3.004 -1.481 1.00 81.62 379 ARG A CA 1
ATOM 3183 C C . ARG A 1 379 ? -4.173 2.115 -2.676 1.00 81.62 379 ARG A C 1
ATOM 3185 O O . ARG A 1 379 ? -4.232 0.896 -2.555 1.00 81.62 379 ARG A O 1
ATOM 3192 N N . ARG A 1 380 ? -3.796 2.701 -3.815 1.00 77.56 380 ARG A N 1
ATOM 3193 C CA . ARG A 1 380 ? -3.504 1.963 -5.060 1.00 77.56 380 ARG A CA 1
ATOM 3194 C C . ARG A 1 380 ? -2.155 1.240 -5.061 1.00 77.56 380 ARG A C 1
ATOM 3196 O O . ARG A 1 380 ? -1.897 0.454 -5.966 1.00 77.56 380 ARG A O 1
ATOM 3203 N N . ARG A 1 381 ? -1.297 1.489 -4.067 1.00 67.56 381 ARG A N 1
ATOM 3204 C CA . ARG A 1 381 ? 0.060 0.937 -3.981 1.00 67.56 381 ARG A CA 1
ATOM 3205 C C . ARG A 1 381 ? 0.187 0.033 -2.747 1.00 67.56 381 ARG A C 1
ATOM 3207 O O . ARG A 1 381 ? 0.085 0.555 -1.638 1.00 67.56 381 ARG A O 1
ATOM 3214 N N . PRO A 1 382 ? 0.410 -1.287 -2.868 1.00 55.84 382 PRO A N 1
ATOM 3215 C CA . PRO A 1 382 ? 0.756 -2.112 -1.710 1.00 55.84 382 PRO A CA 1
ATOM 3216 C C . PRO A 1 382 ? 2.201 -1.825 -1.248 1.00 55.84 382 PRO A C 1
ATOM 3218 O O . PRO A 1 382 ? 2.973 -1.159 -1.942 1.00 55.84 382 PRO A O 1
ATOM 3221 N N . MET A 1 383 ? 2.561 -2.260 -0.035 1.00 53.19 383 MET A N 1
ATOM 3222 C CA . MET A 1 383 ? 3.906 -2.032 0.511 1.00 53.19 383 MET A CA 1
ATOM 3223 C C . MET A 1 383 ? 4.990 -2.784 -0.273 1.00 53.19 383 MET A C 1
ATOM 3225 O O . MET A 1 383 ? 4.796 -3.913 -0.719 1.00 53.19 383 MET A O 1
ATOM 3229 N N . MET A 1 384 ? 6.174 -2.173 -0.359 1.00 51.06 384 MET A N 1
ATOM 3230 C CA . MET A 1 384 ? 7.384 -2.856 -0.816 1.00 51.06 384 MET A CA 1
ATOM 3231 C C . MET A 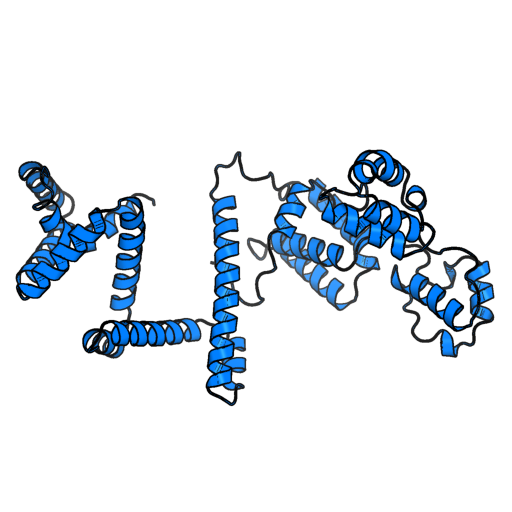1 384 ? 7.787 -3.964 0.175 1.00 51.06 384 MET A C 1
ATOM 3233 O O . MET A 1 384 ? 7.739 -3.719 1.382 1.00 51.06 384 MET A O 1
ATOM 3237 N N . PRO A 1 385 ? 8.251 -5.143 -0.287 1.00 46.59 385 PRO A N 1
ATOM 3238 C CA . PRO A 1 385 ? 8.814 -6.154 0.600 1.00 46.59 385 PRO A CA 1
ATOM 3239 C C . PRO A 1 385 ? 10.040 -5.608 1.354 1.00 46.59 385 PRO A C 1
ATOM 3241 O O . PRO A 1 385 ? 10.893 -4.959 0.734 1.00 46.59 385 PRO A O 1
ATOM 3244 N N . PRO A 1 386 ? 10.186 -5.884 2.662 1.00 44.06 386 PRO A N 1
ATOM 3245 C CA . PRO A 1 386 ? 11.356 -5.452 3.416 1.00 44.06 386 PRO A CA 1
ATOM 3246 C C . PRO A 1 386 ? 12.638 -6.080 2.845 1.00 44.06 386 PRO A C 1
ATOM 3248 O O . PRO A 1 386 ? 12.706 -7.284 2.597 1.00 44.06 386 PRO A O 1
ATOM 3251 N N . GLY A 1 387 ? 13.672 -5.255 2.651 1.00 48.19 387 GLY A N 1
ATOM 3252 C CA . GLY A 1 387 ? 15.018 -5.694 2.258 1.00 48.19 387 GLY A CA 1
ATOM 3253 C C . GLY A 1 387 ? 15.449 -5.392 0.816 1.00 48.19 387 GLY A C 1
ATOM 3254 O O . GLY A 1 387 ? 16.640 -5.514 0.528 1.00 48.19 387 GLY A O 1
ATOM 3255 N N . ARG A 1 388 ? 14.557 -4.944 -0.084 1.00 49.09 388 ARG A N 1
ATOM 3256 C CA . ARG A 1 388 ? 14.965 -4.428 -1.410 1.00 49.09 388 ARG A CA 1
ATOM 3257 C C . ARG A 1 388 ? 15.411 -2.966 -1.246 1.00 49.09 388 ARG A C 1
ATOM 3259 O O . ARG A 1 388 ? 14.584 -2.099 -0.976 1.00 49.09 388 ARG A O 1
ATOM 3266 N N . LYS A 1 389 ? 16.714 -2.683 -1.375 1.00 45.88 389 LYS A N 1
ATOM 3267 C CA . LYS A 1 389 ? 17.200 -1.295 -1.508 1.00 45.88 389 LYS A CA 1
ATOM 3268 C C . LYS A 1 389 ? 16.676 -0.720 -2.830 1.00 45.88 389 LYS A C 1
ATOM 3270 O O . LYS A 1 389 ? 16.594 -1.453 -3.815 1.00 45.88 389 LYS A O 1
ATOM 3275 N N . GLY A 1 390 ? 16.295 0.558 -2.831 1.00 46.75 390 GLY A N 1
ATOM 3276 C CA . GLY A 1 390 ? 15.886 1.255 -4.053 1.00 46.75 390 GLY A CA 1
ATOM 3277 C C . GLY A 1 390 ? 17.031 1.354 -5.077 1.00 46.75 390 GLY A C 1
ATOM 3278 O O . GLY A 1 390 ? 18.191 1.200 -4.683 1.00 46.75 390 GLY A O 1
ATOM 3279 N N . PRO A 1 391 ? 16.706 1.568 -6.366 1.00 39.66 391 PRO A N 1
ATOM 3280 C CA . PRO A 1 391 ? 17.691 1.775 -7.431 1.00 39.66 391 PRO A CA 1
ATOM 3281 C C . PRO A 1 391 ? 18.448 3.107 -7.304 1.00 39.66 391 PRO A C 1
ATOM 3283 O O . PRO A 1 391 ? 17.861 4.071 -6.761 1.00 39.66 391 PRO A O 1
#

pLDDT: mean 85.33, std 15.76, range [32.28, 98.38]

Radius of gyration: 32.45 Å; chains: 1; bounding box: 68×54×93 Å

Foldseek 3Di:
DVVVVVVLLLLVCLLCVLVVCVVPVPNDPVVSVVVLVCCVVPPVPSNVSSVVSVVVLVPDDPVVVVVSNVVVVVLPPDPVSNVVVSVVVSVVVVVLVPDDPVLNVLLVPQPDPVSNVVSVVVVVLVVVQVVDPPVLVVVLVPDPDPVVNVVSSVVVVVLVVVVVVLVVVVVCLVVPDPVRNPDDCLVPPVQVVLQVCCCVFQQVLADDPVLVVVLVVLVVCVVVVVDPCSSVVNVLSSLVSCVVVQRQALGDAPQDLVRDDPQLNVLVVPQPVVLVPPQPHSHPPRNLVSSCVSCVVVVHHDPARPGQQAQVSRHPQQVVCCVPPQVVPDDPVLVVLLVVSRRPPPSNSVSVVVSCVVVVHDRPSSHRDDDSVVSVSSVVDDDDDPPDDDD

Secondary structure (DSSP, 8-state):
-HHHHHHHHHHHHHHHHHHHTTTSTT--HHHHHHHHHHHHHH-HHHHHHHHHHHHHHHTS-HHHHHHHHHHHHHHHT-HHHHHHHHHHHHHHHHHHTTS-HHHHHHHHS-SSHHHHHHHHHHHHHHHHHTTS-HHHHHHHHH--SHHHHHHHHHHHHHHHHHHHHHHHHHHHHHHS-GGGS---GGG-HHHHHHHHHHIIIIITTT--HHHHHHHHHHHHHHHTT-STTHHHHHHHHHHHHHHHS---SSS----SGGGS-HHHHHHHHTS-TTTTTT--TT-TTHHHHHHHHHHHHTTPPPSS-SS--SHHHH-HHHHHHIIIIITTT--HHHHHHHHHHTT-TTHHHHHHHHHHHHTTPPPTTTSPSS-HHHHHHHHTSPPPPTT----

Sequence (391 aa):
MKRQRRLLFIVMAAACTSLALAALPGADVEENRKILRDWQANKPEEYARIRKNYQRFRGLPPAEVERIRKLDSDLYKDALKQERLGRVLEEYSAWLMRLQEGDRARIQSAASREDKLRIIREIKDREWFKQLPRAYHEQYAAAKTEKERQDLIRRWRQQEKEFDDQWADTHLFWSGPPNKRPFFPLGQQAFWKEIFDFVRVKLYPMLDETERDQLEKNIRDFEQGTNPGSAFVLLKTIHDLSERHPVLSLQPKYTNFKSLPPEYQRALERVPKFILRDLSENRWPQYPLGVTMKLRQAKMQPPMQLGPANSRDISDGVDKWVQKELWPRLSESEKSRLRHAEGKWPDYPQALHELAKAHRLAIPEMSLPGDPQVWEFLRRRPMMPPGRKGP